Protein AF-A0A8I1SV31-F1 (afdb_monomer)

Solvent-accessible surface area (backbone atoms only — not comparable to full-atom values): 28172 Å² total; per-residue (Å²): 141,85,86,84,82,85,82,83,80,81,81,79,76,80,75,73,79,77,64,47,81,42,50,53,30,33,64,85,38,59,51,45,54,46,55,49,59,44,26,58,30,34,77,63,58,58,69,30,76,50,15,28,36,33,41,64,60,27,85,60,56,69,24,46,41,28,40,37,83,78,38,80,41,36,30,17,32,56,47,54,41,19,63,30,72,82,11,29,34,34,42,37,35,51,41,49,36,36,28,57,41,42,37,59,31,29,20,88,24,33,29,17,33,43,36,41,44,53,22,84,55,80,37,39,45,32,25,19,93,50,92,84,37,53,27,42,36,23,30,35,36,7,34,41,34,47,26,41,17,39,74,28,63,50,32,26,41,36,43,28,36,38,38,24,28,49,63,5,34,42,29,35,39,53,77,85,59,62,62,57,38,74,68,21,42,32,34,32,60,26,33,42,37,30,56,33,11,36,40,38,27,42,18,78,78,34,71,33,33,36,42,35,29,44,22,44,38,39,28,68,21,29,37,39,33,26,71,61,61,40,38,24,36,42,34,37,52,23,56,38,38,40,36,32,70,40,48,67,46,43,38,32,40,30,47,37,38,52,50,75,34,40,40,40,31,75,41,65,43,42,41,45,34,40,34,14,27,90,80,37,43,20,39,34,41,36,30,30,58,27,23,38,22,41,36,43,21,34,48,31,52,77,30,36,25,30,48,28,36,77,39,52,33,31,37,32,82,66,5,48,54,68,36,39,63,34,54,14,74,45,53,44,33,36,44,31,41,32,20,62,41,21,42,41,34,39,46,40,10,35,76,67,3,33,47,52,65,51,52,38,57,32,61,27,21,35,39,42,36,35,31,40,82,60,67,4,24,41,32,19,11,11,41,36,43,54,41,83,57,25,32,42,32,39,30,53,17,23,31,42,35,26,28,34,52,96,48,72,74,8,19,45,27,30,65,21,68,44,72,49,49,28,46,62,11,32,44,33,38,44,34,84,48,58,86,46,66,32,37,41,30,50,84,49,60,36,11,23,39,34,32,58,32,17,36,41,32,47,52,83,95,65,66,43,37,26,64,47,15,40,36,24,25,42,66,6,34,41,33,39,66,53,40,55,60,49,45,53,35,40,36,28,21,30,43,58,91,31,42,10,25,41,28,26,62,91,39,58,32,58,38,54,60,14,30,41,31,44,30,25,83,44,72,88,50,68,47,79,39,64,41,38,75,45,60,64,34,52,39,66,60,66,60,44,47,34,38,31,70,84,47,79,46,73,40,47,78,66,86,55,36,30,38,46,72,58,97,61,31,38,41,39,36,31,65,64,43,50,40,37,36,33,41,70,55,75,72,81,52,69,62,63,58,48,52,54,50,49,50,53,52,52,54,60,59,55,70,74,69,72,136

Sequence (611 aa):
MKTSRITLFILALATGAASAQITWTGNGNPNNSGNWSDSANWGGSVPGIGDTAGLDNVTSGTRTVTYDAAASGKLGGLDITQSTAGAVNVFSIKRNLTLTDGFAIGATAGTSEVRFGGAAEKITLQVGADASSPGITVEAGGRLVFDFIQGSSSGNDLASNVIVNTGGVFQVGSSATGTSSSTAQNTLTRGLSLAGGSVLLDTTSYSAVRLAIQGAFSSTGGSISTTSGSGGSIYFDGPSVSLANTTIGSVNFSVRGSGTKTFQSDTALNRLYLIGRNNADLEVSVTAPTATGLYLTQESAGRTVALKLTGDLALASNGVQLSATGGATSGVTTYQVNTNGHVLDLSLGQNYGKWTPNKGAETTALWDLRGSNGTGGIKARAFDLSAANVQTVLGAGVVLEAISGSNVNSRASNLSGVGVIDATSVFRFNPADTSYVGTLRSNRNIGILEVKAGTLTIDGDTDFNAVGGIVVAAGAELNLGARAVGTSKYTFGVNGANIGKLNGGTTPVSLAGSTLIFNFESSAQAGTYEAFATPEGITGGLGGVQIAGLYSLNLANSGNEWNGSTGGYNFSFSSETGYFTVSAVPEPSTTALGVSGAALVATLLGRRRQP

Structure (mmCIF, N/CA/C/O backbone):
data_AF-A0A8I1SV31-F1
#
_entry.id   AF-A0A8I1SV31-F1
#
loop_
_atom_site.group_PDB
_atom_site.id
_atom_site.type_symbol
_atom_site.label_atom_id
_atom_site.label_alt_id
_atom_site.label_comp_id
_atom_site.label_asym_id
_atom_site.label_entity_id
_atom_site.label_seq_id
_atom_site.pdbx_PDB_ins_code
_atom_site.Cartn_x
_atom_site.Cartn_y
_atom_site.Cartn_z
_atom_site.occupancy
_atom_site.B_iso_or_equiv
_atom_site.auth_seq_id
_atom_site.auth_comp_id
_atom_site.auth_asym_id
_atom_site.auth_atom_id
_atom_site.pdbx_PDB_model_num
ATOM 1 N N . MET A 1 1 ? -25.170 18.459 -83.398 1.00 36.50 1 MET A N 1
ATOM 2 C CA . MET A 1 1 ? -23.872 17.815 -83.100 1.00 36.50 1 MET A CA 1
ATOM 3 C C . MET A 1 1 ? -23.493 18.136 -81.660 1.00 36.50 1 MET A C 1
ATOM 5 O O . MET A 1 1 ? -23.226 19.291 -81.368 1.00 36.50 1 MET A O 1
ATOM 9 N N . LYS A 1 2 ? -23.568 17.155 -80.752 1.00 34.00 2 LYS A N 1
ATOM 10 C CA . LYS A 1 2 ? -23.101 17.267 -79.359 1.00 34.00 2 LYS A CA 1
ATOM 11 C C . LYS A 1 2 ? -21.850 16.400 -79.223 1.00 34.00 2 LYS A C 1
ATOM 13 O O . LYS A 1 2 ? -21.911 15.204 -79.481 1.00 34.00 2 LYS A O 1
ATOM 18 N N . THR A 1 3 ? -20.728 17.018 -78.881 1.00 37.84 3 THR A N 1
ATOM 19 C CA . THR A 1 3 ? -19.419 16.386 -78.693 1.00 37.84 3 THR A CA 1
ATOM 20 C C . THR A 1 3 ? -19.306 15.857 -77.262 1.00 37.84 3 THR A C 1
ATOM 22 O O . THR A 1 3 ? -19.234 16.641 -76.318 1.00 37.84 3 THR A O 1
ATOM 25 N N . SER A 1 4 ? -19.286 14.533 -77.094 1.00 34.53 4 SER A N 1
ATOM 26 C CA . SER A 1 4 ? -18.942 13.882 -75.822 1.00 34.53 4 SER A CA 1
ATOM 27 C C . SER A 1 4 ? -17.425 13.856 -75.647 1.00 34.53 4 SER A C 1
ATOM 29 O O . SER A 1 4 ? -16.712 13.306 -76.484 1.00 34.53 4 SER A O 1
ATOM 31 N N . ARG A 1 5 ? -16.928 14.438 -74.550 1.00 40.78 5 ARG A N 1
ATOM 32 C CA . ARG A 1 5 ? -15.549 14.261 -74.078 1.00 40.78 5 ARG A CA 1
ATOM 33 C C . ARG A 1 5 ? -15.526 13.103 -73.082 1.00 40.78 5 ARG A C 1
ATOM 35 O O . ARG A 1 5 ? -16.169 13.179 -72.041 1.00 40.78 5 ARG A O 1
ATOM 42 N N . ILE A 1 6 ? -14.802 12.041 -73.422 1.00 39.09 6 ILE A N 1
ATOM 43 C CA . ILE A 1 6 ? -14.467 10.939 -72.515 1.00 39.09 6 ILE A CA 1
ATOM 44 C C . ILE A 1 6 ? -13.211 11.364 -71.750 1.00 39.09 6 ILE A C 1
ATOM 46 O O . ILE A 1 6 ? -12.144 11.516 -72.342 1.00 39.09 6 ILE A O 1
ATOM 50 N N . THR A 1 7 ? -13.348 11.597 -70.447 1.00 39.44 7 THR A N 1
ATOM 51 C CA . THR A 1 7 ? -12.222 11.850 -69.540 1.00 39.44 7 THR A CA 1
ATOM 52 C C . THR A 1 7 ? -11.672 10.504 -69.074 1.00 39.44 7 THR A C 1
ATOM 54 O O . THR A 1 7 ? -12.332 9.786 -68.327 1.00 39.44 7 THR A O 1
ATOM 57 N N . LEU A 1 8 ? -10.474 10.150 -69.540 1.00 38.03 8 LEU A N 1
ATOM 58 C CA . LEU A 1 8 ? -9.734 8.957 -69.131 1.00 38.03 8 LEU A CA 1
ATOM 59 C C . LEU A 1 8 ? -9.093 9.206 -67.754 1.00 38.03 8 LEU A 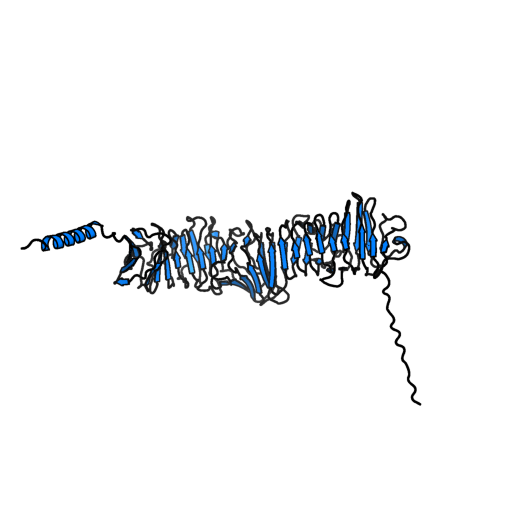C 1
ATOM 61 O O . LEU A 1 8 ? -8.145 9.979 -67.639 1.00 38.03 8 LEU A O 1
ATOM 65 N N . PHE A 1 9 ? -9.626 8.571 -66.710 1.00 39.56 9 PHE A N 1
ATOM 66 C CA . PHE A 1 9 ? -9.046 8.568 -65.364 1.00 39.56 9 PHE A CA 1
ATOM 67 C C . PHE A 1 9 ? -7.971 7.471 -65.298 1.00 39.56 9 PHE A C 1
ATOM 69 O O . PHE A 1 9 ? -8.291 6.284 -65.252 1.00 39.56 9 PHE A O 1
ATOM 76 N N . ILE A 1 10 ? -6.693 7.854 -65.338 1.00 41.31 10 ILE A N 1
ATOM 77 C CA . ILE A 1 10 ? -5.571 6.931 -65.119 1.00 41.31 10 ILE A CA 1
ATOM 78 C C . ILE A 1 10 ? -5.426 6.740 -63.607 1.00 41.31 10 ILE A C 1
ATOM 80 O O . ILE A 1 10 ? -4.964 7.632 -62.897 1.00 41.31 10 ILE A O 1
ATOM 84 N N . LEU A 1 11 ? -5.856 5.580 -63.112 1.00 39.53 11 LEU A N 1
ATOM 85 C CA . LEU A 1 11 ? -5.654 5.150 -61.733 1.00 39.53 11 LEU A CA 1
ATOM 86 C C . LEU A 1 11 ? -4.189 4.706 -61.582 1.00 39.53 11 LEU A C 1
ATOM 88 O O . LEU A 1 11 ? -3.832 3.583 -61.931 1.00 39.53 11 LEU A O 1
ATOM 92 N N . ALA A 1 12 ? -3.321 5.606 -61.120 1.00 43.00 12 ALA A N 1
ATOM 93 C CA . ALA A 1 12 ? -1.950 5.260 -60.763 1.00 43.00 12 ALA A CA 1
ATOM 94 C C . ALA A 1 12 ? -1.971 4.382 -59.500 1.00 43.00 12 ALA A C 1
ATOM 96 O O . ALA A 1 12 ? -2.116 4.877 -58.384 1.00 43.00 12 ALA A O 1
ATOM 97 N N . LEU A 1 13 ? -1.859 3.066 -59.685 1.00 42.03 13 LEU A N 1
ATOM 98 C CA . LEU A 1 13 ? -1.533 2.123 -58.618 1.00 42.03 13 LEU A CA 1
ATOM 99 C C . LEU A 1 13 ? -0.123 2.460 -58.119 1.00 42.03 13 LEU A C 1
ATOM 101 O O . LEU A 1 13 ? 0.864 2.148 -58.781 1.00 42.03 13 LEU A O 1
ATOM 105 N N . ALA A 1 14 ? -0.028 3.134 -56.973 1.00 40.97 14 ALA A N 1
ATOM 106 C CA . ALA A 1 14 ? 1.233 3.316 -56.271 1.00 40.97 14 ALA A CA 1
ATOM 107 C C . ALA A 1 14 ? 1.722 1.940 -55.796 1.00 40.97 14 ALA A C 1
ATOM 109 O O . ALA A 1 14 ? 1.282 1.428 -54.768 1.00 40.97 14 ALA A O 1
ATOM 110 N N . THR A 1 15 ? 2.606 1.313 -56.569 1.00 44.22 15 THR A N 1
ATOM 111 C CA . THR A 1 15 ? 3.388 0.164 -56.114 1.00 44.22 15 THR A CA 1
ATOM 112 C C . THR A 1 15 ? 4.304 0.663 -55.001 1.00 44.22 15 THR A C 1
ATOM 114 O O . THR A 1 15 ? 5.262 1.386 -55.278 1.00 44.22 15 THR A O 1
ATOM 117 N N . GLY A 1 16 ? 3.984 0.352 -53.742 1.00 50.72 16 GLY A N 1
ATOM 118 C CA . GLY A 1 16 ? 4.887 0.623 -52.624 1.00 50.72 16 GLY A CA 1
ATOM 119 C C . GLY A 1 16 ? 6.250 -0.001 -52.920 1.00 50.72 16 GLY A C 1
ATOM 120 O O . GLY A 1 16 ? 6.312 -1.158 -53.337 1.00 50.72 16 GLY A O 1
ATOM 121 N N . ALA A 1 17 ? 7.325 0.778 -52.780 1.00 58.00 17 ALA A N 1
ATOM 122 C CA . ALA A 1 17 ? 8.680 0.258 -52.915 1.00 58.00 17 ALA A CA 1
ATOM 123 C C . ALA A 1 17 ? 8.855 -0.927 -51.952 1.00 58.00 17 ALA A C 1
ATOM 125 O O . ALA A 1 17 ? 8.476 -0.836 -50.784 1.00 58.00 17 ALA A O 1
ATOM 126 N N . ALA A 1 18 ? 9.362 -2.049 -52.463 1.00 60.88 18 ALA A N 1
ATOM 127 C CA . ALA A 1 18 ? 9.612 -3.231 -51.651 1.00 60.88 18 ALA A CA 1
ATOM 128 C C . ALA A 1 18 ? 10.667 -2.909 -50.582 1.00 60.88 18 ALA A C 1
ATOM 130 O O . ALA A 1 18 ? 11.698 -2.318 -50.898 1.00 60.88 18 ALA A O 1
ATOM 131 N N . SER A 1 19 ? 10.398 -3.304 -49.337 1.00 78.88 19 SER A N 1
ATOM 132 C CA . SER A 1 19 ? 11.372 -3.278 -48.241 1.00 78.88 19 SER A CA 1
ATOM 133 C C . SER A 1 19 ? 12.594 -4.120 -48.618 1.00 78.88 19 SER A C 1
ATOM 135 O O . SER A 1 19 ? 12.436 -5.290 -48.979 1.00 78.88 19 SER A O 1
ATOM 137 N N . ALA A 1 20 ? 13.795 -3.538 -48.575 1.00 89.31 20 ALA A N 1
ATOM 138 C CA . ALA A 1 20 ? 15.037 -4.269 -48.807 1.00 89.31 20 ALA A CA 1
ATOM 139 C C . ALA A 1 20 ? 15.667 -4.699 -47.476 1.00 89.31 20 ALA A C 1
ATOM 141 O O . ALA A 1 20 ? 15.686 -3.931 -46.517 1.00 89.31 20 ALA A O 1
ATOM 142 N N . GLN A 1 21 ? 16.234 -5.908 -47.424 1.00 94.19 21 GLN A N 1
ATOM 143 C CA . GLN A 1 21 ? 17.112 -6.314 -46.326 1.00 94.19 21 GLN A CA 1
ATOM 144 C C . GLN A 1 21 ? 18.554 -5.918 -46.664 1.00 94.19 21 GLN A C 1
ATOM 146 O O . GLN A 1 21 ? 19.085 -6.334 -47.694 1.00 94.19 21 GLN A O 1
ATOM 151 N N . ILE A 1 22 ? 19.185 -5.110 -45.812 1.00 96.50 22 ILE A N 1
ATOM 152 C CA . ILE A 1 22 ? 20.546 -4.596 -46.008 1.00 96.50 22 ILE A CA 1
ATOM 153 C C . ILE A 1 22 ? 21.406 -5.016 -44.811 1.00 96.50 22 ILE A C 1
ATOM 155 O O . ILE A 1 22 ? 21.109 -4.672 -43.667 1.00 96.50 22 ILE A O 1
ATOM 159 N N . THR A 1 23 ? 22.477 -5.764 -45.072 1.00 96.75 23 THR A N 1
ATOM 160 C CA . THR A 1 23 ? 23.306 -6.406 -44.039 1.00 96.75 23 THR A CA 1
ATOM 161 C C . THR A 1 23 ? 24.578 -5.617 -43.741 1.00 96.75 23 THR A C 1
ATOM 163 O O . THR A 1 23 ? 25.237 -5.098 -44.643 1.00 96.75 23 THR A O 1
ATOM 166 N N . TRP A 1 24 ? 24.961 -5.570 -42.466 1.00 97.69 24 TRP A N 1
ATOM 167 C CA . TRP A 1 24 ? 26.220 -4.987 -42.016 1.00 97.69 24 TRP A CA 1
ATOM 168 C C . TRP A 1 24 ? 27.423 -5.777 -42.537 1.00 97.69 24 TRP A C 1
ATOM 170 O O . TRP A 1 24 ? 27.629 -6.938 -42.181 1.00 97.69 24 TRP A O 1
ATOM 180 N N . THR A 1 25 ? 28.269 -5.124 -43.329 1.00 96.88 25 THR A N 1
ATOM 181 C CA . THR A 1 25 ? 29.509 -5.708 -43.858 1.00 96.88 25 THR A CA 1
ATOM 182 C C . THR A 1 25 ? 30.744 -5.274 -43.072 1.00 96.88 25 THR A C 1
ATOM 184 O O . THR A 1 25 ? 31.798 -5.894 -43.215 1.00 96.88 25 THR A O 1
ATOM 187 N N . GLY A 1 26 ? 30.643 -4.205 -42.270 1.00 95.50 26 GLY A N 1
ATOM 188 C CA . GLY A 1 26 ? 31.753 -3.652 -41.485 1.00 95.50 26 GLY A CA 1
ATOM 189 C C . GLY A 1 26 ? 32.971 -3.280 -42.338 1.00 95.50 26 GLY A C 1
ATOM 190 O O . GLY A 1 26 ? 34.113 -3.513 -41.932 1.00 95.50 26 GLY A O 1
ATOM 191 N N . ASN A 1 27 ? 32.720 -2.764 -43.549 1.00 95.31 27 ASN A N 1
ATOM 192 C CA . ASN A 1 27 ? 33.733 -2.426 -44.550 1.00 95.31 27 ASN A CA 1
ATOM 193 C C . ASN A 1 27 ? 34.616 -3.638 -44.918 1.00 95.31 27 ASN A C 1
ATOM 195 O O . ASN A 1 27 ? 35.845 -3.571 -44.934 1.00 95.31 27 ASN A O 1
ATOM 199 N N . GLY A 1 28 ? 33.969 -4.783 -45.153 1.00 93.94 28 GLY A N 1
ATOM 200 C CA . GLY A 1 28 ? 34.610 -6.040 -45.551 1.00 93.94 28 GLY A CA 1
ATOM 201 C C . GLY A 1 28 ? 34.954 -6.992 -44.401 1.00 93.94 28 GLY A C 1
ATOM 202 O O . GLY A 1 28 ? 35.312 -8.138 -44.664 1.00 93.94 28 GLY A O 1
ATOM 203 N N . ASN A 1 29 ? 34.812 -6.570 -43.140 1.00 95.56 29 ASN A N 1
ATOM 204 C CA . ASN A 1 29 ? 34.885 -7.460 -41.982 1.00 95.56 29 ASN A CA 1
ATOM 205 C C . ASN A 1 29 ? 33.643 -7.276 -41.094 1.00 95.56 29 ASN A C 1
ATOM 207 O O . ASN A 1 29 ? 33.542 -6.262 -40.399 1.00 95.56 29 ASN A O 1
ATOM 211 N N . PRO A 1 30 ? 32.736 -8.268 -41.025 1.00 93.62 30 PRO A N 1
ATOM 212 C CA . PRO A 1 30 ? 31.481 -8.133 -40.296 1.00 93.62 30 PRO A CA 1
ATOM 213 C C . PRO A 1 30 ? 31.669 -7.952 -38.786 1.00 93.62 30 PRO A C 1
ATOM 215 O O . PRO A 1 30 ? 30.744 -7.483 -38.137 1.00 93.62 30 PRO A O 1
ATOM 218 N N . ASN A 1 31 ? 32.836 -8.261 -38.208 1.00 96.12 31 ASN A N 1
ATOM 219 C CA . ASN A 1 31 ? 33.112 -8.031 -36.784 1.00 96.12 31 ASN A CA 1
ATOM 220 C C . ASN A 1 31 ? 33.475 -6.572 -36.460 1.00 96.12 31 ASN A C 1
ATOM 222 O O . ASN A 1 31 ? 33.517 -6.197 -35.287 1.00 96.12 31 ASN A O 1
ATOM 226 N N . ASN A 1 32 ? 33.755 -5.744 -37.471 1.00 97.25 32 ASN A N 1
ATOM 227 C CA . ASN A 1 32 ? 34.142 -4.358 -37.252 1.00 97.25 32 ASN A CA 1
ATOM 228 C C . ASN A 1 32 ? 32.977 -3.543 -36.681 1.00 97.25 32 ASN A C 1
ATOM 230 O O . ASN A 1 32 ? 31.836 -3.629 -37.140 1.00 97.25 32 ASN A O 1
ATOM 234 N N . SER A 1 33 ? 33.307 -2.718 -35.690 1.00 97.88 33 SER A N 1
ATOM 235 C CA . SER A 1 33 ? 32.429 -1.663 -35.183 1.00 97.88 33 SER A CA 1
ATOM 236 C C . SER A 1 33 ? 32.428 -0.471 -36.140 1.00 97.88 33 SER A C 1
ATOM 238 O O . SER A 1 33 ? 33.375 -0.289 -36.903 1.00 97.88 33 SER A O 1
ATOM 240 N N . GLY A 1 34 ? 31.399 0.370 -36.080 1.00 97.50 34 GLY A N 1
ATOM 241 C CA . GLY A 1 34 ? 31.326 1.544 -36.945 1.00 97.50 34 GLY A CA 1
ATOM 242 C C . GLY A 1 34 ? 30.055 2.361 -36.769 1.00 97.50 34 GLY A C 1
ATOM 243 O O . GLY A 1 34 ? 29.150 1.995 -36.014 1.00 97.50 34 GLY A O 1
ATOM 244 N N . ASN A 1 35 ? 30.001 3.480 -37.487 1.00 97.56 35 ASN A N 1
ATOM 245 C CA . ASN A 1 35 ? 28.819 4.332 -37.561 1.00 97.56 35 ASN A CA 1
ATOM 246 C C . ASN A 1 35 ? 27.865 3.822 -38.641 1.00 97.56 35 ASN A C 1
ATOM 248 O O . ASN A 1 35 ? 28.295 3.364 -39.702 1.00 97.56 35 ASN A O 1
ATOM 252 N N . TRP A 1 36 ? 26.569 3.946 -38.372 1.00 97.62 36 TRP A N 1
ATOM 253 C CA . TRP A 1 36 ? 25.500 3.570 -39.286 1.00 97.62 36 TRP A CA 1
ATOM 254 C C . TRP A 1 36 ? 25.530 4.394 -40.570 1.00 97.62 36 TRP A C 1
ATOM 256 O O . TRP A 1 36 ? 25.311 3.851 -41.646 1.00 97.62 36 TRP A O 1
ATOM 266 N N . SER A 1 37 ? 25.805 5.694 -40.461 1.00 96.88 37 SER A N 1
ATOM 267 C CA . SER A 1 37 ? 25.800 6.635 -41.585 1.00 96.88 37 SER A CA 1
ATOM 268 C C . SER A 1 37 ? 26.894 6.403 -42.635 1.00 96.88 37 SER A C 1
ATOM 270 O O . SER A 1 37 ? 26.806 6.953 -43.733 1.00 96.88 37 SER A O 1
ATOM 272 N N . ASP A 1 38 ? 27.907 5.583 -42.343 1.00 97.44 38 ASP A N 1
ATOM 273 C CA . ASP A 1 38 ? 28.972 5.271 -43.292 1.00 97.44 38 ASP A CA 1
ATOM 274 C C . ASP A 1 38 ? 28.548 4.148 -44.250 1.00 97.44 38 ASP A C 1
ATOM 276 O O . ASP A 1 38 ? 28.499 2.968 -43.896 1.00 97.44 38 ASP A O 1
ATOM 280 N N . SER A 1 39 ? 28.275 4.530 -45.498 1.00 96.94 39 SER A N 1
ATOM 281 C CA . SER A 1 39 ? 27.873 3.623 -46.580 1.00 96.94 39 SER A CA 1
ATOM 282 C C . SER A 1 39 ? 28.834 2.453 -46.831 1.00 96.94 39 SER A C 1
ATOM 284 O O . SER A 1 39 ? 28.383 1.389 -47.265 1.00 96.94 39 SER A O 1
ATOM 286 N N . ALA A 1 40 ? 30.132 2.601 -46.527 1.00 96.62 40 ALA A N 1
ATOM 287 C CA . ALA A 1 40 ? 31.109 1.526 -46.699 1.00 96.62 40 ALA A CA 1
ATOM 288 C C . ALA A 1 40 ? 30.823 0.341 -45.763 1.00 96.62 40 ALA A C 1
ATOM 290 O O . ALA A 1 40 ? 31.059 -0.812 -46.128 1.00 96.62 40 ALA A O 1
ATOM 291 N N . ASN A 1 41 ? 30.219 0.599 -44.598 1.00 97.50 41 ASN A N 1
ATOM 292 C CA . ASN A 1 41 ? 29.827 -0.445 -43.651 1.00 97.50 41 ASN A CA 1
ATOM 293 C C . ASN A 1 41 ? 28.625 -1.287 -44.111 1.00 97.50 41 ASN A C 1
ATOM 295 O O . ASN A 1 41 ? 28.344 -2.314 -43.495 1.00 97.50 41 ASN A O 1
ATOM 299 N N . TRP A 1 42 ? 27.952 -0.887 -45.194 1.00 97.00 42 TRP A N 1
ATOM 300 C CA . TRP A 1 42 ? 26.769 -1.552 -45.757 1.00 97.00 42 TRP A CA 1
ATOM 301 C C . TRP A 1 42 ? 26.972 -2.039 -47.196 1.00 97.00 42 TRP A C 1
ATOM 303 O O . TRP A 1 42 ? 26.027 -2.460 -47.855 1.00 97.00 42 TRP A O 1
ATOM 313 N N . GLY A 1 43 ? 28.195 -1.941 -47.727 1.00 93.25 43 GLY A N 1
ATOM 314 C CA . GLY A 1 43 ? 28.465 -2.292 -49.125 1.00 93.25 43 GLY A CA 1
ATOM 315 C C . GLY A 1 43 ? 27.880 -1.306 -50.147 1.00 93.25 43 GLY A C 1
ATOM 316 O O . GLY A 1 43 ? 27.773 -1.651 -51.321 1.00 93.25 43 GLY A O 1
ATOM 317 N N . GLY A 1 44 ? 27.525 -0.085 -49.725 1.00 92.69 44 GLY A N 1
ATOM 318 C CA . GLY A 1 44 ? 27.194 1.030 -50.617 1.00 92.69 44 GLY A CA 1
ATOM 319 C C . GLY A 1 44 ? 25.926 1.805 -50.257 1.00 92.69 44 GLY A C 1
ATOM 320 O O . GLY A 1 44 ? 25.906 3.025 -50.404 1.00 92.69 44 GLY A O 1
ATOM 321 N N . SER A 1 45 ? 24.872 1.152 -49.763 1.00 93.38 45 SER A N 1
ATOM 322 C CA . SER A 1 45 ? 23.613 1.823 -49.399 1.00 93.38 45 SER A CA 1
ATOM 323 C C . SER A 1 45 ? 23.287 1.606 -47.930 1.00 93.38 45 SER A C 1
ATOM 325 O O . SER A 1 45 ? 23.191 0.475 -47.474 1.00 93.38 45 SER A O 1
ATOM 327 N N . VAL A 1 46 ? 23.125 2.703 -47.192 1.00 95.81 46 VAL A N 1
ATOM 328 C CA . VAL A 1 46 ? 22.744 2.681 -45.776 1.00 95.81 46 VAL A CA 1
ATOM 329 C C . VAL A 1 46 ? 21.246 2.360 -45.663 1.00 95.81 46 VAL A C 1
ATOM 331 O O . VAL A 1 46 ? 20.467 3.000 -46.374 1.00 95.81 46 VAL A O 1
ATOM 334 N N . PRO A 1 47 ? 20.814 1.450 -44.767 1.00 95.69 47 PRO A N 1
ATOM 335 C CA . PRO A 1 47 ? 19.399 1.165 -44.577 1.00 95.69 47 PRO A CA 1
ATOM 336 C C . PRO A 1 47 ? 18.623 2.402 -44.117 1.00 95.69 47 PRO A C 1
ATOM 338 O O . PRO A 1 47 ? 19.045 3.127 -43.202 1.00 95.69 47 PRO A O 1
ATOM 341 N N . GLY A 1 48 ? 17.487 2.636 -44.773 1.00 91.56 48 GLY A N 1
ATOM 342 C CA . GLY A 1 48 ? 16.633 3.798 -44.586 1.00 91.56 48 GLY A CA 1
ATOM 343 C C . GLY A 1 48 ? 15.186 3.439 -44.260 1.00 91.56 48 GLY A C 1
ATOM 344 O O . GLY A 1 48 ? 14.877 2.432 -43.627 1.00 91.56 48 GLY A O 1
ATOM 345 N N . ILE A 1 49 ? 14.270 4.325 -44.653 1.00 91.00 49 ILE A N 1
ATOM 346 C CA . ILE A 1 49 ? 12.841 4.150 -44.386 1.00 91.00 49 ILE A CA 1
ATOM 347 C C . ILE A 1 49 ? 12.298 2.923 -45.129 1.00 91.00 49 ILE A C 1
ATOM 349 O O . ILE A 1 49 ? 12.433 2.820 -46.342 1.00 91.00 49 ILE A O 1
ATOM 353 N N . GLY A 1 50 ? 11.645 2.021 -44.397 1.00 89.31 50 GLY A N 1
ATOM 354 C CA . GLY A 1 50 ? 11.057 0.803 -44.955 1.00 89.31 50 GLY A CA 1
ATOM 355 C C . GLY A 1 50 ? 12.033 -0.365 -45.106 1.00 89.31 50 GLY A C 1
ATOM 356 O O . GLY A 1 50 ? 11.560 -1.488 -45.205 1.00 89.31 50 GLY A O 1
ATOM 357 N N . ASP A 1 51 ? 13.348 -0.147 -45.056 1.00 95.50 51 ASP A N 1
ATOM 358 C CA . ASP A 1 51 ? 14.345 -1.225 -45.132 1.00 95.50 51 ASP A CA 1
ATOM 359 C C . ASP A 1 51 ? 14.460 -1.999 -43.811 1.00 95.50 51 ASP A C 1
ATOM 361 O O . ASP A 1 51 ? 14.214 -1.453 -42.732 1.00 95.50 51 ASP A O 1
ATOM 365 N N . THR A 1 52 ? 14.905 -3.251 -43.884 1.00 96.00 52 THR A N 1
ATOM 366 C CA . THR A 1 52 ? 15.308 -4.049 -42.720 1.00 96.00 52 THR A CA 1
ATOM 367 C C . THR A 1 52 ? 16.826 -4.096 -42.631 1.00 96.00 52 THR A C 1
ATOM 369 O O . THR A 1 52 ? 17.498 -4.511 -43.574 1.00 96.00 52 THR A O 1
ATOM 372 N N . ALA A 1 53 ? 17.391 -3.693 -41.496 1.00 97.62 53 ALA A N 1
ATOM 373 C CA . ALA A 1 53 ? 18.830 -3.791 -41.278 1.00 97.62 53 ALA A CA 1
ATOM 374 C C . ALA A 1 53 ? 19.208 -5.126 -40.629 1.00 97.62 53 ALA A C 1
ATOM 376 O O . ALA A 1 53 ? 18.683 -5.463 -39.569 1.00 97.62 53 ALA A O 1
ATOM 377 N N . GLY A 1 54 ? 20.150 -5.848 -41.235 1.00 97.25 54 GLY A N 1
ATOM 378 C CA . GLY A 1 54 ? 20.686 -7.108 -40.721 1.00 97.25 54 GLY A CA 1
ATOM 379 C C . GLY A 1 54 ? 22.031 -6.928 -40.020 1.00 97.25 54 GLY A C 1
ATOM 380 O O . GLY A 1 54 ? 23.018 -6.530 -40.639 1.00 97.25 54 GLY A O 1
ATOM 381 N N . LEU A 1 55 ? 22.090 -7.245 -38.729 1.00 97.69 55 LEU A N 1
ATOM 382 C CA . LEU A 1 55 ? 23.301 -7.279 -37.914 1.00 97.69 55 LEU A CA 1
ATOM 383 C C . LEU A 1 55 ? 23.681 -8.735 -37.615 1.00 97.69 55 LEU A C 1
ATOM 385 O O . LEU A 1 55 ? 23.375 -9.266 -36.544 1.00 97.69 55 LEU A O 1
ATOM 389 N N . ASP A 1 56 ? 24.393 -9.358 -38.552 1.00 95.69 56 ASP A N 1
ATOM 390 C CA . ASP A 1 56 ? 24.780 -10.775 -38.500 1.00 95.69 56 ASP A CA 1
ATOM 391 C C . ASP A 1 56 ? 25.722 -11.121 -37.339 1.00 95.69 56 ASP A C 1
ATOM 393 O O . ASP A 1 56 ? 26.315 -10.243 -36.710 1.00 95.69 56 ASP A O 1
ATOM 397 N N . ASN A 1 57 ? 25.881 -12.420 -37.087 1.00 95.75 57 ASN A N 1
ATOM 398 C CA . ASN A 1 57 ? 26.656 -12.979 -35.982 1.00 95.75 57 ASN A CA 1
ATOM 399 C C . ASN A 1 57 ? 28.088 -12.418 -35.874 1.00 95.75 57 ASN A C 1
ATOM 401 O O . ASN A 1 57 ? 28.830 -12.367 -36.855 1.00 95.75 57 ASN A O 1
ATOM 405 N N . VAL A 1 58 ? 28.503 -12.089 -34.647 1.00 96.75 58 VAL A N 1
ATOM 406 C CA . VAL A 1 58 ? 29.887 -11.724 -34.320 1.00 96.75 58 VAL A CA 1
ATOM 407 C C . VAL A 1 58 ? 30.656 -12.989 -33.949 1.00 96.75 58 VAL A C 1
ATOM 409 O O . VAL A 1 58 ? 30.211 -13.781 -33.111 1.00 96.75 58 VAL A O 1
ATOM 412 N N . THR A 1 59 ? 31.819 -13.202 -34.565 1.00 96.31 59 THR A N 1
ATOM 413 C CA . THR A 1 59 ? 32.613 -14.429 -34.373 1.00 96.31 59 THR A CA 1
ATOM 414 C C . THR A 1 59 ? 33.588 -14.348 -33.199 1.00 96.31 59 THR A C 1
ATOM 416 O O . THR A 1 59 ? 34.041 -15.379 -32.714 1.00 96.31 59 THR A O 1
ATOM 419 N N . SER A 1 60 ? 33.951 -13.148 -32.743 1.00 94.38 60 SER A N 1
ATOM 420 C CA . SER A 1 60 ? 34.797 -12.945 -31.562 1.00 94.38 60 SER A CA 1
ATOM 421 C C . SER A 1 60 ? 34.713 -11.508 -31.043 1.00 94.38 60 SER A C 1
ATOM 423 O O . SER A 1 60 ? 34.467 -10.572 -31.801 1.00 94.38 60 SER A O 1
ATOM 425 N N . GLY A 1 61 ? 34.950 -11.330 -29.741 1.00 95.94 61 GLY A N 1
ATOM 426 C CA . GLY A 1 61 ? 34.971 -10.011 -29.108 1.00 95.94 61 GLY A CA 1
ATOM 427 C C . GLY A 1 61 ? 33.612 -9.307 -29.128 1.00 95.94 61 GLY A C 1
ATOM 428 O O . GLY A 1 61 ? 32.565 -9.949 -29.056 1.00 95.94 61 GLY A O 1
ATOM 429 N N . THR A 1 62 ? 33.645 -7.979 -29.210 1.00 96.88 62 THR A N 1
ATOM 430 C CA . THR A 1 62 ? 32.451 -7.127 -29.195 1.00 96.88 62 THR A CA 1
ATOM 431 C C . THR A 1 62 ? 32.396 -6.281 -30.458 1.00 96.88 62 THR A C 1
ATOM 433 O O . THR A 1 62 ? 33.331 -5.527 -30.730 1.00 96.88 62 THR A O 1
ATOM 436 N N . ARG A 1 63 ? 31.274 -6.335 -31.181 1.00 97.88 63 ARG A N 1
ATOM 437 C CA . ARG A 1 63 ? 30.946 -5.379 -32.247 1.00 97.88 63 ARG A CA 1
ATOM 438 C C . ARG A 1 63 ? 29.954 -4.352 -31.734 1.00 97.88 63 ARG A C 1
ATOM 440 O O . ARG A 1 63 ? 28.942 -4.729 -31.158 1.00 97.88 63 ARG A O 1
ATOM 447 N N . THR A 1 64 ? 30.204 -3.074 -32.000 1.00 97.62 64 THR A N 1
ATOM 448 C CA . THR A 1 64 ? 29.242 -1.990 -31.769 1.00 97.62 64 THR A CA 1
ATOM 449 C C . THR A 1 64 ? 28.921 -1.270 -33.072 1.00 97.62 64 THR A C 1
ATOM 451 O O . THR A 1 64 ? 29.773 -0.592 -33.645 1.00 97.62 64 THR A O 1
ATOM 454 N N . VAL A 1 65 ? 27.673 -1.387 -33.517 1.00 98.19 65 VAL A N 1
ATOM 455 C CA . VAL A 1 65 ? 27.112 -0.595 -34.616 1.00 98.19 65 VAL A CA 1
ATOM 456 C C . VAL A 1 65 ? 26.371 0.591 -34.014 1.00 98.19 65 VAL A C 1
ATOM 458 O O . VAL A 1 65 ? 25.416 0.412 -33.259 1.00 98.19 65 VAL A O 1
ATOM 461 N N . THR A 1 66 ? 26.823 1.807 -34.314 1.00 97.19 66 THR A N 1
ATOM 462 C CA . THR A 1 66 ? 26.272 3.034 -33.722 1.00 97.19 66 THR A CA 1
ATOM 463 C C . THR A 1 66 ? 25.297 3.704 -34.681 1.00 97.19 66 THR A C 1
ATOM 465 O O . THR A 1 66 ? 25.714 4.221 -35.712 1.00 97.19 66 THR A O 1
ATOM 468 N N . TYR A 1 67 ? 24.011 3.742 -34.324 1.00 97.44 67 TYR A N 1
ATOM 469 C CA . TYR A 1 67 ? 23.000 4.569 -34.986 1.00 97.44 67 TYR A CA 1
ATOM 470 C C . TYR A 1 67 ? 23.216 6.033 -34.588 1.00 97.44 67 TYR A C 1
ATOM 472 O O . TYR A 1 67 ? 22.706 6.519 -33.572 1.00 97.44 67 TYR A O 1
ATOM 480 N N . ASP A 1 68 ? 24.076 6.690 -35.355 1.00 95.31 68 ASP A N 1
ATOM 481 C CA . ASP A 1 68 ? 24.662 7.993 -35.078 1.00 95.31 68 ASP A CA 1
ATOM 482 C C . ASP A 1 68 ? 23.797 9.156 -35.586 1.00 95.31 68 ASP A C 1
ATOM 484 O O . ASP A 1 68 ? 22.769 8.967 -36.237 1.00 95.31 68 ASP A O 1
ATOM 488 N N . ALA A 1 69 ? 24.217 10.389 -35.290 1.00 93.19 69 ALA A N 1
ATOM 489 C CA . ALA A 1 69 ? 23.461 11.599 -35.606 1.00 93.19 69 ALA A CA 1
ATOM 490 C C . ALA A 1 69 ? 23.138 11.754 -37.105 1.00 93.19 69 ALA A C 1
ATOM 492 O O . ALA A 1 69 ? 22.097 12.322 -37.428 1.00 93.19 69 ALA A O 1
ATOM 493 N N . ALA A 1 70 ? 23.965 11.221 -38.012 1.00 94.94 70 ALA A N 1
ATOM 494 C CA . ALA A 1 70 ? 23.752 11.330 -39.456 1.00 94.94 70 ALA A CA 1
ATOM 495 C C . ALA A 1 70 ? 22.830 10.244 -40.053 1.00 94.94 70 ALA A C 1
ATOM 497 O O . ALA A 1 70 ? 22.482 10.333 -41.230 1.00 94.94 70 ALA A O 1
ATOM 498 N N . ALA A 1 71 ? 22.393 9.244 -39.278 1.00 95.31 71 ALA A N 1
ATOM 499 C CA . ALA A 1 71 ? 21.449 8.232 -39.759 1.00 95.31 71 ALA A CA 1
ATOM 500 C C . ALA A 1 71 ? 20.047 8.821 -40.053 1.00 95.31 71 ALA A C 1
ATOM 502 O O . ALA A 1 71 ? 19.693 9.901 -39.583 1.00 95.31 71 ALA A O 1
ATOM 503 N N . SER A 1 72 ? 19.211 8.113 -40.819 1.00 94.19 72 SER A N 1
ATOM 504 C CA . SER A 1 72 ? 17.911 8.613 -41.321 1.00 94.19 72 SER A CA 1
ATOM 505 C C . SER A 1 72 ? 16.888 8.970 -40.225 1.00 94.19 72 SER A C 1
ATOM 507 O O . SER A 1 72 ? 15.977 9.769 -40.446 1.00 94.19 72 SER A O 1
ATOM 509 N N . GLY A 1 73 ? 17.006 8.358 -39.044 1.00 95.44 73 GLY A N 1
ATOM 510 C CA . GLY A 1 73 ? 16.010 8.386 -37.973 1.00 95.44 73 GLY A CA 1
ATOM 511 C C . GLY A 1 73 ? 14.823 7.440 -38.173 1.00 95.44 73 GLY A C 1
ATOM 512 O O . GLY A 1 73 ? 13.921 7.434 -37.336 1.00 95.44 73 GLY A O 1
ATOM 513 N N . LYS A 1 74 ? 14.788 6.662 -39.261 1.00 95.38 74 LYS A N 1
ATOM 514 C CA . LYS A 1 74 ? 13.684 5.752 -39.599 1.00 95.38 74 LYS A CA 1
ATOM 515 C C . LYS A 1 74 ? 14.197 4.448 -40.201 1.00 95.38 74 LYS A C 1
ATOM 517 O O . LYS A 1 74 ? 15.113 4.484 -41.020 1.00 95.38 74 LYS A O 1
ATOM 522 N N . LEU A 1 75 ? 13.554 3.345 -39.839 1.00 95.06 75 LEU A N 1
ATOM 523 C CA . LEU A 1 75 ? 13.831 2.001 -40.336 1.00 95.06 75 LEU A CA 1
ATOM 524 C C . LEU A 1 75 ? 12.516 1.216 -40.494 1.00 95.06 75 LEU A C 1
ATOM 526 O O . LEU A 1 75 ? 11.531 1.504 -39.808 1.00 95.06 75 LEU A O 1
ATOM 530 N N . GLY A 1 76 ? 12.475 0.257 -41.416 1.00 93.75 76 GLY A N 1
ATOM 531 C CA . GLY A 1 76 ? 11.409 -0.747 -41.476 1.00 93.75 76 GLY A CA 1
ATOM 532 C C . GLY A 1 76 ? 11.523 -1.699 -40.288 1.00 93.75 76 GLY A C 1
ATOM 533 O O . GLY A 1 76 ? 10.748 -1.576 -39.337 1.00 93.75 76 GLY A O 1
ATOM 534 N N . GLY A 1 77 ? 12.562 -2.539 -40.299 1.00 94.12 77 GLY A N 1
ATOM 535 C CA . GLY A 1 77 ? 12.841 -3.546 -39.270 1.00 94.12 77 GLY A CA 1
ATOM 536 C C . GLY A 1 77 ? 14.323 -3.670 -38.895 1.00 94.12 77 GLY A C 1
ATOM 537 O O . GLY A 1 77 ? 15.207 -3.116 -39.548 1.00 94.12 77 GLY A O 1
ATOM 538 N N . LEU A 1 78 ? 14.607 -4.407 -37.823 1.00 97.00 78 LEU A N 1
ATOM 539 C CA . LEU A 1 78 ? 15.961 -4.690 -37.344 1.00 97.00 78 LEU A CA 1
ATOM 540 C C . LEU A 1 78 ? 16.086 -6.177 -37.026 1.00 97.00 78 LEU A C 1
ATOM 542 O O . LEU A 1 78 ? 15.360 -6.676 -36.170 1.00 97.00 78 LEU A O 1
ATOM 546 N N . ASP A 1 79 ? 17.081 -6.826 -37.620 1.00 96.94 79 ASP A N 1
ATOM 547 C CA . ASP A 1 79 ? 17.475 -8.189 -37.289 1.00 96.94 79 ASP A CA 1
ATOM 548 C C . ASP A 1 79 ? 18.850 -8.165 -36.623 1.00 96.94 79 ASP A C 1
ATOM 550 O O . ASP A 1 79 ? 19.830 -7.706 -37.210 1.00 96.94 79 ASP A O 1
ATOM 554 N N . ILE A 1 80 ? 18.948 -8.670 -35.393 1.00 97.19 80 ILE A N 1
ATOM 555 C CA . ILE A 1 80 ? 20.221 -8.833 -34.684 1.00 97.19 80 ILE A CA 1
ATOM 556 C C . ILE A 1 80 ? 20.418 -10.299 -34.318 1.00 97.19 80 ILE A C 1
ATOM 558 O O . ILE A 1 80 ? 19.607 -10.892 -33.611 1.00 97.19 80 ILE A O 1
ATOM 562 N N . THR A 1 81 ? 21.506 -10.892 -34.809 1.00 95.31 81 THR A N 1
ATOM 563 C CA . THR A 1 81 ? 21.814 -12.308 -34.583 1.00 95.31 81 THR A CA 1
ATOM 564 C C . THR A 1 81 ? 23.093 -12.447 -33.771 1.00 95.31 81 THR A C 1
ATOM 566 O O . THR A 1 81 ? 24.102 -11.808 -34.074 1.00 95.31 81 THR A O 1
ATOM 569 N N . GLN A 1 82 ? 23.074 -13.322 -32.766 1.00 97.88 82 GLN A N 1
ATOM 570 C CA . GLN A 1 82 ? 24.276 -13.745 -32.056 1.00 97.88 82 GLN A CA 1
ATOM 571 C C . GLN A 1 82 ? 24.175 -15.222 -31.662 1.00 97.88 82 GLN A C 1
ATOM 573 O O . GLN A 1 82 ? 23.217 -15.660 -31.024 1.00 97.88 82 GLN A O 1
ATOM 578 N N . SER A 1 83 ? 25.178 -15.997 -32.062 1.00 97.25 83 SER A N 1
ATOM 579 C CA . SER A 1 83 ? 25.246 -17.443 -31.838 1.00 97.25 83 SER A CA 1
ATOM 580 C C . SER A 1 83 ? 26.643 -17.933 -31.455 1.00 97.25 83 SER A C 1
ATOM 582 O O . SER A 1 83 ? 26.843 -19.135 -31.289 1.00 97.25 83 SER A O 1
ATOM 584 N N . THR A 1 84 ? 27.625 -17.036 -31.322 1.00 97.75 84 THR A N 1
ATOM 585 C CA . THR A 1 84 ? 28.979 -17.383 -30.867 1.00 97.75 84 THR A CA 1
ATOM 586 C C . THR A 1 84 ? 29.135 -17.124 -29.373 1.00 97.75 84 THR A C 1
ATOM 588 O O . THR A 1 84 ? 28.950 -15.996 -28.912 1.00 97.75 84 THR A O 1
ATOM 591 N N . ALA A 1 85 ? 29.536 -18.149 -28.618 1.00 96.88 85 ALA A N 1
ATOM 592 C CA . ALA A 1 85 ? 29.795 -18.040 -27.185 1.00 96.88 85 ALA A CA 1
ATOM 593 C C . ALA A 1 85 ? 30.865 -16.979 -26.869 1.00 96.88 85 ALA A C 1
ATOM 595 O O . ALA A 1 85 ? 31.907 -16.915 -27.518 1.00 96.88 85 ALA A O 1
ATOM 596 N N . GLY A 1 86 ? 30.604 -16.149 -25.855 1.00 94.44 86 GLY A N 1
ATOM 597 C CA . GLY A 1 86 ? 31.525 -15.104 -25.391 1.00 94.44 86 GLY A CA 1
ATOM 598 C C . GLY A 1 86 ? 31.641 -13.869 -26.294 1.00 94.44 86 GLY A C 1
ATOM 599 O O . GLY A 1 86 ? 32.257 -12.893 -25.873 1.00 94.44 86 GLY A O 1
ATOM 600 N N . ALA A 1 87 ? 31.051 -13.877 -27.493 1.00 97.75 87 ALA A N 1
ATOM 601 C CA . ALA A 1 87 ? 30.996 -12.704 -28.360 1.00 97.75 87 ALA A CA 1
ATOM 602 C C . ALA A 1 87 ? 29.727 -11.871 -28.111 1.00 97.75 87 ALA A C 1
ATOM 604 O O . ALA A 1 87 ? 28.693 -12.393 -27.680 1.00 97.75 87 ALA A O 1
ATOM 605 N N . VAL A 1 88 ? 29.820 -10.568 -28.382 1.00 97.75 88 VAL A N 1
ATOM 606 C CA . VAL A 1 88 ? 28.756 -9.590 -28.129 1.00 97.75 88 VAL A CA 1
ATOM 607 C C . VAL A 1 88 ? 28.479 -8.768 -29.386 1.00 97.75 88 VAL A C 1
ATOM 609 O O . VAL A 1 88 ? 29.379 -8.141 -29.946 1.00 97.75 88 VAL A O 1
ATOM 612 N N . ASN A 1 89 ? 27.218 -8.730 -29.805 1.00 98.19 89 ASN A N 1
ATOM 613 C CA . ASN A 1 89 ? 26.737 -7.925 -30.921 1.00 98.19 89 ASN A CA 1
ATOM 614 C C . ASN A 1 89 ? 25.885 -6.777 -30.373 1.00 98.19 89 ASN A C 1
ATOM 616 O O . ASN A 1 89 ? 24.826 -7.021 -29.801 1.00 98.19 89 ASN A O 1
ATOM 620 N N . VAL A 1 90 ? 26.361 -5.537 -30.495 1.00 97.69 90 VAL A N 1
ATOM 621 C CA . VAL A 1 90 ? 25.726 -4.348 -29.914 1.00 97.69 90 VAL A CA 1
ATOM 622 C C . VAL A 1 90 ? 25.192 -3.439 -31.014 1.00 97.69 90 VAL A C 1
ATOM 624 O O . VAL A 1 90 ? 25.951 -2.954 -31.855 1.00 97.69 90 VAL A O 1
ATOM 627 N N . PHE A 1 91 ? 23.904 -3.117 -30.943 1.00 98.00 91 PHE A N 1
ATOM 628 C CA . PHE A 1 91 ? 23.299 -2.001 -31.662 1.00 98.00 91 PHE A CA 1
ATOM 629 C C . PHE A 1 91 ? 23.091 -0.819 -30.710 1.00 98.00 91 PHE A C 1
ATOM 631 O O . PHE A 1 91 ? 22.320 -0.904 -29.756 1.00 98.00 91 PHE A O 1
ATOM 638 N N . SER A 1 92 ? 23.804 0.282 -30.940 1.00 96.38 92 SER A N 1
ATOM 639 C CA . SER A 1 92 ? 23.865 1.445 -30.048 1.00 96.38 92 SER A CA 1
ATOM 640 C C . SER A 1 92 ? 23.156 2.646 -30.669 1.00 96.38 92 SER A C 1
ATOM 642 O O . SER A 1 92 ? 23.645 3.244 -31.624 1.00 96.38 92 SER A O 1
ATOM 644 N N . ILE A 1 93 ? 22.003 3.021 -30.125 1.00 96.06 93 ILE A N 1
ATOM 645 C CA . ILE A 1 93 ? 21.143 4.089 -30.635 1.00 96.06 93 ILE A CA 1
ATOM 646 C C . ILE A 1 93 ? 21.461 5.399 -29.913 1.00 96.06 93 ILE A C 1
ATOM 648 O O . ILE A 1 93 ? 21.224 5.533 -28.708 1.00 96.06 93 ILE A O 1
ATOM 652 N N . LYS A 1 94 ? 21.988 6.375 -30.663 1.00 93.00 94 LYS A N 1
ATOM 653 C CA . LYS A 1 94 ? 22.445 7.680 -30.153 1.00 93.00 94 LYS A CA 1
ATOM 654 C C . LYS A 1 94 ? 21.651 8.875 -30.690 1.00 93.00 94 LYS A C 1
ATOM 656 O O . LYS A 1 94 ? 21.995 10.014 -30.393 1.00 93.00 94 LYS A O 1
ATOM 661 N N . ARG A 1 95 ? 20.579 8.623 -31.444 1.00 93.81 95 ARG A N 1
ATOM 662 C CA . ARG A 1 95 ? 19.614 9.625 -31.923 1.00 93.81 95 ARG A CA 1
ATOM 663 C C . ARG A 1 95 ? 18.196 9.062 -31.916 1.00 93.81 95 ARG A C 1
ATOM 665 O O . ARG A 1 95 ? 18.004 7.868 -31.705 1.00 93.81 95 ARG A O 1
ATOM 672 N N . ASN A 1 96 ? 17.213 9.909 -32.215 1.00 96.69 96 ASN A N 1
ATOM 673 C CA . ASN A 1 96 ? 15.840 9.459 -32.441 1.00 96.69 96 ASN A CA 1
ATOM 674 C C . ASN A 1 96 ? 15.779 8.414 -33.562 1.00 96.69 96 ASN A C 1
ATOM 676 O O . ASN A 1 96 ? 16.339 8.642 -34.642 1.00 96.69 96 ASN A O 1
ATOM 680 N N . LEU A 1 97 ? 15.065 7.319 -33.300 1.00 97.25 97 LEU A N 1
ATOM 681 C CA . LEU A 1 97 ? 14.832 6.222 -34.234 1.00 97.25 97 LEU A CA 1
ATOM 682 C C . LEU A 1 97 ? 13.370 5.771 -34.158 1.00 97.25 97 LEU A C 1
ATOM 684 O O . LEU A 1 97 ? 12.834 5.540 -33.076 1.00 97.25 97 LEU A O 1
ATOM 688 N N . THR A 1 98 ? 12.735 5.629 -35.317 1.00 96.56 98 THR A N 1
ATOM 689 C CA . THR A 1 98 ? 11.432 4.978 -35.476 1.00 96.56 98 THR A CA 1
ATOM 690 C C . THR A 1 98 ? 11.588 3.700 -36.293 1.00 96.56 98 THR A C 1
ATOM 692 O O . THR A 1 98 ? 12.042 3.771 -37.434 1.00 96.56 98 THR A O 1
ATOM 695 N N . LEU A 1 99 ? 11.189 2.561 -35.728 1.00 95.88 99 LEU A N 1
ATOM 696 C CA . LEU A 1 99 ? 11.002 1.299 -36.441 1.00 95.88 99 LEU A CA 1
ATOM 697 C C . LEU A 1 99 ? 9.516 1.078 -36.717 1.00 95.88 99 LEU A C 1
ATOM 699 O O . LEU A 1 99 ? 8.674 1.347 -35.855 1.00 95.88 99 LEU A O 1
ATOM 703 N N . THR A 1 100 ? 9.205 0.596 -37.916 1.00 92.62 100 THR A N 1
ATOM 704 C CA . THR A 1 100 ? 7.828 0.255 -38.300 1.00 92.62 100 THR A CA 1
ATOM 705 C C . THR A 1 100 ? 7.422 -1.073 -37.675 1.00 92.62 100 THR A C 1
ATOM 707 O O . THR A 1 100 ? 6.347 -1.168 -37.082 1.00 92.62 100 THR A O 1
ATOM 710 N N . ASP A 1 101 ? 8.324 -2.048 -37.738 1.00 92.38 101 ASP A N 1
ATOM 711 C CA . ASP A 1 101 ? 8.098 -3.406 -37.273 1.00 92.38 101 ASP A CA 1
ATOM 712 C C . ASP A 1 101 ? 8.712 -3.640 -35.888 1.00 92.38 101 ASP A C 1
ATOM 714 O O . ASP A 1 101 ? 9.695 -3.006 -35.488 1.00 92.38 101 ASP A O 1
ATOM 718 N N . GLY A 1 102 ? 8.108 -4.566 -35.143 1.00 94.94 102 GLY A N 1
ATOM 719 C CA . GLY A 1 102 ? 8.698 -5.093 -33.916 1.00 94.94 102 GLY A CA 1
ATOM 720 C C . GLY A 1 102 ? 9.924 -5.952 -34.216 1.00 94.94 102 GLY A C 1
ATOM 721 O O . GLY A 1 102 ? 10.108 -6.423 -35.335 1.00 94.94 102 GLY A O 1
ATOM 722 N N . PHE A 1 103 ? 10.751 -6.186 -33.202 1.00 96.56 103 PHE A N 1
ATOM 723 C CA . PHE A 1 103 ? 11.936 -7.032 -33.340 1.00 96.56 103 PHE A CA 1
ATOM 724 C C . PHE A 1 103 ? 12.247 -7.785 -32.046 1.00 96.56 103 PHE A C 1
ATOM 726 O O . PHE A 1 103 ? 11.790 -7.418 -30.957 1.00 96.56 103 PHE A O 1
ATOM 733 N N . ALA A 1 104 ? 13.040 -8.847 -32.175 1.00 97.19 104 ALA A N 1
ATOM 734 C CA . ALA A 1 104 ? 13.515 -9.646 -31.056 1.00 97.19 104 ALA A CA 1
ATOM 735 C C . ALA A 1 104 ? 15.005 -9.393 -30.791 1.00 97.19 104 ALA A C 1
ATOM 737 O O . ALA A 1 104 ? 15.802 -9.222 -31.710 1.00 97.19 104 ALA A O 1
ATOM 738 N N . ILE A 1 105 ? 15.380 -9.397 -29.517 1.00 98.00 105 ILE A N 1
ATOM 739 C CA . ILE A 1 105 ? 16.760 -9.350 -29.043 1.00 98.00 105 ILE A CA 1
ATOM 740 C C . ILE A 1 105 ? 17.008 -10.680 -28.348 1.00 98.00 105 ILE A C 1
ATOM 742 O O . ILE A 1 105 ? 16.490 -10.905 -27.260 1.00 98.00 105 ILE A O 1
ATOM 746 N N . GLY A 1 106 ? 17.790 -11.559 -28.961 1.00 97.00 106 GLY A N 1
ATOM 747 C CA . GLY A 1 106 ? 18.089 -12.878 -28.411 1.00 97.00 106 GLY A CA 1
ATOM 748 C C . GLY A 1 106 ? 19.406 -13.417 -28.939 1.00 97.00 106 GLY A C 1
ATOM 749 O O . GLY A 1 106 ? 19.914 -12.951 -29.961 1.00 97.00 106 GLY A O 1
ATOM 750 N N . ALA A 1 107 ? 19.965 -14.391 -28.230 1.00 97.31 107 ALA A N 1
ATOM 751 C CA . ALA A 1 107 ? 21.170 -15.087 -28.647 1.00 97.31 107 ALA A CA 1
ATOM 752 C C . ALA A 1 107 ? 21.100 -16.566 -28.260 1.00 97.31 107 ALA A C 1
ATOM 754 O O . ALA A 1 107 ? 20.728 -16.909 -27.140 1.00 97.31 107 ALA A O 1
ATOM 755 N N . THR A 1 108 ? 21.509 -17.454 -29.166 1.00 97.00 108 THR A N 1
ATOM 756 C CA . THR A 1 108 ? 21.640 -18.886 -28.842 1.00 97.00 108 THR A CA 1
ATOM 757 C C . THR A 1 108 ? 22.931 -19.177 -28.072 1.00 97.00 108 THR A C 1
ATOM 759 O O . THR A 1 108 ? 22.998 -20.148 -27.323 1.00 97.00 108 THR A O 1
ATOM 762 N N . ALA A 1 109 ? 23.951 -18.330 -28.237 1.00 95.06 109 ALA A N 1
ATOM 763 C CA . ALA A 1 109 ? 25.152 -18.253 -27.411 1.00 95.06 109 ALA A CA 1
ATOM 764 C C . ALA A 1 109 ? 25.780 -16.857 -27.556 1.00 95.06 109 ALA A C 1
ATOM 766 O O . ALA A 1 109 ? 25.656 -16.237 -28.610 1.00 95.06 109 ALA A O 1
ATOM 767 N N . GLY A 1 110 ? 26.481 -16.377 -26.525 1.00 96.75 110 GLY A N 1
ATOM 768 C CA . GLY A 1 110 ? 26.961 -14.988 -26.480 1.00 96.75 110 GLY A CA 1
ATOM 769 C C . GLY A 1 110 ? 25.846 -14.017 -26.087 1.00 96.75 110 GLY A C 1
ATOM 770 O O . GLY A 1 110 ? 24.931 -14.412 -25.364 1.00 96.75 110 GLY A O 1
ATOM 771 N N . THR A 1 111 ? 25.929 -12.766 -26.553 1.00 97.88 111 THR A N 1
ATOM 772 C CA . THR A 1 111 ? 24.958 -11.714 -26.208 1.00 97.88 111 THR A CA 1
ATOM 773 C C . THR A 1 111 ? 24.567 -10.859 -27.412 1.00 97.88 111 THR A C 1
ATOM 775 O O . THR A 1 111 ? 25.431 -10.251 -28.047 1.00 97.88 111 THR A O 1
ATOM 778 N N . SER A 1 112 ? 23.264 -10.732 -27.663 1.00 98.44 112 SER A N 1
ATOM 779 C CA . SER A 1 112 ? 22.704 -9.669 -28.509 1.00 98.44 112 SER A CA 1
ATOM 780 C C . SER A 1 112 ? 22.283 -8.507 -27.616 1.00 98.44 112 SER A C 1
ATOM 782 O O . SER A 1 112 ? 21.489 -8.690 -26.693 1.00 98.44 112 SER A O 1
ATOM 784 N N . GLU A 1 113 ? 22.799 -7.310 -27.868 1.00 98.00 113 GLU A N 1
ATOM 785 C CA . GLU A 1 113 ? 22.482 -6.113 -27.094 1.00 98.00 113 GLU A CA 1
ATOM 786 C C . GLU A 1 113 ? 21.912 -5.018 -27.985 1.00 98.00 113 GLU A C 1
ATOM 788 O O . GLU A 1 113 ? 22.529 -4.614 -28.968 1.00 98.00 113 GLU A O 1
ATOM 793 N N . VAL A 1 114 ? 20.773 -4.464 -27.581 1.00 97.75 114 VAL A N 1
ATOM 794 C CA . VAL A 1 114 ? 20.329 -3.160 -28.070 1.00 97.75 114 VAL A CA 1
ATOM 795 C C . VAL A 1 114 ? 20.456 -2.167 -26.937 1.00 97.75 114 VAL A C 1
ATOM 797 O O . VAL A 1 114 ? 19.876 -2.335 -25.865 1.00 97.75 114 VAL A O 1
ATOM 800 N N . ARG A 1 115 ? 21.226 -1.116 -27.179 1.00 95.06 115 ARG A N 1
ATOM 801 C CA . ARG A 1 115 ? 21.452 -0.029 -26.242 1.00 95.06 115 ARG A CA 1
ATOM 802 C C . ARG A 1 115 ? 20.822 1.233 -26.786 1.00 95.06 115 ARG A C 1
ATOM 804 O O . ARG A 1 115 ? 21.120 1.657 -27.894 1.00 95.06 115 ARG A O 1
ATOM 811 N N . PHE A 1 116 ? 20.005 1.868 -25.967 1.00 90.81 116 PHE A N 1
ATOM 812 C CA . PHE A 1 116 ? 19.331 3.111 -26.282 1.00 90.81 116 PHE A CA 1
ATOM 813 C C . PHE A 1 116 ? 19.623 4.132 -25.184 1.00 90.81 116 PHE A C 1
ATOM 815 O O . PHE A 1 116 ? 19.342 3.879 -24.017 1.00 90.81 116 PHE A O 1
ATOM 822 N N . GLY A 1 117 ? 20.214 5.270 -25.550 1.00 88.12 117 GLY A N 1
ATOM 823 C CA . GLY A 1 117 ? 20.593 6.338 -24.621 1.00 88.12 117 GLY A CA 1
ATOM 824 C C . GLY A 1 117 ? 22.105 6.575 -24.553 1.00 88.12 117 GLY A C 1
ATOM 825 O O . GLY A 1 117 ? 22.870 6.148 -25.423 1.00 88.12 117 GLY A O 1
ATOM 826 N N . GLY A 1 118 ? 22.562 7.304 -23.532 1.00 82.56 118 GLY A N 1
ATOM 827 C CA . GLY A 1 118 ? 23.953 7.752 -23.402 1.00 82.56 118 GLY A CA 1
ATOM 828 C C . GLY A 1 118 ? 24.371 8.723 -24.510 1.00 82.56 118 GLY A C 1
ATOM 829 O O . GLY A 1 118 ? 25.515 8.676 -24.959 1.00 82.56 118 GLY A O 1
ATOM 830 N N . ALA A 1 119 ? 23.415 9.493 -25.031 1.00 84.94 119 ALA A N 1
ATOM 831 C CA . ALA A 1 119 ? 23.644 10.640 -25.901 1.00 84.94 119 ALA A CA 1
ATOM 832 C C . ALA A 1 119 ? 23.677 11.926 -25.053 1.00 84.94 119 ALA A C 1
ATOM 834 O O . ALA A 1 119 ? 23.247 11.919 -23.896 1.00 84.94 119 ALA A O 1
ATOM 835 N N . ALA A 1 120 ? 24.179 13.022 -25.628 1.00 84.62 120 ALA A N 1
ATOM 836 C CA . ALA A 1 120 ? 24.190 14.336 -24.975 1.00 84.62 120 ALA A CA 1
ATOM 837 C C . ALA A 1 120 ? 22.790 14.974 -24.893 1.00 84.62 120 ALA A C 1
ATOM 839 O O . ALA A 1 120 ? 22.544 15.845 -24.064 1.00 84.62 120 ALA A O 1
ATOM 840 N N . GLU A 1 121 ? 21.865 14.524 -25.741 1.00 87.94 121 GLU A N 1
ATOM 841 C CA . GLU A 1 121 ? 20.498 15.029 -25.827 1.00 87.94 121 GLU A CA 1
ATOM 842 C C . GLU A 1 121 ? 19.482 13.922 -25.549 1.00 87.94 121 GLU A C 1
ATOM 844 O O . GLU A 1 121 ? 19.788 12.728 -25.626 1.00 87.94 121 GLU A O 1
ATOM 849 N N . LYS A 1 122 ? 18.249 14.334 -25.238 1.00 91.12 122 LYS A N 1
ATOM 850 C CA . LYS A 1 122 ? 17.122 13.415 -25.098 1.00 91.12 122 LYS A CA 1
ATOM 851 C C . LYS A 1 122 ? 16.827 12.760 -26.437 1.00 91.12 122 LYS A C 1
ATOM 853 O O . LYS A 1 122 ? 16.598 13.451 -27.427 1.00 91.12 122 LYS A O 1
ATOM 858 N N . ILE A 1 123 ? 16.742 11.436 -26.432 1.00 92.94 123 ILE A N 1
ATOM 859 C CA . ILE A 1 123 ? 16.344 10.663 -27.601 1.00 92.94 123 ILE A CA 1
ATOM 860 C C . ILE A 1 123 ? 15.083 9.844 -27.330 1.00 92.94 123 ILE A C 1
ATOM 862 O O . ILE A 1 123 ? 14.733 9.549 -26.185 1.00 92.94 123 ILE A O 1
ATOM 866 N N . THR A 1 124 ? 14.386 9.504 -28.412 1.00 96.38 124 THR A N 1
ATOM 867 C CA . THR A 1 124 ? 13.199 8.645 -28.438 1.00 96.38 124 THR A CA 1
ATOM 868 C C . THR A 1 124 ? 13.434 7.458 -29.365 1.00 96.38 124 THR A C 1
ATOM 870 O O . THR A 1 124 ? 13.783 7.643 -30.533 1.00 96.38 124 THR A O 1
ATOM 873 N N . LEU A 1 125 ? 13.208 6.249 -28.854 1.00 97.31 125 LEU A N 1
ATOM 874 C CA . LEU A 1 125 ? 13.085 5.039 -29.661 1.00 97.31 125 LEU A CA 1
ATOM 875 C C . LEU A 1 125 ? 11.605 4.700 -29.758 1.00 97.31 125 LEU A C 1
ATOM 877 O O . LEU A 1 125 ? 10.973 4.393 -28.751 1.00 97.31 125 LEU A O 1
ATOM 881 N N . GLN A 1 126 ? 11.056 4.753 -30.963 1.00 97.06 126 GLN A N 1
ATOM 882 C CA . GLN A 1 126 ? 9.697 4.320 -31.247 1.00 97.06 126 GLN A CA 1
ATOM 883 C C . GLN A 1 126 ? 9.733 3.018 -32.042 1.00 97.06 126 GLN A C 1
ATOM 885 O O . GLN A 1 126 ? 10.441 2.931 -33.041 1.00 97.06 126 GLN A O 1
ATOM 890 N N . VAL A 1 127 ? 8.952 2.029 -31.616 1.00 96.81 127 VAL A N 1
ATOM 891 C CA . VAL A 1 127 ? 8.785 0.755 -32.326 1.00 96.81 127 VAL A CA 1
ATOM 892 C C . VAL A 1 127 ? 7.296 0.530 -32.519 1.00 96.81 127 VAL A C 1
ATOM 894 O O . VAL A 1 127 ? 6.534 0.494 -31.550 1.00 96.81 127 VAL A O 1
ATOM 897 N N . GLY A 1 128 ? 6.867 0.462 -33.773 1.00 93.19 128 GLY A N 1
ATOM 898 C CA . GLY A 1 128 ? 5.458 0.400 -34.128 1.00 93.19 128 GLY A CA 1
ATOM 899 C C . GLY A 1 128 ? 4.727 1.745 -34.021 1.00 93.19 128 GLY A C 1
ATOM 900 O O . GLY A 1 128 ? 5.127 2.685 -33.316 1.00 93.19 128 GLY A O 1
ATOM 901 N N . ALA A 1 129 ? 3.606 1.840 -34.730 1.00 87.50 129 ALA A N 1
ATOM 902 C CA . ALA A 1 129 ? 2.831 3.070 -34.858 1.00 87.50 129 ALA A CA 1
ATOM 903 C C . ALA A 1 129 ? 2.057 3.428 -33.577 1.00 87.50 129 ALA A C 1
ATOM 905 O O . ALA A 1 129 ? 1.942 4.605 -33.238 1.00 87.50 129 ALA A O 1
ATOM 906 N N . ASP A 1 130 ? 1.572 2.431 -32.835 1.00 86.19 130 ASP A N 1
ATOM 907 C CA . ASP A 1 130 ? 0.653 2.626 -31.710 1.00 86.19 130 ASP A CA 1
ATOM 908 C C . ASP A 1 130 ? 0.774 1.546 -30.617 1.00 86.19 130 ASP A C 1
ATOM 910 O O . ASP A 1 130 ? 1.587 0.625 -30.691 1.00 86.19 130 ASP A O 1
ATOM 914 N N . ALA A 1 131 ? -0.044 1.660 -29.568 1.00 81.00 131 ALA A N 1
ATOM 915 C CA . ALA A 1 131 ? -0.047 0.731 -28.439 1.00 81.00 131 ALA A CA 1
ATOM 916 C C . ALA A 1 131 ? -0.445 -0.715 -28.798 1.00 81.00 131 ALA A C 1
ATOM 918 O O . ALA A 1 131 ? -0.172 -1.614 -28.006 1.00 81.00 131 ALA A O 1
ATOM 919 N N . SER A 1 132 ? -1.056 -0.949 -29.964 1.00 84.88 132 SER A N 1
ATOM 920 C CA . SER A 1 132 ? -1.416 -2.282 -30.464 1.00 84.88 132 SER A CA 1
ATOM 921 C C . SER A 1 132 ? -0.350 -2.899 -31.374 1.00 84.88 132 SER A C 1
ATOM 923 O O . SER A 1 132 ? -0.408 -4.089 -31.676 1.00 84.88 132 SER A O 1
ATOM 925 N N . SER A 1 133 ? 0.636 -2.103 -31.791 1.00 85.75 133 SER A N 1
ATOM 926 C CA . SER A 1 133 ? 1.706 -2.545 -32.678 1.00 85.75 133 SER A CA 1
ATOM 927 C C . SER A 1 133 ? 2.653 -3.541 -31.984 1.00 85.75 133 SER A C 1
ATOM 929 O O . SER A 1 133 ? 2.854 -3.453 -30.761 1.00 85.75 133 SER A O 1
ATOM 931 N N . PRO A 1 134 ? 3.285 -4.453 -32.753 1.00 79.00 134 PRO A N 1
ATOM 932 C CA . PRO A 1 134 ? 4.385 -5.281 -32.268 1.00 79.00 134 PRO A CA 1
ATOM 933 C C . PRO A 1 134 ? 5.477 -4.422 -31.616 1.00 79.00 134 PRO A C 1
ATOM 935 O O . PRO A 1 134 ? 5.741 -3.300 -32.047 1.00 79.00 134 PRO A O 1
ATOM 938 N N . GLY A 1 135 ? 6.078 -4.939 -30.548 1.00 95.31 135 GLY A N 1
ATOM 939 C CA . GLY A 1 135 ? 7.068 -4.222 -29.748 1.00 95.31 135 GLY A CA 1
ATOM 940 C C . GLY A 1 135 ? 8.462 -4.834 -29.823 1.00 95.31 135 GLY A C 1
ATOM 941 O O . GLY A 1 135 ? 8.823 -5.504 -30.789 1.00 95.31 135 GLY A O 1
ATOM 942 N N . ILE A 1 136 ? 9.232 -4.622 -28.762 1.00 98.19 136 ILE A N 1
ATOM 943 C CA . ILE A 1 136 ? 10.535 -5.248 -28.560 1.00 98.19 136 ILE A CA 1
ATOM 944 C C . ILE A 1 136 ? 10.330 -6.490 -27.702 1.00 98.19 136 ILE A C 1
ATOM 946 O O . ILE A 1 136 ? 9.766 -6.397 -26.609 1.00 98.19 136 ILE A O 1
ATOM 950 N N . THR A 1 137 ? 10.828 -7.631 -28.166 1.00 98.12 137 THR A N 1
ATOM 951 C CA . THR A 1 137 ? 10.879 -8.858 -27.363 1.00 98.12 137 THR A CA 1
ATOM 952 C C . THR A 1 137 ? 12.321 -9.143 -26.969 1.00 98.12 137 THR A C 1
ATOM 954 O O . THR A 1 137 ? 13.202 -9.174 -27.820 1.00 98.12 137 THR A O 1
ATOM 957 N N . VAL A 1 138 ? 12.584 -9.323 -25.680 1.00 98.56 138 VAL A N 1
ATOM 958 C CA . VAL A 1 138 ? 13.906 -9.657 -25.146 1.00 98.56 138 VAL A CA 1
ATOM 959 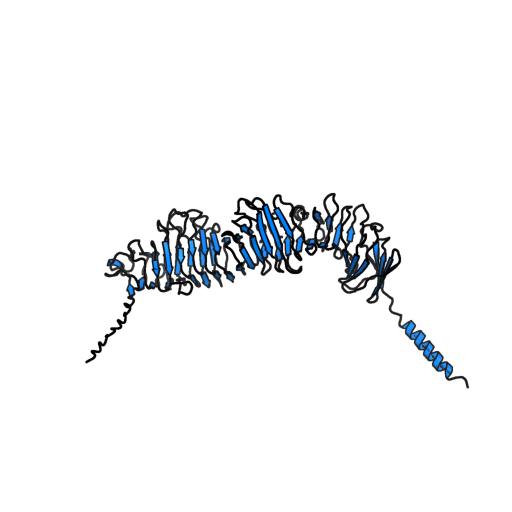C C . VAL A 1 138 ? 13.891 -11.122 -24.737 1.00 98.56 138 VAL A C 1
ATOM 961 O O . VAL A 1 138 ? 13.251 -11.496 -23.757 1.00 98.56 138 VAL A O 1
ATOM 964 N N . GLU A 1 139 ? 14.584 -11.939 -25.513 1.00 98.25 139 GLU A N 1
ATOM 965 C CA . GLU A 1 139 ? 14.698 -13.385 -25.355 1.00 98.25 139 GLU A CA 1
ATOM 966 C C . GLU A 1 139 ? 15.964 -13.763 -24.576 1.00 98.25 139 GLU A C 1
ATOM 968 O O . GLU A 1 139 ? 16.792 -12.914 -24.233 1.00 98.25 139 GLU A O 1
ATOM 973 N N . ALA A 1 140 ? 16.145 -15.060 -24.320 1.00 97.81 140 ALA A N 1
ATOM 974 C CA . ALA A 1 140 ? 17.370 -15.594 -23.734 1.00 97.81 140 ALA A CA 1
ATOM 975 C C . ALA A 1 140 ? 18.630 -15.107 -24.477 1.00 97.81 140 ALA A C 1
ATOM 977 O O . ALA A 1 140 ? 18.670 -15.058 -25.708 1.00 97.81 140 ALA A O 1
ATOM 978 N N . GLY A 1 141 ? 19.654 -14.706 -23.715 1.00 96.81 141 GLY A N 1
ATOM 979 C CA . GLY A 1 141 ? 20.894 -14.136 -24.262 1.00 96.81 141 GLY A CA 1
ATOM 980 C C . GLY A 1 141 ? 20.740 -12.722 -24.847 1.00 96.81 141 GLY A C 1
ATOM 981 O O . GLY A 1 141 ? 21.717 -12.133 -25.311 1.00 96.81 141 GLY A O 1
ATOM 982 N N . GLY A 1 142 ? 19.530 -12.159 -24.819 1.00 98.25 142 GLY A N 1
ATOM 983 C CA . GLY A 1 142 ? 19.232 -10.796 -25.225 1.00 98.25 142 GLY A CA 1
ATOM 984 C C . GLY A 1 142 ? 19.324 -9.796 -24.076 1.00 98.25 142 GLY A C 1
ATOM 985 O O . GLY A 1 142 ? 18.906 -10.067 -22.946 1.00 98.25 142 GLY A O 1
ATOM 986 N N . ARG A 1 143 ? 19.829 -8.597 -24.378 1.00 98.06 143 ARG A N 1
ATOM 987 C CA . ARG A 1 143 ? 19.875 -7.467 -23.446 1.00 98.06 143 ARG A CA 1
ATOM 988 C C . ARG A 1 143 ? 19.362 -6.183 -24.097 1.00 98.06 143 ARG A C 1
ATOM 990 O O . ARG A 1 143 ? 19.938 -5.702 -25.067 1.00 98.06 143 ARG A O 1
ATOM 997 N N . LEU A 1 144 ? 18.321 -5.589 -23.521 1.00 98.06 144 LEU A N 1
ATOM 998 C CA . LEU A 1 144 ? 17.876 -4.233 -23.845 1.00 98.06 144 LEU A CA 1
ATOM 999 C C . LEU A 1 144 ? 18.377 -3.277 -22.759 1.00 98.06 144 LEU A C 1
ATOM 1001 O O . LEU A 1 144 ? 17.954 -3.383 -21.612 1.00 98.06 144 LEU A O 1
ATOM 1005 N N . VAL A 1 145 ? 19.258 -2.341 -23.107 1.00 95.75 145 VAL A N 1
ATOM 1006 C CA . VAL A 1 145 ? 19.779 -1.322 -22.184 1.00 95.75 145 VAL A CA 1
ATOM 1007 C C . VAL A 1 145 ? 19.113 0.018 -22.472 1.00 95.75 145 VAL A C 1
ATOM 1009 O O . VAL A 1 145 ? 19.316 0.603 -23.534 1.00 95.75 145 VAL A O 1
ATOM 1012 N N . PHE A 1 146 ? 18.354 0.523 -21.504 1.00 93.94 146 PHE A N 1
ATOM 1013 C CA . PHE A 1 146 ? 17.718 1.833 -21.518 1.00 93.94 146 PHE A CA 1
ATOM 1014 C C . PHE A 1 146 ? 18.515 2.801 -20.649 1.00 93.94 146 PHE A C 1
ATOM 1016 O O . PHE A 1 146 ? 18.309 2.908 -19.439 1.00 93.94 146 PHE A O 1
ATOM 1023 N N . ASP A 1 147 ? 19.465 3.480 -21.274 1.00 90.38 147 ASP A N 1
ATOM 1024 C CA . ASP A 1 147 ? 20.444 4.329 -20.612 1.00 90.38 147 ASP A CA 1
ATOM 1025 C C . ASP A 1 147 ? 19.969 5.782 -20.471 1.00 90.38 147 ASP A C 1
ATOM 1027 O O . ASP A 1 147 ? 19.030 6.223 -21.141 1.00 90.38 147 ASP A O 1
ATOM 1031 N N . PHE A 1 148 ? 20.601 6.536 -19.577 1.00 87.44 148 PHE A N 1
ATOM 1032 C CA . PHE A 1 148 ? 20.263 7.937 -19.316 1.00 87.44 148 PHE A CA 1
ATOM 1033 C C . PHE A 1 148 ? 20.920 8.890 -20.317 1.00 87.44 148 PHE A C 1
ATOM 1035 O O . PHE A 1 148 ? 21.766 8.506 -21.126 1.00 87.44 148 PHE A O 1
ATOM 1042 N N . ILE A 1 149 ? 20.500 10.153 -20.288 1.00 85.25 149 ILE A N 1
ATOM 1043 C CA . ILE A 1 149 ? 21.168 11.235 -21.014 1.00 85.25 149 ILE A CA 1
ATOM 1044 C C . ILE A 1 149 ? 22.403 11.641 -20.205 1.00 85.25 149 ILE A C 1
ATOM 1046 O O . ILE A 1 149 ? 22.314 11.865 -18.995 1.00 85.25 149 ILE A O 1
ATOM 1050 N N . GLN A 1 150 ? 23.550 11.754 -20.866 1.00 76.81 150 GLN A N 1
ATOM 1051 C CA . GLN A 1 150 ? 24.808 12.058 -20.193 1.00 76.81 150 GLN A CA 1
ATOM 1052 C C . GLN A 1 150 ? 24.756 13.450 -19.540 1.00 76.81 150 GLN A C 1
ATOM 1054 O O . GLN A 1 150 ? 24.471 14.443 -20.206 1.00 76.81 150 GLN A O 1
ATOM 1059 N N . GLY A 1 151 ? 25.014 13.532 -18.231 1.00 72.31 151 GLY A N 1
ATOM 1060 C CA . GLY A 1 151 ? 25.058 14.793 -17.480 1.00 72.31 151 GLY A CA 1
ATOM 1061 C C . GLY A 1 151 ? 23.715 15.518 -17.308 1.00 72.31 151 GLY A C 1
ATOM 1062 O O . GLY A 1 151 ? 23.704 16.660 -16.853 1.00 72.31 151 GLY A O 1
ATOM 1063 N N . SER A 1 152 ? 22.587 14.889 -17.654 1.00 80.38 152 SER A N 1
ATOM 1064 C CA . SER A 1 152 ? 21.263 15.525 -17.625 1.00 80.38 152 SER A CA 1
ATOM 1065 C C . SER A 1 152 ? 20.441 15.152 -16.391 1.00 80.38 152 SER A C 1
ATOM 1067 O O . SER A 1 152 ? 20.658 14.122 -15.751 1.00 80.38 152 SER A O 1
ATOM 1069 N N . SER A 1 153 ? 19.446 15.991 -16.090 1.00 80.19 153 SER A N 1
ATOM 1070 C CA . SER A 1 153 ? 18.378 15.721 -15.121 1.00 80.19 153 SER A CA 1
ATOM 1071 C C . SER A 1 153 ? 17.131 15.071 -15.720 1.00 80.19 153 SER A C 1
ATOM 1073 O O . SER A 1 153 ? 16.184 14.774 -14.995 1.00 80.19 153 SER A O 1
ATOM 1075 N N . SER A 1 154 ? 17.126 14.846 -17.034 1.00 84.25 154 SER A N 1
ATOM 1076 C CA . SER A 1 154 ? 16.054 14.170 -17.767 1.00 84.25 154 SER A CA 1
ATOM 1077 C C . SER A 1 154 ? 16.512 12.795 -18.253 1.00 84.25 154 SER A C 1
ATOM 1079 O O . SER A 1 154 ? 17.707 12.553 -18.411 1.00 84.25 154 SER A O 1
ATOM 1081 N N . GLY A 1 155 ? 15.563 11.892 -18.503 1.00 88.94 155 GLY A N 1
ATOM 1082 C CA . GLY A 1 155 ? 15.832 10.628 -19.187 1.00 88.94 155 GLY A CA 1
ATOM 1083 C C . GLY A 1 155 ? 15.293 10.593 -20.616 1.00 88.94 155 GLY A C 1
ATOM 1084 O O . GLY A 1 155 ? 14.716 11.560 -21.122 1.00 88.94 155 GLY A O 1
ATOM 1085 N N . ASN A 1 156 ? 15.513 9.451 -21.253 1.00 93.50 156 ASN A N 1
ATOM 1086 C CA . ASN A 1 156 ? 15.093 9.130 -22.610 1.00 93.50 156 ASN A CA 1
ATOM 1087 C C . ASN A 1 156 ? 13.679 8.524 -22.626 1.00 93.50 156 ASN A C 1
ATOM 1089 O O . ASN A 1 156 ? 13.178 8.079 -21.588 1.00 93.50 156 ASN A O 1
ATOM 1093 N N . ASP A 1 157 ? 13.060 8.476 -23.810 1.00 96.31 157 ASP A N 1
ATOM 1094 C CA . ASP A 1 157 ? 11.725 7.895 -23.998 1.00 96.31 157 ASP A CA 1
ATOM 1095 C C . ASP A 1 157 ? 11.778 6.639 -24.883 1.00 96.31 157 ASP A C 1
ATOM 1097 O O . ASP A 1 157 ? 12.320 6.654 -25.987 1.00 96.31 157 ASP A O 1
ATOM 1101 N N . LEU A 1 158 ? 11.171 5.550 -24.418 1.00 97.56 158 LEU A N 1
ATOM 1102 C CA . LEU A 1 158 ? 10.948 4.330 -25.184 1.00 97.56 158 LEU A CA 1
ATOM 1103 C C . LEU A 1 158 ? 9.452 4.204 -25.482 1.00 97.56 158 LEU A C 1
ATOM 1105 O O . LEU A 1 158 ? 8.644 3.921 -24.600 1.00 97.56 158 LEU A O 1
ATOM 1109 N N . ALA A 1 159 ? 9.079 4.419 -26.738 1.00 96.88 159 ALA A N 1
ATOM 1110 C CA . ALA A 1 159 ? 7.720 4.293 -27.245 1.00 96.88 159 ALA A CA 1
ATOM 1111 C C . ALA A 1 159 ? 7.506 2.934 -27.918 1.00 96.88 159 ALA A C 1
ATOM 1113 O O . ALA A 1 159 ? 7.340 2.836 -29.132 1.00 96.88 159 ALA A O 1
ATOM 1114 N N . SER A 1 160 ? 7.525 1.880 -27.103 1.00 97.25 160 SER A N 1
ATOM 1115 C CA . SER A 1 160 ? 7.343 0.493 -27.533 1.00 97.25 160 SER A CA 1
ATOM 1116 C C . SER A 1 160 ? 6.647 -0.318 -26.450 1.00 97.25 160 SER A C 1
ATOM 1118 O O . SER A 1 160 ? 6.851 -0.057 -25.268 1.00 97.25 160 SER A O 1
ATOM 1120 N N . ASN A 1 161 ? 5.876 -1.334 -26.841 1.00 96.56 161 ASN A N 1
ATOM 1121 C CA . ASN A 1 161 ? 5.603 -2.441 -25.926 1.00 96.56 161 ASN A CA 1
ATOM 1122 C C . ASN A 1 161 ? 6.910 -3.216 -25.711 1.00 96.56 161 ASN A C 1
ATOM 1124 O O . ASN A 1 161 ? 7.681 -3.380 -26.659 1.00 96.56 161 ASN A O 1
ATOM 1128 N N . VAL A 1 162 ? 7.188 -3.663 -24.491 1.00 98.06 162 VAL A N 1
ATOM 1129 C CA . VAL A 1 162 ? 8.381 -4.466 -24.191 1.00 98.06 162 VAL A CA 1
ATOM 1130 C C . VAL A 1 162 ? 7.947 -5.766 -23.535 1.00 98.06 162 VAL A C 1
ATOM 1132 O O . VAL A 1 162 ? 7.209 -5.749 -22.552 1.00 98.06 162 VAL A O 1
ATOM 1135 N N . ILE A 1 163 ? 8.410 -6.887 -24.076 1.00 97.75 163 ILE A N 1
ATOM 1136 C CA . ILE A 1 163 ? 8.228 -8.219 -23.500 1.00 97.75 163 ILE A CA 1
ATOM 1137 C C . ILE A 1 163 ? 9.610 -8.745 -23.135 1.00 97.75 163 ILE A C 1
ATOM 1139 O O . ILE A 1 163 ? 10.518 -8.708 -23.958 1.00 97.75 163 ILE A O 1
ATOM 1143 N N . VAL A 1 164 ? 9.786 -9.218 -21.906 1.00 98.50 164 VAL A N 1
ATOM 1144 C CA . VAL A 1 164 ? 11.048 -9.788 -21.429 1.00 98.50 164 VAL A CA 1
ATOM 1145 C C . VAL A 1 164 ? 10.798 -11.238 -21.043 1.00 98.50 164 VAL A C 1
ATOM 1147 O O . VAL A 1 164 ? 10.266 -11.531 -19.969 1.00 98.50 164 VAL A O 1
ATOM 1150 N N . ASN A 1 165 ? 11.165 -12.142 -21.942 1.00 98.00 165 ASN A N 1
ATOM 1151 C CA . ASN A 1 165 ? 11.016 -13.578 -21.770 1.00 98.00 165 ASN A CA 1
ATOM 1152 C C . ASN A 1 165 ? 12.137 -14.151 -20.899 1.00 98.00 165 ASN A C 1
ATOM 1154 O O . ASN A 1 165 ? 13.087 -13.467 -20.508 1.00 98.00 165 ASN A O 1
ATOM 1158 N N . THR A 1 166 ? 12.009 -15.434 -20.569 1.00 97.38 166 THR A N 1
ATOM 1159 C CA . THR A 1 166 ? 12.959 -16.148 -19.712 1.00 97.38 166 THR A CA 1
ATOM 1160 C C . THR A 1 166 ? 14.389 -16.038 -20.247 1.00 97.38 166 THR A C 1
ATOM 1162 O O . THR A 1 166 ? 14.662 -16.325 -21.409 1.00 97.38 166 THR A O 1
ATOM 1165 N N . GLY A 1 167 ? 15.312 -15.616 -19.379 1.00 95.75 167 GLY A N 1
ATOM 1166 C CA . GLY A 1 167 ? 16.723 -15.397 -19.719 1.00 95.75 167 GLY A CA 1
ATOM 1167 C C . GLY A 1 167 ? 17.033 -14.062 -20.410 1.00 95.75 167 GLY A C 1
ATOM 1168 O O . GLY A 1 167 ? 18.212 -13.752 -20.580 1.00 95.75 167 GLY A O 1
ATOM 1169 N N . GLY A 1 168 ? 16.021 -13.274 -20.784 1.00 98.44 168 GLY A N 1
ATOM 1170 C CA . GLY A 1 168 ? 16.193 -11.915 -21.293 1.00 98.44 168 GLY A CA 1
ATOM 1171 C C . GLY A 1 168 ? 16.415 -10.890 -20.180 1.00 98.44 168 GLY A C 1
ATOM 1172 O O . GLY A 1 168 ? 15.967 -11.067 -19.040 1.00 98.44 168 GLY A O 1
ATOM 1173 N N . VAL A 1 169 ? 17.108 -9.796 -20.506 1.00 98.31 169 VAL A N 1
ATOM 1174 C CA . VAL A 1 169 ? 17.427 -8.720 -19.553 1.00 98.31 169 VAL A CA 1
ATOM 1175 C C . VAL A 1 169 ? 16.986 -7.363 -20.090 1.00 98.31 169 VAL A C 1
ATOM 1177 O O . VAL A 1 169 ? 17.506 -6.887 -21.100 1.00 98.31 169 VAL A O 1
ATOM 1180 N N . PHE A 1 170 ? 16.082 -6.697 -19.373 1.00 98.31 170 PHE A N 1
ATOM 1181 C CA . PHE A 1 170 ? 15.795 -5.277 -19.552 1.00 98.31 170 PHE A CA 1
ATOM 1182 C C . PHE A 1 170 ? 16.505 -4.464 -18.471 1.00 98.31 170 PHE A C 1
ATOM 1184 O O . PHE A 1 170 ? 16.136 -4.491 -17.299 1.00 98.31 170 PHE A O 1
ATOM 1191 N N . GLN A 1 171 ? 17.549 -3.747 -18.863 1.00 96.00 171 GLN A N 1
ATOM 1192 C CA . GLN A 1 171 ? 18.388 -2.972 -17.964 1.00 96.00 171 GLN A CA 1
ATOM 1193 C C . GLN A 1 171 ? 18.073 -1.478 -18.088 1.00 96.00 171 GLN A C 1
ATOM 1195 O O . GLN A 1 171 ? 18.001 -0.952 -19.194 1.00 96.00 171 GLN A O 1
ATOM 1200 N N . VAL A 1 172 ? 17.942 -0.777 -16.962 1.00 93.69 172 VAL A N 1
ATOM 1201 C CA . VAL A 1 172 ? 17.798 0.684 -16.910 1.00 93.69 172 VAL A CA 1
ATOM 1202 C C . VAL A 1 172 ? 19.048 1.294 -16.292 1.00 93.69 172 VAL A C 1
ATOM 1204 O O . VAL A 1 172 ? 19.428 0.939 -15.176 1.00 93.69 172 VAL A O 1
ATOM 1207 N N . GLY A 1 173 ? 19.657 2.230 -17.017 1.00 87.88 173 GLY A N 1
ATOM 1208 C CA . GLY A 1 173 ? 20.975 2.786 -16.718 1.00 87.88 173 GLY A CA 1
ATOM 1209 C C . GLY A 1 173 ? 22.118 1.837 -17.083 1.00 87.88 173 GLY A C 1
ATOM 1210 O O . GLY A 1 173 ? 21.933 0.626 -17.223 1.00 87.88 173 GLY A O 1
ATOM 1211 N N . SER A 1 174 ? 23.322 2.381 -17.250 1.00 77.44 174 SER A N 1
ATOM 1212 C CA . SER A 1 174 ? 24.540 1.575 -17.332 1.00 77.44 174 SER A CA 1
ATOM 1213 C C . SER A 1 174 ? 25.744 2.310 -16.757 1.00 77.44 174 SER A C 1
ATOM 1215 O O . SER A 1 174 ? 25.909 3.501 -16.988 1.00 77.44 174 SER A O 1
ATOM 1217 N N . SER A 1 175 ? 26.645 1.600 -16.082 1.00 63.34 175 SER A N 1
ATOM 1218 C CA . SER A 1 175 ? 27.925 2.170 -15.618 1.00 63.34 175 SER A CA 1
ATOM 1219 C C . SER A 1 175 ? 28.876 2.627 -16.744 1.00 63.34 175 SER A C 1
ATOM 1221 O O . SER A 1 175 ? 29.891 3.269 -16.478 1.00 63.34 175 SER A O 1
ATOM 1223 N N . ALA A 1 176 ? 28.567 2.318 -18.009 1.00 62.47 176 ALA A N 1
ATOM 1224 C CA . ALA A 1 176 ? 29.473 2.501 -19.142 1.00 62.47 176 ALA A CA 1
ATOM 1225 C C . ALA A 1 176 ? 29.445 3.903 -19.786 1.00 62.47 176 ALA A C 1
ATOM 1227 O O . ALA A 1 176 ? 30.366 4.231 -20.529 1.00 62.47 176 ALA A O 1
ATOM 1228 N N . THR A 1 177 ? 28.414 4.726 -19.556 1.00 57.97 177 THR A N 1
ATOM 1229 C CA . THR A 1 177 ? 28.215 6.003 -20.283 1.00 57.97 177 THR A CA 1
ATOM 1230 C C . THR A 1 177 ? 28.457 7.268 -19.447 1.00 57.97 177 THR A C 1
ATOM 1232 O O . THR A 1 177 ? 28.320 8.380 -19.960 1.00 57.97 177 THR A O 1
ATOM 1235 N N . GLY A 1 178 ? 28.916 7.138 -18.197 1.00 54.25 178 GLY A N 1
ATOM 1236 C CA . GLY A 1 178 ? 29.203 8.282 -17.319 1.00 54.25 178 GLY A CA 1
ATOM 1237 C C . GLY A 1 178 ? 27.960 8.852 -16.618 1.00 54.25 178 GLY A C 1
ATOM 1238 O O . GLY A 1 178 ? 26.877 8.282 -16.672 1.00 54.25 178 GLY A O 1
ATOM 1239 N N . THR A 1 179 ? 28.122 9.935 -15.855 1.00 55.19 179 THR A N 1
ATOM 1240 C CA . THR A 1 179 ? 27.166 10.379 -14.820 1.00 55.19 179 THR A CA 1
ATOM 1241 C C . THR A 1 179 ? 25.766 10.752 -15.350 1.00 55.19 179 THR A C 1
ATOM 1243 O O . THR A 1 179 ? 25.624 11.485 -16.324 1.00 55.19 179 THR A O 1
ATOM 1246 N N . SER A 1 180 ? 24.721 10.297 -14.651 1.00 59.53 180 SER A N 1
ATOM 1247 C CA . SER A 1 180 ? 23.334 10.778 -14.729 1.00 59.53 180 SER A CA 1
ATOM 1248 C C . SER A 1 180 ? 23.042 11.543 -13.440 1.00 59.53 180 SER A C 1
ATOM 1250 O O . SER A 1 180 ? 23.593 11.191 -12.390 1.00 59.53 180 SER A O 1
ATOM 1252 N N . SER A 1 181 ? 22.186 12.569 -13.470 1.00 64.38 181 SER A N 1
ATOM 1253 C CA . SER A 1 181 ? 21.751 13.183 -12.212 1.00 64.38 181 SER A CA 1
ATOM 1254 C C . SER A 1 181 ? 20.980 12.161 -11.360 1.00 64.38 181 SER A C 1
ATOM 1256 O O . SER A 1 181 ? 20.357 11.233 -11.882 1.00 64.38 181 SER A O 1
ATOM 1258 N N . SER A 1 182 ? 20.939 12.379 -10.043 1.00 63.50 182 SER A N 1
ATOM 1259 C CA . SER A 1 182 ? 20.104 11.601 -9.113 1.00 63.50 182 SER A CA 1
ATOM 1260 C C . SER A 1 182 ? 18.594 11.787 -9.328 1.00 63.50 182 SER A C 1
ATOM 1262 O O . SER A 1 182 ? 17.785 11.174 -8.629 1.00 63.50 182 SER A O 1
ATOM 1264 N N . THR A 1 183 ? 18.197 12.662 -10.257 1.00 73.56 183 THR A N 1
ATOM 1265 C CA . THR A 1 183 ? 16.801 12.986 -10.548 1.00 73.56 183 THR A CA 1
ATOM 1266 C C . THR A 1 183 ? 16.299 12.456 -11.885 1.00 73.56 183 THR A C 1
ATOM 1268 O O . THR A 1 183 ? 15.081 12.435 -12.073 1.00 73.56 183 THR A O 1
ATOM 1271 N N . ALA A 1 184 ? 17.189 12.001 -12.771 1.00 82.88 184 ALA A N 1
ATOM 1272 C CA . ALA A 1 184 ? 16.820 11.541 -14.102 1.00 82.88 184 ALA A CA 1
ATOM 1273 C C . ALA A 1 184 ? 15.866 10.337 -14.060 1.00 82.88 184 ALA A C 1
ATOM 1275 O O . ALA A 1 184 ? 15.940 9.474 -13.184 1.00 82.88 184 ALA A O 1
ATOM 1276 N N . GLN A 1 185 ? 14.949 10.292 -15.025 1.00 91.06 185 GLN A N 1
ATOM 1277 C CA . GLN A 1 185 ? 13.918 9.265 -15.142 1.00 91.06 185 GLN A CA 1
ATOM 1278 C C . GLN A 1 185 ? 13.756 8.882 -16.609 1.00 91.06 185 GLN A C 1
ATOM 1280 O O . GLN A 1 185 ? 13.361 9.716 -17.423 1.00 91.06 185 GLN A O 1
ATOM 1285 N N . ASN A 1 186 ? 14.009 7.616 -16.920 1.00 94.06 186 ASN A N 1
ATOM 1286 C CA . ASN A 1 186 ? 13.719 7.040 -18.227 1.00 94.06 186 ASN A CA 1
ATOM 1287 C C . ASN A 1 186 ? 12.241 6.644 -18.303 1.00 94.06 186 ASN A C 1
ATOM 1289 O O . ASN A 1 186 ? 11.687 6.150 -17.320 1.00 94.06 186 ASN A O 1
ATOM 1293 N N . THR A 1 187 ? 11.594 6.872 -19.446 1.00 96.94 187 THR A N 1
ATOM 1294 C CA . THR A 1 187 ? 10.144 6.681 -19.596 1.00 96.94 187 THR A CA 1
ATOM 1295 C C . THR A 1 187 ? 9.830 5.658 -20.678 1.00 96.94 187 THR A C 1
ATOM 1297 O O . THR A 1 187 ? 10.113 5.873 -21.849 1.00 96.94 187 THR A O 1
ATOM 1300 N N . LEU A 1 188 ? 9.191 4.558 -20.295 1.00 97.62 188 LEU A N 1
ATOM 1301 C CA . LEU A 1 188 ? 8.525 3.626 -21.193 1.00 97.62 188 LEU A CA 1
ATOM 1302 C C . LEU A 1 188 ? 7.067 4.071 -21.356 1.00 97.62 188 LEU A C 1
ATOM 1304 O O . LEU A 1 188 ? 6.289 4.034 -20.401 1.00 97.62 188 LEU A O 1
ATOM 1308 N N . THR A 1 189 ? 6.684 4.526 -22.545 1.00 96.19 189 THR A N 1
ATOM 1309 C CA . THR A 1 189 ? 5.358 5.138 -22.746 1.00 96.19 189 THR A CA 1
ATOM 1310 C C . THR A 1 189 ? 4.243 4.113 -22.967 1.00 96.19 189 THR A C 1
ATOM 1312 O O . THR A 1 189 ? 3.068 4.447 -22.832 1.00 96.19 189 THR A O 1
ATOM 1315 N N . ARG A 1 190 ? 4.586 2.856 -23.275 1.00 95.75 190 ARG A N 1
ATOM 1316 C CA . ARG A 1 190 ? 3.627 1.752 -23.455 1.00 95.75 190 ARG A CA 1
ATOM 1317 C C . ARG A 1 190 ? 3.851 0.653 -22.408 1.00 95.75 190 ARG A C 1
ATOM 1319 O O . ARG A 1 190 ? 4.383 0.929 -21.333 1.00 95.75 190 ARG A O 1
ATOM 1326 N N . GLY A 1 191 ? 3.333 -0.551 -22.654 1.00 95.38 191 GLY A N 1
ATOM 1327 C CA . GLY A 1 191 ? 3.318 -1.628 -21.665 1.00 95.38 191 GLY A CA 1
ATOM 1328 C C . GLY A 1 191 ? 4.655 -2.356 -21.513 1.00 95.38 191 GLY A C 1
ATOM 1329 O O . GLY A 1 191 ? 5.449 -2.424 -22.453 1.00 95.38 191 GLY A O 1
ATOM 1330 N N . LEU A 1 192 ? 4.863 -2.943 -20.333 1.00 97.88 192 LEU A N 1
ATOM 1331 C CA . LEU A 1 192 ? 5.956 -3.874 -20.041 1.00 97.88 192 LEU A CA 1
ATOM 1332 C C . LEU A 1 192 ? 5.378 -5.197 -19.532 1.00 97.88 192 LEU A C 1
ATOM 1334 O O . LEU A 1 192 ? 4.596 -5.211 -18.578 1.00 97.88 192 LEU A O 1
ATOM 1338 N N . SER A 1 193 ? 5.783 -6.299 -20.157 1.00 97.44 193 SER A N 1
ATOM 1339 C CA . SER A 1 193 ? 5.467 -7.656 -19.722 1.00 97.44 193 SER A CA 1
ATOM 1340 C C . SER A 1 193 ? 6.743 -8.417 -19.372 1.00 97.44 193 SER A C 1
ATOM 1342 O O . SER A 1 193 ? 7.671 -8.481 -20.176 1.00 97.44 193 SER A O 1
ATOM 1344 N N . LEU A 1 194 ? 6.794 -8.987 -18.170 1.00 97.81 194 LEU A N 1
ATOM 1345 C CA . LEU A 1 194 ? 7.885 -9.830 -17.690 1.00 97.81 194 LEU A CA 1
ATOM 1346 C C . LEU A 1 194 ? 7.410 -11.293 -17.639 1.00 97.81 194 LEU A C 1
ATOM 1348 O O . LEU A 1 194 ? 6.630 -11.691 -16.773 1.00 97.81 194 LEU A O 1
ATOM 1352 N N . ALA A 1 195 ? 7.877 -12.097 -18.590 1.00 94.88 195 ALA A N 1
ATOM 1353 C CA . ALA A 1 195 ? 7.547 -13.513 -18.760 1.00 94.88 195 ALA A CA 1
ATOM 1354 C C . ALA A 1 195 ? 8.745 -14.407 -18.377 1.00 94.88 195 ALA A C 1
ATOM 1356 O O . ALA A 1 195 ? 9.181 -15.281 -19.130 1.00 94.88 195 ALA A O 1
ATOM 1357 N N . GLY A 1 196 ? 9.326 -14.143 -17.201 1.00 93.00 196 GLY A N 1
ATOM 1358 C CA . GLY A 1 196 ? 10.418 -14.939 -16.627 1.00 93.00 196 GLY A CA 1
ATOM 1359 C C . GLY A 1 196 ? 11.831 -14.364 -16.776 1.00 93.00 196 GLY A C 1
ATOM 1360 O O . GLY A 1 196 ? 12.770 -14.947 -16.238 1.00 93.00 196 GLY A O 1
ATOM 1361 N N . GLY A 1 197 ? 12.011 -13.248 -17.488 1.00 97.50 197 GLY A N 1
ATOM 1362 C CA . GLY A 1 197 ? 13.305 -12.561 -17.591 1.00 97.50 197 GLY A CA 1
ATOM 1363 C C . GLY A 1 197 ? 13.640 -11.697 -16.374 1.00 97.50 197 GLY A C 1
ATOM 1364 O O . GLY A 1 197 ? 13.107 -11.899 -15.283 1.00 97.50 197 GLY A O 1
ATOM 1365 N N . SER A 1 198 ? 14.506 -10.697 -16.553 1.00 98.06 198 SER A N 1
ATOM 1366 C CA . SER A 1 198 ? 14.825 -9.738 -15.487 1.00 98.06 198 SER A CA 1
ATOM 1367 C C . SER A 1 198 ? 14.686 -8.277 -15.903 1.00 98.06 198 SER A C 1
ATOM 1369 O O . SER A 1 198 ? 15.036 -7.891 -17.019 1.00 98.06 198 SER A O 1
ATOM 1371 N N . VAL A 1 199 ? 14.208 -7.458 -14.966 1.00 98.12 199 VAL A N 1
ATOM 1372 C CA . VAL A 1 199 ? 14.338 -6.000 -14.991 1.00 98.12 199 VAL A CA 1
ATOM 1373 C C . VAL A 1 199 ? 15.432 -5.608 -14.005 1.00 98.12 199 VAL A C 1
ATOM 1375 O O . VAL A 1 199 ? 15.290 -5.795 -12.795 1.00 98.12 199 VAL A O 1
ATOM 1378 N N . LEU A 1 200 ? 16.523 -5.047 -14.516 1.00 95.69 200 LEU A N 1
ATOM 1379 C CA . LEU A 1 200 ? 17.676 -4.643 -13.721 1.00 95.69 200 LEU A CA 1
ATOM 1380 C C . LEU A 1 200 ? 17.801 -3.121 -13.703 1.00 95.69 200 LEU A C 1
ATOM 1382 O O . LEU A 1 200 ? 18.046 -2.498 -14.732 1.00 95.69 200 LEU A O 1
ATOM 1386 N N . LEU A 1 201 ? 17.689 -2.514 -12.528 1.00 93.81 201 LEU A N 1
ATOM 1387 C CA . LEU A 1 201 ? 18.040 -1.109 -12.334 1.00 93.81 201 LEU A CA 1
ATOM 1388 C C . LEU A 1 201 ? 19.528 -1.038 -11.958 1.00 93.81 201 LEU A C 1
ATOM 1390 O O . LEU A 1 201 ? 19.909 -1.439 -10.857 1.00 93.81 201 LEU A O 1
ATOM 1394 N N . ASP A 1 202 ? 20.380 -0.573 -12.872 1.00 90.56 202 ASP A N 1
ATOM 1395 C CA . ASP A 1 202 ? 21.831 -0.542 -12.654 1.00 90.56 202 ASP A CA 1
ATOM 1396 C C . ASP A 1 202 ? 22.233 0.630 -11.752 1.00 90.56 202 ASP A C 1
ATOM 1398 O O . ASP A 1 202 ? 22.506 1.739 -12.204 1.00 90.56 202 ASP A O 1
ATOM 1402 N N . THR A 1 203 ? 22.274 0.371 -10.451 1.00 86.62 203 THR A N 1
ATOM 1403 C CA . THR A 1 203 ? 22.602 1.330 -9.395 1.00 86.62 203 THR A CA 1
ATOM 1404 C C . THR A 1 203 ? 24.078 1.289 -8.981 1.00 86.62 203 THR A C 1
ATOM 1406 O O . THR A 1 203 ? 24.440 1.832 -7.936 1.00 86.62 203 THR A O 1
ATOM 1409 N N . THR A 1 204 ? 24.962 0.658 -9.767 1.00 82.25 204 THR A N 1
ATOM 1410 C CA . THR A 1 204 ? 26.394 0.532 -9.430 1.00 82.25 204 THR A CA 1
ATOM 1411 C C . THR A 1 204 ? 27.091 1.889 -9.439 1.00 82.25 204 THR A C 1
ATOM 1413 O O . THR A 1 204 ? 27.908 2.177 -8.568 1.00 82.25 204 THR A O 1
ATOM 1416 N N . SER A 1 205 ? 26.738 2.742 -10.400 1.00 72.38 205 SER A N 1
ATOM 1417 C CA . SER A 1 205 ? 27.290 4.095 -10.535 1.00 72.38 205 SER A CA 1
ATOM 1418 C C . SER A 1 205 ? 26.301 5.190 -10.122 1.00 72.38 205 SER A C 1
ATOM 1420 O O . SER A 1 205 ? 26.658 6.367 -10.126 1.00 72.38 205 SER A O 1
ATOM 1422 N N . TYR A 1 206 ? 25.068 4.818 -9.750 1.00 73.25 206 TYR A N 1
ATOM 1423 C CA . TYR A 1 206 ? 23.970 5.752 -9.497 1.00 73.25 206 TYR A CA 1
ATOM 1424 C C . TYR A 1 206 ? 23.149 5.319 -8.284 1.00 73.25 206 TYR A C 1
ATOM 1426 O O . TYR A 1 206 ? 22.600 4.223 -8.243 1.00 73.25 206 TYR A O 1
ATOM 1434 N N . SER A 1 207 ? 22.983 6.211 -7.310 1.00 67.00 207 SER A N 1
ATOM 1435 C CA . SER A 1 207 ? 22.159 5.938 -6.126 1.00 67.00 207 SER A CA 1
ATOM 1436 C C . SER A 1 207 ? 20.651 6.098 -6.363 1.00 67.00 207 SER A C 1
ATOM 1438 O O . SER A 1 207 ? 19.868 5.799 -5.466 1.00 67.00 207 SER A O 1
ATOM 1440 N N . ALA A 1 208 ? 20.234 6.589 -7.535 1.00 77.94 208 ALA A N 1
ATOM 1441 C CA . ALA A 1 208 ? 18.838 6.883 -7.853 1.00 77.94 208 ALA A CA 1
ATOM 1442 C C . ALA A 1 208 ? 18.515 6.566 -9.324 1.00 77.94 208 ALA A C 1
ATOM 1444 O O . ALA A 1 208 ? 18.432 7.466 -10.156 1.00 77.94 208 ALA A O 1
ATOM 1445 N N . VAL A 1 209 ? 18.320 5.284 -9.646 1.00 89.00 209 VAL A N 1
ATOM 1446 C CA . VAL A 1 209 ? 17.861 4.846 -10.977 1.00 89.00 209 VAL A CA 1
ATOM 1447 C C . VAL A 1 209 ? 16.343 4.778 -10.995 1.00 89.00 209 VAL A C 1
ATOM 1449 O O . VAL A 1 209 ? 15.737 4.124 -10.142 1.00 89.00 209 VAL A O 1
ATOM 1452 N N . ARG A 1 210 ? 15.723 5.451 -11.970 1.00 92.44 210 ARG A N 1
ATOM 1453 C CA . ARG A 1 210 ? 14.266 5.575 -12.070 1.00 92.44 210 ARG A CA 1
ATOM 1454 C C . ARG A 1 210 ? 13.763 5.183 -13.452 1.00 92.44 210 ARG A C 1
ATOM 1456 O O . ARG A 1 210 ? 14.200 5.745 -14.458 1.00 92.44 210 ARG A O 1
ATOM 1463 N N . LEU A 1 211 ? 12.790 4.280 -13.470 1.00 95.56 211 LEU A N 1
ATOM 1464 C CA . LEU A 1 211 ? 12.012 3.914 -14.650 1.00 95.56 211 LEU A CA 1
ATOM 1465 C C . LEU A 1 211 ? 10.562 4.344 -14.440 1.00 95.56 211 LEU A C 1
ATOM 1467 O O . LEU A 1 211 ? 9.966 3.966 -13.441 1.00 95.56 211 LEU A O 1
ATOM 1471 N N . ALA A 1 212 ? 9.978 5.086 -15.375 1.00 97.62 212 ALA A N 1
ATOM 1472 C CA . ALA A 1 212 ? 8.538 5.301 -15.434 1.00 97.62 212 ALA A CA 1
ATOM 1473 C C . ALA A 1 212 ? 7.905 4.455 -16.534 1.00 97.62 212 ALA A C 1
ATOM 1475 O O . ALA A 1 212 ? 8.447 4.365 -17.630 1.00 97.62 212 ALA A O 1
ATOM 1476 N N . ILE A 1 213 ? 6.747 3.870 -16.246 1.00 98.12 213 ILE A N 1
ATOM 1477 C CA . ILE A 1 213 ? 5.963 3.047 -17.164 1.00 98.12 213 ILE A CA 1
ATOM 1478 C C . IL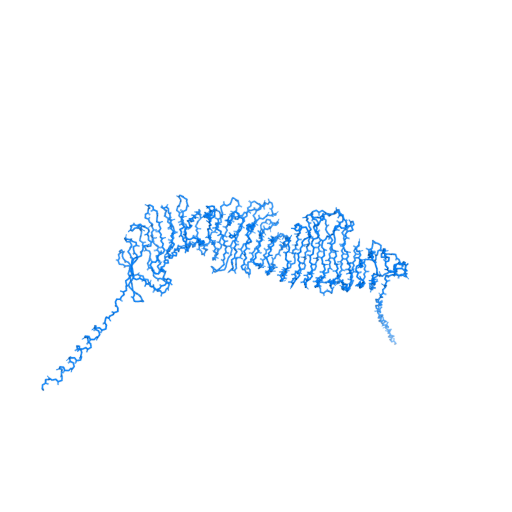E A 1 213 ? 4.566 3.652 -17.248 1.00 98.12 213 ILE A C 1
ATOM 1480 O O . ILE A 1 213 ? 3.842 3.700 -16.252 1.00 98.12 213 ILE A O 1
ATOM 1484 N N . GLN A 1 214 ? 4.197 4.148 -18.425 1.00 96.88 214 GLN A N 1
ATOM 1485 C CA . GLN A 1 214 ? 2.902 4.797 -18.658 1.00 96.88 214 GLN A CA 1
ATOM 1486 C C . GLN A 1 214 ? 1.834 3.827 -19.177 1.00 96.88 214 GLN A C 1
ATOM 1488 O O . GLN A 1 214 ? 0.645 4.112 -19.050 1.00 96.88 214 GLN A O 1
ATOM 1493 N N . GLY A 1 215 ? 2.235 2.677 -19.726 1.00 96.06 215 GLY A N 1
ATOM 1494 C CA . GLY A 1 215 ? 1.325 1.577 -20.037 1.00 96.06 215 GLY A CA 1
ATOM 1495 C C . GLY A 1 215 ? 1.085 0.644 -18.849 1.00 96.06 215 GLY A C 1
ATOM 1496 O O . GLY A 1 215 ? 1.543 0.885 -17.732 1.00 96.06 215 GLY A O 1
ATOM 1497 N N . ALA A 1 216 ? 0.355 -0.443 -19.097 1.00 96.31 216 ALA A N 1
ATOM 1498 C CA . ALA A 1 216 ? 0.176 -1.502 -18.109 1.00 96.31 216 ALA A CA 1
ATOM 1499 C C . ALA A 1 216 ? 1.499 -2.239 -17.844 1.00 96.31 216 ALA A C 1
ATOM 1501 O O . ALA A 1 216 ? 2.290 -2.468 -18.764 1.00 96.31 216 ALA A O 1
ATOM 1502 N N . PHE A 1 217 ? 1.713 -2.642 -16.593 1.00 98.19 217 PHE A N 1
ATOM 1503 C CA . PHE A 1 217 ? 2.810 -3.523 -16.209 1.00 98.19 217 PHE A CA 1
ATOM 1504 C C . PHE A 1 217 ? 2.257 -4.882 -15.779 1.00 98.19 217 PHE A C 1
ATOM 1506 O O . PHE A 1 217 ? 1.357 -4.956 -14.942 1.00 98.19 217 PHE A O 1
ATOM 1513 N N . SER A 1 218 ? 2.817 -5.958 -16.322 1.00 97.75 218 SER A N 1
ATOM 1514 C CA . SER A 1 218 ? 2.484 -7.321 -15.912 1.00 97.75 218 SER A CA 1
ATOM 1515 C C . SER A 1 218 ? 3.743 -8.153 -15.749 1.00 97.75 218 SER A C 1
ATOM 1517 O O . SER A 1 218 ? 4.678 -8.042 -16.538 1.00 97.75 218 SER A O 1
ATOM 1519 N N . SER A 1 219 ? 3.752 -9.010 -14.742 1.00 97.88 219 SER A N 1
ATOM 1520 C CA . SER A 1 219 ? 4.782 -10.012 -14.550 1.00 97.88 219 SER A CA 1
ATOM 1521 C C . SER A 1 219 ? 4.141 -11.335 -14.169 1.00 97.88 219 SER A C 1
ATOM 1523 O O . SER A 1 219 ? 3.224 -11.359 -13.352 1.00 97.88 219 SER A O 1
ATOM 1525 N N . THR A 1 220 ? 4.615 -12.416 -14.780 1.00 96.62 220 THR A N 1
ATOM 1526 C CA . THR A 1 220 ? 4.180 -13.799 -14.508 1.00 96.62 220 THR A CA 1
ATOM 1527 C C . THR A 1 220 ? 5.326 -14.681 -14.006 1.00 96.62 220 THR A C 1
ATOM 1529 O O . THR A 1 220 ? 5.148 -15.881 -13.801 1.00 96.62 220 THR A O 1
ATOM 1532 N N . GLY A 1 221 ? 6.505 -14.087 -13.809 1.00 94.81 221 GLY A N 1
ATOM 1533 C CA . GLY A 1 221 ? 7.728 -14.745 -13.374 1.00 94.81 221 GLY A CA 1
ATOM 1534 C C . GLY A 1 221 ? 8.920 -13.790 -13.429 1.00 94.81 221 GLY A C 1
ATOM 1535 O O . GLY A 1 221 ? 8.785 -12.630 -13.807 1.00 94.81 221 GLY A O 1
ATOM 1536 N N . GLY A 1 222 ? 10.117 -14.291 -13.126 1.00 96.81 222 GLY A N 1
ATOM 1537 C CA . GLY A 1 222 ? 11.358 -13.537 -13.318 1.00 96.81 222 GLY A CA 1
ATOM 1538 C C . GLY A 1 222 ? 11.755 -12.687 -12.113 1.00 96.81 222 GLY A C 1
ATOM 1539 O O . GLY A 1 222 ? 11.351 -12.967 -10.979 1.00 96.81 222 GLY A O 1
ATOM 1540 N N . SER A 1 223 ? 12.588 -11.671 -12.342 1.00 97.56 223 SER A N 1
ATOM 1541 C CA . SER A 1 223 ? 13.130 -10.831 -11.270 1.00 97.56 223 SER A CA 1
ATOM 1542 C C . SER A 1 223 ? 13.132 -9.336 -11.578 1.00 97.56 223 SER A C 1
ATOM 1544 O O . SER A 1 223 ? 13.286 -8.904 -12.718 1.00 97.56 223 SER A O 1
ATOM 1546 N N . ILE A 1 224 ? 12.981 -8.530 -10.529 1.00 97.75 224 ILE A N 1
ATOM 1547 C CA . ILE A 1 224 ? 13.147 -7.077 -10.561 1.00 97.75 224 ILE A CA 1
ATOM 1548 C C . ILE A 1 224 ? 14.132 -6.713 -9.457 1.00 97.75 224 ILE A C 1
ATOM 1550 O O . ILE A 1 224 ? 13.847 -6.921 -8.276 1.00 97.75 224 ILE A O 1
ATOM 1554 N N . SER A 1 225 ? 15.299 -6.181 -9.806 1.00 95.56 225 SER A N 1
ATOM 1555 C CA . SER A 1 225 ? 16.360 -5.939 -8.827 1.00 95.56 225 SER A CA 1
ATOM 1556 C C . SER A 1 225 ? 17.181 -4.693 -9.127 1.00 95.56 225 SER A C 1
ATOM 1558 O O . SER A 1 225 ? 17.079 -4.078 -10.188 1.00 95.56 225 SER A O 1
ATOM 1560 N N . THR A 1 226 ? 18.018 -4.328 -8.159 1.00 92.81 226 THR A N 1
ATOM 1561 C CA . THR A 1 226 ? 19.088 -3.348 -8.334 1.00 92.81 226 THR A CA 1
ATOM 1562 C C . THR A 1 226 ? 20.442 -4.047 -8.272 1.00 92.81 226 THR A C 1
ATOM 1564 O O . THR A 1 226 ? 20.558 -5.099 -7.640 1.00 92.81 226 THR A O 1
ATOM 1567 N N . THR A 1 227 ? 21.475 -3.487 -8.904 1.00 89.62 227 THR A N 1
ATOM 1568 C CA . THR A 1 227 ? 22.833 -4.063 -8.849 1.00 89.62 227 THR A CA 1
ATOM 1569 C C . THR A 1 227 ? 23.511 -3.853 -7.494 1.00 89.62 227 THR A C 1
ATOM 1571 O O . THR A 1 227 ? 24.235 -4.731 -7.034 1.00 89.62 227 THR A O 1
ATOM 1574 N N . SER A 1 228 ? 23.268 -2.721 -6.824 1.00 84.31 228 SER A N 1
ATOM 1575 C CA . SER A 1 228 ? 23.898 -2.387 -5.533 1.00 84.31 228 SER A CA 1
ATOM 1576 C C . SER A 1 228 ? 23.078 -2.777 -4.297 1.00 84.31 228 SER A C 1
ATOM 1578 O O . SER A 1 228 ? 23.517 -2.552 -3.170 1.00 84.31 228 SER A O 1
ATOM 1580 N N . GLY A 1 229 ? 21.865 -3.308 -4.474 1.00 83.12 229 GLY A N 1
ATOM 1581 C CA . GLY A 1 229 ? 20.957 -3.610 -3.364 1.00 83.12 229 GLY A CA 1
ATOM 1582 C C . GLY A 1 229 ? 20.279 -2.380 -2.741 1.00 83.12 229 GLY A C 1
ATOM 1583 O O . GLY A 1 229 ? 19.650 -2.504 -1.692 1.00 83.12 229 GLY A O 1
ATOM 1584 N N . SER A 1 230 ? 20.360 -1.197 -3.361 1.00 83.19 230 SER A N 1
ATOM 1585 C CA . SER A 1 230 ? 19.589 -0.003 -2.968 1.00 83.19 230 SER A CA 1
ATOM 1586 C C . SER A 1 230 ? 19.425 0.982 -4.137 1.00 83.19 230 SER A C 1
ATOM 1588 O O . SER A 1 230 ? 20.058 0.813 -5.174 1.00 83.19 230 SER A O 1
ATOM 1590 N N . GLY A 1 231 ? 18.565 2.001 -3.990 1.00 80.06 231 GLY A N 1
ATOM 1591 C CA . GLY A 1 231 ? 18.544 3.166 -4.892 1.00 80.06 231 GLY A CA 1
ATOM 1592 C C . GLY A 1 231 ? 17.727 3.052 -6.188 1.00 80.06 231 GLY A C 1
ATOM 1593 O O . GLY A 1 231 ? 17.718 3.981 -6.990 1.00 80.06 231 GLY A O 1
ATOM 1594 N N . GLY A 1 232 ? 17.018 1.944 -6.412 1.00 89.19 232 GLY A N 1
ATOM 1595 C CA . GLY A 1 232 ? 16.164 1.756 -7.589 1.00 89.19 232 GLY A CA 1
ATOM 1596 C C . GLY A 1 232 ? 14.700 2.107 -7.322 1.00 89.19 232 GLY A C 1
ATOM 1597 O O . GLY A 1 232 ? 14.165 1.803 -6.253 1.00 89.19 232 GLY A O 1
ATOM 1598 N N . SER A 1 233 ? 14.029 2.746 -8.279 1.00 94.19 233 SER A N 1
ATOM 1599 C CA . SER A 1 233 ? 12.583 2.996 -8.226 1.00 94.19 233 SER A CA 1
ATOM 1600 C C . SER A 1 233 ? 11.910 2.760 -9.574 1.00 94.19 233 SER A C 1
ATOM 1602 O O . SER A 1 233 ? 12.416 3.185 -10.612 1.00 94.19 233 SER A O 1
ATOM 1604 N N . ILE A 1 234 ? 10.738 2.127 -9.544 1.00 97.38 234 ILE A N 1
ATOM 1605 C CA . ILE A 1 234 ? 9.847 2.020 -10.700 1.00 97.38 234 ILE A CA 1
ATOM 1606 C C . ILE A 1 234 ? 8.571 2.799 -10.406 1.00 97.38 234 ILE A C 1
ATOM 1608 O O . ILE A 1 234 ? 7.929 2.620 -9.369 1.00 97.38 234 ILE A O 1
ATOM 1612 N N . TYR A 1 235 ? 8.213 3.671 -11.336 1.00 97.81 235 TYR A N 1
ATOM 1613 C CA . TYR A 1 235 ? 7.016 4.481 -11.299 1.00 97.81 235 TYR A CA 1
ATOM 1614 C C . TYR A 1 235 ? 5.992 3.952 -12.295 1.00 97.81 235 TYR A C 1
ATOM 1616 O O . TYR A 1 235 ? 6.247 3.887 -13.495 1.00 97.81 235 TYR A O 1
ATOM 1624 N N . PHE A 1 236 ? 4.816 3.614 -11.799 1.00 98.25 236 PHE A N 1
ATOM 1625 C CA . PHE A 1 236 ? 3.690 3.157 -12.587 1.00 98.25 236 PHE A CA 1
ATOM 1626 C C . PHE A 1 236 ? 2.707 4.305 -12.763 1.00 98.25 236 PHE A C 1
ATOM 1628 O O . PHE A 1 236 ? 1.964 4.670 -11.851 1.00 98.25 236 PHE A O 1
ATOM 1635 N N . ASP A 1 237 ? 2.729 4.874 -13.959 1.00 96.88 237 ASP A N 1
ATOM 1636 C CA . ASP A 1 237 ? 1.845 5.953 -14.380 1.00 96.88 237 ASP A CA 1
ATOM 1637 C C . ASP A 1 237 ? 0.634 5.411 -15.158 1.00 96.88 237 ASP A C 1
ATOM 1639 O O . ASP A 1 237 ? -0.377 6.107 -15.298 1.00 96.88 237 ASP A O 1
ATOM 1643 N N . GLY A 1 238 ? 0.714 4.157 -15.617 1.00 95.25 238 GLY A N 1
ATOM 1644 C CA . GLY A 1 238 ? -0.356 3.431 -16.296 1.00 95.25 238 GLY A CA 1
ATOM 1645 C C . GLY A 1 238 ? -1.492 2.950 -15.386 1.00 95.25 238 GLY A C 1
ATOM 1646 O O . GLY A 1 238 ? -1.475 3.189 -14.174 1.00 95.25 238 GLY A O 1
ATOM 1647 N N . PRO A 1 239 ? -2.540 2.340 -15.965 1.00 96.06 239 PRO A N 1
ATOM 1648 C CA . PRO A 1 239 ? -3.776 2.020 -15.247 1.00 96.06 239 PRO A CA 1
ATOM 1649 C C . PRO A 1 239 ? -3.657 0.811 -14.307 1.00 96.06 239 PRO A C 1
ATOM 1651 O O . PRO A 1 239 ? -4.366 0.761 -13.302 1.00 96.06 239 PRO A O 1
ATOM 1654 N N . SER A 1 240 ? -2.780 -0.148 -14.616 1.00 97.44 240 SER A N 1
ATOM 1655 C CA . SER A 1 240 ? -2.685 -1.416 -13.891 1.00 97.44 240 SER A CA 1
ATOM 1656 C C . SER A 1 240 ? -1.252 -1.926 -13.747 1.00 97.44 240 SER A C 1
ATOM 1658 O O . SER A 1 240 ? -0.416 -1.775 -14.644 1.00 97.44 240 SER A O 1
ATOM 1660 N N . VAL A 1 241 ? -1.003 -2.564 -12.604 1.00 98.44 241 VAL A N 1
ATOM 1661 C CA . VAL A 1 241 ? 0.235 -3.271 -12.264 1.00 98.44 241 VAL A CA 1
ATOM 1662 C C . VAL A 1 241 ? -0.129 -4.638 -11.694 1.00 98.44 241 VAL A C 1
ATOM 1664 O O . VAL A 1 241 ? -0.919 -4.719 -10.753 1.00 98.44 241 VAL A O 1
ATOM 1667 N N . SER A 1 242 ? 0.457 -5.699 -12.243 1.00 98.00 242 SER A N 1
ATOM 1668 C CA . SER A 1 242 ? 0.344 -7.062 -11.719 1.00 98.00 242 SER A CA 1
ATOM 1669 C C . SER A 1 242 ? 1.731 -7.691 -11.593 1.00 98.00 242 SER A C 1
ATOM 1671 O O . SER A 1 242 ? 2.472 -7.769 -12.572 1.00 98.00 242 SER A O 1
ATOM 1673 N N . LEU A 1 243 ? 2.088 -8.105 -10.381 1.00 97.56 243 LEU A N 1
ATOM 1674 C CA . LEU A 1 243 ? 3.322 -8.797 -10.025 1.00 97.56 243 LEU A CA 1
ATOM 1675 C C . LEU A 1 243 ? 2.949 -10.205 -9.554 1.00 97.56 243 LEU A C 1
ATOM 1677 O O . LEU A 1 243 ? 2.616 -10.389 -8.386 1.00 97.56 243 LEU A O 1
ATOM 1681 N N . ALA A 1 244 ? 2.965 -11.177 -10.466 1.00 96.94 244 ALA A N 1
ATOM 1682 C CA . ALA A 1 244 ? 2.739 -12.581 -10.142 1.00 96.94 244 ALA A CA 1
ATOM 1683 C C . ALA A 1 244 ? 4.049 -13.371 -10.243 1.00 96.94 244 ALA A C 1
ATOM 1685 O O . ALA A 1 244 ? 4.821 -13.184 -11.189 1.00 96.94 244 ALA A O 1
ATOM 1686 N N . ASN A 1 245 ? 4.322 -14.237 -9.266 1.00 95.00 245 ASN A N 1
ATOM 1687 C CA . ASN A 1 245 ? 5.507 -15.102 -9.189 1.00 95.00 245 ASN A CA 1
ATOM 1688 C C . ASN A 1 245 ? 6.845 -14.369 -9.429 1.00 95.00 245 ASN A C 1
ATOM 1690 O O . ASN A 1 245 ? 7.783 -14.920 -10.007 1.00 95.00 245 ASN A O 1
ATOM 1694 N N . THR A 1 246 ? 6.938 -13.099 -9.028 1.00 96.62 246 THR A N 1
ATOM 1695 C CA . THR A 1 246 ? 8.078 -12.231 -9.361 1.00 96.62 246 THR A CA 1
ATOM 1696 C C . THR A 1 246 ? 9.013 -12.065 -8.175 1.00 96.62 246 THR A C 1
ATOM 1698 O O . THR A 1 246 ? 8.596 -11.616 -7.108 1.00 96.62 246 THR A O 1
ATOM 1701 N N . THR A 1 247 ? 10.302 -12.350 -8.365 1.00 96.38 247 THR A N 1
ATOM 1702 C CA . THR A 1 247 ? 11.317 -12.103 -7.334 1.00 96.38 247 THR A CA 1
ATOM 1703 C C . THR A 1 247 ? 11.658 -10.617 -7.277 1.00 96.38 247 THR A C 1
ATOM 1705 O O . THR A 1 247 ? 12.129 -10.044 -8.259 1.00 96.38 247 THR A O 1
ATOM 1708 N N . ILE A 1 248 ? 11.452 -9.990 -6.121 1.00 95.31 248 ILE A N 1
ATOM 1709 C CA . ILE A 1 248 ? 11.678 -8.556 -5.923 1.00 95.31 248 ILE A CA 1
ATOM 1710 C C . ILE A 1 248 ? 12.904 -8.354 -5.028 1.00 95.31 248 ILE A C 1
ATOM 1712 O O . ILE A 1 248 ? 12.935 -8.799 -3.883 1.00 95.31 248 ILE A O 1
ATOM 1716 N N . GLY A 1 249 ? 13.923 -7.682 -5.564 1.00 92.94 249 GLY A N 1
ATOM 1717 C CA . GLY A 1 249 ? 15.074 -7.189 -4.809 1.00 92.94 249 GLY A CA 1
ATOM 1718 C C . GLY A 1 249 ? 14.799 -5.829 -4.156 1.00 92.94 249 GLY A C 1
ATOM 1719 O O . GLY A 1 249 ? 13.664 -5.447 -3.889 1.00 92.94 249 GLY A O 1
ATOM 1720 N N . SER A 1 250 ? 15.845 -5.038 -3.926 1.00 90.19 250 SER A N 1
ATOM 1721 C CA . SER A 1 250 ? 15.743 -3.733 -3.253 1.00 90.19 250 SER A CA 1
ATOM 1722 C C . SER A 1 250 ? 15.221 -2.599 -4.150 1.00 90.19 250 SER A C 1
ATOM 1724 O O . SER A 1 250 ? 15.892 -1.580 -4.337 1.00 90.19 250 SER A O 1
ATOM 1726 N N . VAL A 1 251 ? 14.020 -2.761 -4.704 1.00 94.62 251 VAL A N 1
ATOM 1727 C CA . VAL A 1 251 ? 13.365 -1.786 -5.591 1.00 94.62 251 VAL A CA 1
ATOM 1728 C C . VAL A 1 251 ? 12.146 -1.184 -4.903 1.00 94.62 251 VAL A C 1
ATOM 1730 O O . VAL A 1 251 ? 11.353 -1.896 -4.292 1.00 94.62 251 VAL A O 1
ATOM 1733 N N . ASN A 1 252 ? 11.996 0.137 -4.993 1.00 95.12 252 ASN A N 1
ATOM 1734 C CA . ASN A 1 252 ? 10.789 0.826 -4.544 1.00 95.12 252 ASN A CA 1
ATOM 1735 C C . ASN A 1 252 ? 9.781 0.936 -5.689 1.00 95.12 252 ASN A C 1
ATOM 1737 O O . ASN A 1 252 ? 10.160 1.182 -6.836 1.00 95.12 252 ASN A O 1
ATOM 1741 N N . PHE A 1 253 ? 8.498 0.846 -5.362 1.00 97.44 253 PHE A N 1
ATOM 1742 C CA . PHE A 1 253 ? 7.416 1.008 -6.324 1.00 97.44 253 PHE A CA 1
ATOM 1743 C C . PHE A 1 253 ? 6.608 2.258 -6.009 1.00 97.44 253 PHE A C 1
ATOM 1745 O O . PHE A 1 253 ? 6.279 2.520 -4.851 1.00 97.44 253 PHE A O 1
ATOM 1752 N N . SER A 1 254 ? 6.261 3.036 -7.031 1.00 98.00 254 SER A N 1
ATOM 1753 C CA . SER A 1 254 ? 5.312 4.140 -6.876 1.00 98.00 254 SER A CA 1
ATOM 1754 C C . SER A 1 254 ? 4.215 4.061 -7.917 1.00 98.00 254 SER A C 1
ATOM 1756 O O . SER A 1 254 ? 4.504 4.071 -9.106 1.00 98.00 254 SER A O 1
ATOM 1758 N N . VAL A 1 255 ? 2.959 4.047 -7.489 1.00 98.56 255 VAL A N 1
ATOM 1759 C CA . VAL A 1 255 ? 1.806 4.223 -8.377 1.00 98.56 255 VAL A CA 1
ATOM 1760 C C . VAL A 1 255 ? 1.466 5.706 -8.389 1.00 98.56 255 VAL A C 1
ATOM 1762 O O . VAL A 1 255 ? 1.175 6.274 -7.336 1.00 98.56 255 VAL A O 1
ATOM 1765 N N . ARG A 1 256 ? 1.538 6.357 -9.553 1.00 97.62 256 ARG A N 1
ATOM 1766 C CA . ARG A 1 256 ? 1.373 7.814 -9.660 1.00 97.62 256 ARG A CA 1
ATOM 1767 C C . ARG A 1 256 ? 0.301 8.199 -10.660 1.00 97.62 256 ARG A C 1
ATOM 1769 O O . ARG A 1 256 ? 0.099 7.523 -11.664 1.00 97.62 256 ARG A O 1
ATOM 1776 N N . GLY A 1 257 ? -0.318 9.355 -10.458 1.00 96.69 257 GLY A N 1
ATOM 1777 C CA . GLY A 1 257 ? -1.266 9.931 -11.412 1.00 96.69 257 GLY A CA 1
ATOM 1778 C C . GLY A 1 257 ? -2.557 10.365 -10.747 1.00 96.69 257 GLY A C 1
ATOM 1779 O O . GLY A 1 257 ? -2.541 10.918 -9.653 1.00 96.69 257 GLY A O 1
ATOM 1780 N N . SER A 1 258 ? -3.658 10.121 -11.443 1.00 96.94 258 SER A N 1
ATOM 1781 C CA . SER A 1 258 ? -5.016 10.451 -11.027 1.00 96.94 258 SER A CA 1
ATOM 1782 C C . SER A 1 258 ? -5.995 9.369 -11.492 1.00 96.94 258 SER A C 1
ATOM 1784 O O . SER A 1 258 ? -5.618 8.463 -12.244 1.00 96.94 258 SER A O 1
ATOM 1786 N N . GLY A 1 259 ? -7.246 9.471 -11.043 1.00 97.69 259 GLY A N 1
ATOM 1787 C CA . GLY A 1 259 ? -8.301 8.502 -11.313 1.00 97.69 259 GLY A CA 1
ATOM 1788 C C . GLY A 1 259 ? -8.124 7.215 -10.511 1.00 97.69 259 GLY A C 1
ATOM 1789 O O . GLY A 1 259 ? -7.453 7.195 -9.480 1.00 97.69 259 GLY A O 1
ATOM 1790 N N . THR A 1 260 ? -8.735 6.135 -10.990 1.00 97.81 260 THR A N 1
ATOM 1791 C CA . THR A 1 260 ? -8.641 4.812 -10.363 1.00 97.81 260 THR A CA 1
ATOM 1792 C C . THR A 1 260 ? -7.551 3.977 -11.028 1.00 97.81 260 THR A C 1
ATOM 1794 O O . THR A 1 260 ? -7.465 3.922 -12.255 1.00 97.81 260 THR A O 1
ATOM 1797 N N . LYS A 1 261 ? -6.729 3.304 -10.219 1.00 98.56 261 LYS A N 1
ATOM 1798 C CA . LYS A 1 261 ? -5.664 2.392 -10.661 1.00 98.56 261 LYS A CA 1
ATOM 1799 C C . LYS A 1 261 ? -5.684 1.090 -9.871 1.00 98.56 261 LYS A C 1
ATOM 1801 O O . LYS A 1 261 ? -6.268 1.022 -8.788 1.00 98.56 261 LYS A O 1
ATOM 1806 N N . THR A 1 262 ? -5.010 0.068 -10.388 1.00 98.44 262 THR A N 1
ATOM 1807 C CA . THR A 1 262 ? -4.835 -1.215 -9.695 1.00 98.44 262 THR A CA 1
ATOM 1808 C C . THR A 1 262 ? -3.361 -1.561 -9.510 1.00 98.44 262 THR A C 1
ATOM 1810 O O . THR A 1 262 ? -2.535 -1.334 -10.396 1.00 98.44 262 THR A O 1
ATOM 1813 N N . PHE A 1 263 ? -3.034 -2.122 -8.349 1.00 98.62 263 PHE A N 1
ATOM 1814 C CA . PHE A 1 263 ? -1.725 -2.674 -8.029 1.00 98.62 263 PHE A CA 1
ATOM 1815 C C . PHE A 1 263 ? -1.906 -4.011 -7.315 1.00 98.62 263 PHE A C 1
ATOM 1817 O O . PHE A 1 263 ? -2.439 -4.072 -6.208 1.00 98.62 263 PHE A O 1
ATOM 1824 N N . GLN A 1 264 ? -1.463 -5.088 -7.947 1.00 98.19 264 GLN A N 1
ATOM 1825 C CA . GLN A 1 264 ? -1.563 -6.439 -7.410 1.00 98.19 264 GLN A CA 1
ATOM 1826 C C . GLN A 1 264 ? -0.177 -7.062 -7.337 1.00 98.19 264 GLN A C 1
ATOM 1828 O O . GLN A 1 264 ? 0.581 -6.997 -8.303 1.00 98.19 264 GLN A O 1
ATOM 1833 N N . SER A 1 265 ? 0.134 -7.674 -6.202 1.00 97.69 265 SER A N 1
ATOM 1834 C CA . SER A 1 265 ? 1.357 -8.431 -5.974 1.00 97.69 265 SER A CA 1
ATOM 1835 C C . SER A 1 265 ? 1.041 -9.679 -5.164 1.00 97.69 265 SER A C 1
ATOM 1837 O O . SER A 1 265 ? 0.378 -9.587 -4.133 1.00 97.69 265 SER A O 1
ATOM 1839 N N . ASP A 1 266 ? 1.524 -10.839 -5.598 1.00 96.56 266 ASP A N 1
ATOM 1840 C CA . ASP A 1 266 ? 1.539 -12.053 -4.770 1.00 96.56 266 ASP A CA 1
ATOM 1841 C C . ASP A 1 266 ? 2.830 -12.182 -3.944 1.00 96.56 266 ASP A C 1
ATOM 1843 O O . ASP A 1 266 ? 2.925 -13.035 -3.061 1.00 96.56 266 ASP A O 1
ATOM 1847 N N . THR A 1 267 ? 3.804 -11.295 -4.171 1.00 94.12 267 THR A N 1
ATOM 1848 C CA . THR A 1 267 ? 5.070 -11.250 -3.438 1.00 94.12 267 THR A CA 1
ATOM 1849 C C . THR A 1 267 ? 5.181 -10.032 -2.527 1.00 94.12 267 THR A C 1
ATOM 1851 O O . THR A 1 267 ? 4.519 -9.004 -2.715 1.00 94.12 267 THR A O 1
ATOM 1854 N N . ALA A 1 268 ? 6.019 -10.169 -1.496 1.00 94.81 268 ALA A N 1
ATOM 1855 C CA . ALA A 1 268 ? 6.327 -9.105 -0.552 1.00 94.81 268 ALA A CA 1
ATOM 1856 C C . ALA A 1 268 ? 6.982 -7.913 -1.258 1.00 94.81 268 ALA A C 1
ATOM 1858 O O . ALA A 1 268 ? 7.908 -8.065 -2.055 1.00 94.81 268 ALA A O 1
ATOM 1859 N N . LEU A 1 269 ? 6.522 -6.714 -0.919 1.00 95.06 269 LEU A N 1
ATOM 1860 C CA . LEU A 1 269 ? 7.058 -5.471 -1.445 1.00 95.06 269 LEU A CA 1
ATOM 1861 C C . LEU A 1 269 ? 8.123 -4.914 -0.505 1.00 95.06 269 LEU A C 1
ATOM 1863 O O . LEU A 1 269 ? 8.072 -5.090 0.714 1.00 95.06 269 LEU A O 1
ATOM 1867 N N . ASN A 1 270 ? 9.046 -4.143 -1.074 1.00 92.94 270 ASN A N 1
ATOM 1868 C CA . ASN A 1 270 ? 9.824 -3.201 -0.287 1.00 92.94 270 ASN A CA 1
ATOM 1869 C C . ASN A 1 270 ? 8.914 -2.009 0.076 1.00 92.94 270 ASN A C 1
ATOM 1871 O O . ASN A 1 270 ? 7.962 -2.157 0.842 1.00 92.94 270 ASN A O 1
ATOM 1875 N N . ARG A 1 271 ? 9.133 -0.832 -0.512 1.00 95.31 271 ARG A N 1
ATOM 1876 C CA . ARG A 1 271 ? 8.279 0.336 -0.273 1.00 95.31 271 ARG A CA 1
ATOM 1877 C C . ARG A 1 271 ? 7.278 0.528 -1.399 1.00 95.31 271 ARG A C 1
ATOM 1879 O O . ARG A 1 271 ? 7.658 0.477 -2.571 1.00 95.31 271 ARG A O 1
ATOM 1886 N N . LEU A 1 272 ? 6.038 0.825 -1.022 1.00 97.62 272 LEU A N 1
ATOM 1887 C CA . LEU A 1 272 ? 4.975 1.229 -1.933 1.00 97.62 272 LEU A CA 1
ATOM 1888 C C . LEU A 1 272 ? 4.578 2.681 -1.656 1.00 97.62 272 LEU A C 1
ATOM 1890 O O . LEU A 1 272 ? 4.204 3.038 -0.539 1.00 97.62 272 LEU A O 1
ATOM 1894 N N . TYR A 1 273 ? 4.643 3.506 -2.696 1.00 98.06 273 TYR A N 1
ATOM 1895 C CA . TYR A 1 273 ? 4.205 4.898 -2.679 1.00 98.06 273 TYR A CA 1
ATOM 1896 C C . TYR A 1 273 ? 2.969 5.053 -3.563 1.00 98.06 273 TYR A C 1
ATOM 1898 O O . TYR A 1 273 ? 2.983 4.629 -4.718 1.00 98.06 273 TYR A O 1
ATOM 1906 N N . LEU A 1 274 ? 1.925 5.707 -3.065 1.00 98.56 274 LEU A N 1
ATOM 1907 C CA . LEU A 1 274 ? 0.818 6.185 -3.890 1.00 98.56 274 LEU A CA 1
ATOM 1908 C C . LEU A 1 274 ? 0.958 7.701 -4.015 1.00 98.56 274 LEU A C 1
ATOM 1910 O O . LEU A 1 274 ? 1.001 8.398 -3.004 1.00 98.56 274 LEU A O 1
ATOM 1914 N N . ILE A 1 275 ? 1.081 8.205 -5.241 1.00 98.06 275 ILE A N 1
ATOM 1915 C CA . ILE A 1 275 ? 1.410 9.609 -5.511 1.00 98.06 275 ILE A CA 1
ATOM 1916 C C . ILE A 1 275 ? 0.326 10.223 -6.395 1.00 98.06 275 ILE A C 1
ATOM 1918 O O . ILE A 1 275 ? 0.354 10.112 -7.625 1.00 98.06 275 ILE A O 1
ATOM 1922 N N . GLY A 1 276 ? -0.638 10.875 -5.753 1.00 97.69 276 GLY A N 1
ATOM 1923 C CA . GLY A 1 276 ? -1.624 11.706 -6.429 1.00 97.69 276 GLY A CA 1
ATOM 1924 C C . GLY A 1 276 ? -0.962 12.941 -7.040 1.00 97.69 276 GLY A C 1
ATOM 1925 O O . GLY A 1 276 ? -0.135 13.590 -6.397 1.00 97.69 276 GLY A O 1
ATOM 1926 N N . ARG A 1 277 ? -1.301 13.245 -8.294 1.00 95.31 277 ARG A N 1
ATOM 1927 C CA . ARG A 1 277 ? -0.780 14.399 -9.044 1.00 95.31 277 ARG A CA 1
ATOM 1928 C C . ARG A 1 277 ? -1.785 14.883 -10.088 1.00 95.31 277 ARG A C 1
ATOM 1930 O O . ARG A 1 277 ? -2.902 14.381 -10.172 1.00 95.31 277 ARG A O 1
ATOM 1937 N N . ASN A 1 278 ? -1.375 15.849 -10.911 1.00 93.94 278 ASN A N 1
ATOM 1938 C CA . ASN A 1 278 ? -2.190 16.447 -11.979 1.00 93.94 278 ASN A CA 1
ATOM 1939 C C . ASN A 1 278 ? -3.441 17.182 -11.467 1.00 93.94 278 ASN A C 1
ATOM 1941 O O . ASN A 1 278 ? -4.438 17.265 -12.180 1.00 93.94 278 ASN A O 1
ATOM 1945 N N . ASN A 1 279 ? -3.394 17.709 -10.236 1.00 94.44 279 ASN A N 1
ATOM 1946 C CA . ASN A 1 279 ? -4.515 18.402 -9.601 1.00 94.44 279 ASN A CA 1
ATOM 1947 C C . ASN A 1 279 ? -5.827 17.595 -9.653 1.00 94.44 279 ASN A C 1
ATOM 1949 O O . ASN A 1 279 ? -6.892 18.130 -9.965 1.00 94.44 279 ASN A O 1
ATOM 1953 N N . ALA A 1 280 ? -5.742 16.297 -9.371 1.00 96.75 280 ALA A N 1
ATOM 1954 C CA . ALA A 1 280 ? -6.874 15.386 -9.360 1.00 96.75 280 ALA A CA 1
ATOM 1955 C C . ALA A 1 280 ? -6.692 14.308 -8.286 1.00 96.75 280 ALA A C 1
ATOM 1957 O O . ALA A 1 280 ? -5.585 14.073 -7.791 1.00 96.75 280 ALA A O 1
ATOM 1958 N N . ASP A 1 281 ? -7.802 13.672 -7.925 1.00 98.00 281 ASP A N 1
ATOM 1959 C CA . ASP A 1 281 ? -7.804 12.593 -6.945 1.00 98.00 281 ASP A CA 1
ATOM 1960 C C . ASP A 1 281 ? -7.198 11.319 -7.540 1.00 98.00 281 ASP A C 1
ATOM 1962 O O . ASP A 1 281 ? -7.309 11.066 -8.744 1.00 98.00 281 ASP A O 1
ATOM 1966 N N . LEU A 1 282 ? -6.566 10.516 -6.686 1.00 98.56 282 LEU A N 1
ATOM 1967 C CA . LEU A 1 282 ? -6.035 9.197 -7.016 1.00 98.56 282 LEU A CA 1
ATOM 1968 C C . LEU A 1 282 ? -6.630 8.158 -6.063 1.00 98.56 282 LEU A C 1
ATOM 1970 O O . LEU A 1 282 ? -6.494 8.300 -4.854 1.00 98.56 282 LEU A O 1
ATOM 1974 N N . GLU A 1 283 ? -7.209 7.085 -6.596 1.00 98.44 283 GLU A N 1
ATOM 1975 C CA . GLU A 1 283 ? -7.552 5.877 -5.839 1.00 98.44 283 GLU A CA 1
ATOM 1976 C C . GLU A 1 283 ? -6.787 4.686 -6.414 1.00 98.44 283 GLU A C 1
ATOM 1978 O O . GLU A 1 283 ? -6.844 4.424 -7.615 1.00 98.44 283 GLU A O 1
ATOM 1983 N N . VAL A 1 284 ? -6.078 3.945 -5.564 1.00 98.75 284 VAL A N 1
ATOM 1984 C CA . VAL A 1 284 ? -5.371 2.727 -5.968 1.00 98.75 284 VAL A CA 1
ATOM 1985 C C . VAL A 1 284 ? -5.951 1.537 -5.220 1.00 98.75 284 VAL A C 1
ATOM 1987 O O . VAL A 1 284 ? -5.888 1.479 -3.994 1.0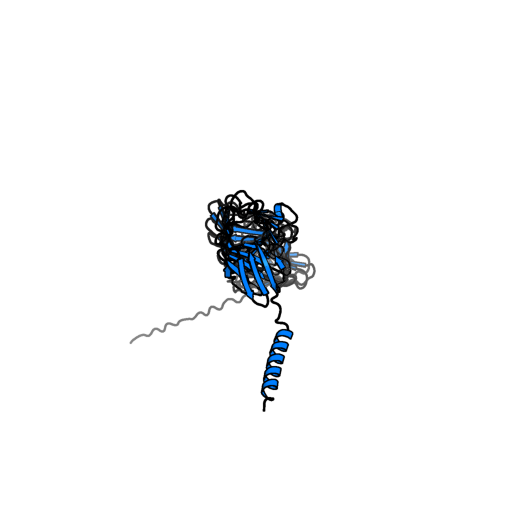0 98.75 284 VAL A O 1
ATOM 1990 N N . SER A 1 285 ? -6.498 0.581 -5.971 1.00 98.44 285 SER A N 1
ATOM 1991 C CA . SER A 1 285 ? -6.878 -0.732 -5.448 1.00 98.44 285 SER A CA 1
ATOM 1992 C C . SER A 1 285 ? -5.625 -1.592 -5.299 1.00 98.44 285 SER A C 1
ATOM 1994 O O . SER A 1 285 ? -4.962 -1.874 -6.298 1.00 98.44 285 SER A O 1
ATOM 1996 N N . VAL A 1 286 ? -5.283 -1.960 -4.067 1.00 98.38 286 VAL A N 1
ATOM 1997 C CA . VAL A 1 286 ? -4.032 -2.626 -3.702 1.00 98.38 286 VAL A CA 1
ATOM 1998 C C . VAL A 1 286 ? -4.303 -4.007 -3.111 1.00 98.38 286 VAL A C 1
ATOM 2000 O O . VAL A 1 286 ? -5.091 -4.156 -2.175 1.00 98.38 286 VAL A O 1
ATOM 2003 N N . THR A 1 287 ? -3.562 -4.998 -3.604 1.00 96.94 287 THR A N 1
ATOM 2004 C CA . THR A 1 287 ? -3.376 -6.301 -2.954 1.00 96.94 287 THR A CA 1
ATOM 2005 C C . THR A 1 287 ? -1.890 -6.632 -2.938 1.00 96.94 287 THR A C 1
ATOM 2007 O O . THR A 1 287 ? -1.251 -6.626 -3.988 1.00 96.94 287 THR A O 1
ATOM 2010 N N . ALA A 1 288 ? -1.348 -6.912 -1.756 1.00 95.75 288 ALA A N 1
ATOM 2011 C CA . ALA A 1 288 ? -0.006 -7.447 -1.554 1.00 95.75 288 ALA A CA 1
ATOM 2012 C C . ALA A 1 288 ? 0.053 -8.140 -0.185 1.00 95.75 288 ALA A C 1
ATOM 2014 O O . ALA A 1 288 ? -0.600 -7.656 0.738 1.00 95.75 288 ALA A O 1
ATOM 2015 N N . PRO A 1 289 ? 0.834 -9.221 -0.011 1.00 94.31 289 PRO A N 1
ATOM 2016 C CA . PRO A 1 289 ? 0.921 -9.901 1.279 1.00 94.31 289 PRO A CA 1
ATOM 2017 C C . PRO A 1 289 ? 1.568 -9.009 2.345 1.00 94.31 289 PRO A C 1
ATOM 2019 O O . PRO A 1 289 ? 1.042 -8.866 3.449 1.00 94.31 289 PRO A O 1
ATOM 2022 N N . THR A 1 290 ? 2.711 -8.392 2.020 1.00 96.69 290 THR A N 1
ATOM 2023 C CA . THR A 1 290 ? 3.441 -7.513 2.939 1.00 96.69 290 THR A CA 1
ATOM 2024 C C . THR A 1 290 ? 4.150 -6.355 2.231 1.00 96.69 290 THR A C 1
ATOM 2026 O O . THR A 1 290 ? 4.449 -6.438 1.038 1.00 96.69 290 THR A O 1
ATOM 2029 N N . ALA A 1 291 ? 4.452 -5.283 2.972 1.00 96.38 291 ALA A N 1
ATOM 2030 C CA . ALA A 1 291 ? 5.323 -4.185 2.539 1.00 96.38 291 ALA A CA 1
ATOM 2031 C C . ALA A 1 291 ? 6.262 -3.719 3.668 1.00 96.38 291 ALA A C 1
ATOM 2033 O O . ALA A 1 291 ? 5.876 -3.687 4.835 1.00 96.38 291 ALA A O 1
ATOM 2034 N N . THR A 1 292 ? 7.486 -3.294 3.351 1.00 96.50 292 THR A N 1
ATOM 2035 C CA . THR A 1 292 ? 8.405 -2.670 4.329 1.00 96.50 292 THR A CA 1
ATOM 2036 C C . THR A 1 292 ? 8.092 -1.194 4.589 1.00 96.50 292 THR A C 1
ATOM 2038 O O . THR A 1 292 ? 8.664 -0.596 5.501 1.00 96.50 292 THR A O 1
ATOM 2041 N N . GLY A 1 293 ? 7.194 -0.585 3.814 1.00 96.31 293 GLY A N 1
ATOM 2042 C CA . GLY A 1 293 ? 6.692 0.763 4.061 1.00 96.31 293 GLY A CA 1
ATOM 2043 C C . GLY A 1 293 ? 5.576 1.156 3.101 1.00 96.31 293 GLY A C 1
ATOM 2044 O O . GLY A 1 293 ? 5.599 0.780 1.926 1.00 96.31 293 GLY A O 1
ATOM 2045 N N . LEU A 1 294 ? 4.619 1.931 3.611 1.00 96.94 294 LEU A N 1
ATOM 2046 C CA . LEU A 1 294 ? 3.471 2.437 2.863 1.00 96.94 294 LEU A CA 1
ATOM 2047 C C . LEU A 1 294 ? 3.428 3.960 2.956 1.00 96.94 294 LEU A C 1
ATOM 2049 O O . LEU A 1 294 ? 3.408 4.521 4.053 1.00 96.94 294 LEU A O 1
ATOM 2053 N N . TYR A 1 295 ? 3.387 4.619 1.803 1.00 98.00 295 TYR A N 1
ATOM 2054 C CA . TYR A 1 295 ? 3.435 6.073 1.725 1.00 98.00 295 TYR A CA 1
ATOM 2055 C C . TYR A 1 295 ? 2.325 6.621 0.846 1.00 98.00 295 TYR A C 1
ATOM 2057 O O . TYR A 1 295 ? 2.084 6.128 -0.257 1.00 98.00 295 TYR A O 1
ATOM 2065 N N . LEU A 1 296 ? 1.694 7.683 1.326 1.00 98.31 296 LEU A N 1
ATOM 2066 C CA . LEU A 1 296 ? 0.704 8.444 0.587 1.00 98.31 296 LEU A CA 1
ATOM 2067 C C . LEU A 1 296 ? 1.243 9.858 0.352 1.00 98.31 296 LEU A C 1
ATOM 2069 O O . LEU A 1 296 ? 1.571 10.587 1.288 1.00 98.31 296 LEU A O 1
ATOM 2073 N N . THR A 1 297 ? 1.314 10.258 -0.911 1.00 97.62 297 THR A N 1
ATOM 2074 C CA . THR A 1 297 ? 1.650 11.616 -1.337 1.00 97.62 297 THR A CA 1
ATOM 2075 C C . THR A 1 297 ? 0.527 12.150 -2.199 1.00 97.62 297 THR A C 1
ATOM 2077 O O . THR A 1 297 ? 0.012 11.455 -3.072 1.00 97.62 297 THR A O 1
ATOM 2080 N N . GLN A 1 298 ? 0.202 13.420 -2.012 1.00 96.44 298 GLN A N 1
ATOM 2081 C CA . GLN A 1 298 ? -0.574 14.170 -2.980 1.00 96.44 298 GLN A CA 1
ATOM 2082 C C . GLN A 1 298 ? 0.105 15.527 -3.198 1.00 96.44 298 GLN A C 1
ATOM 2084 O O . GLN A 1 298 ? 0.410 16.258 -2.253 1.00 96.44 298 GLN A O 1
ATOM 2089 N N . GLU A 1 299 ? 0.399 15.820 -4.463 1.00 95.38 299 GLU A N 1
ATOM 2090 C CA . GLU A 1 299 ? 1.142 17.008 -4.897 1.00 95.38 299 GLU A CA 1
ATOM 2091 C C . GLU A 1 299 ? 0.268 18.270 -4.935 1.00 95.38 299 GLU A C 1
ATOM 2093 O O . GLU A 1 299 ? 0.782 19.382 -5.023 1.00 95.38 299 GLU A O 1
ATOM 2098 N N . SER A 1 300 ? -1.057 18.121 -4.878 1.00 94.31 300 SER A N 1
ATOM 2099 C CA . SER A 1 300 ? -2.017 19.225 -4.974 1.00 94.31 300 SER A CA 1
ATOM 2100 C C . SER A 1 300 ? -2.894 19.345 -3.729 1.00 94.31 300 SER A C 1
ATOM 2102 O O . SER A 1 300 ? -3.505 18.374 -3.290 1.00 94.31 300 SER A O 1
ATOM 2104 N N . ALA A 1 301 ? -3.005 20.558 -3.188 1.00 93.19 301 ALA A N 1
ATOM 2105 C CA . ALA A 1 301 ? -3.926 20.852 -2.094 1.00 93.19 301 ALA A CA 1
ATOM 2106 C C . ALA A 1 301 ? -5.388 20.640 -2.526 1.00 93.19 301 ALA A C 1
ATOM 2108 O O . ALA A 1 301 ? -5.740 20.828 -3.690 1.00 93.19 301 ALA A O 1
ATOM 2109 N N . GLY A 1 302 ? -6.252 20.273 -1.581 1.00 94.75 302 GLY A N 1
ATOM 2110 C CA . GLY A 1 302 ? -7.679 20.035 -1.811 1.00 94.75 302 GLY A CA 1
ATOM 2111 C C . GLY A 1 302 ? -7.988 18.740 -2.564 1.00 94.75 302 GLY A C 1
ATOM 2112 O O . GLY A 1 302 ? -9.109 18.571 -3.036 1.00 94.75 302 GLY A O 1
ATOM 2113 N N . ARG A 1 303 ? -7.005 17.842 -2.703 1.00 97.12 303 ARG A N 1
ATOM 2114 C CA . ARG A 1 303 ? -7.136 16.560 -3.403 1.00 97.12 303 ARG A CA 1
ATOM 2115 C C . ARG A 1 303 ? -6.952 15.376 -2.470 1.00 97.12 303 ARG A C 1
ATOM 2117 O O . ARG A 1 303 ? -6.424 15.504 -1.362 1.00 97.12 303 ARG A O 1
ATOM 2124 N N . THR A 1 304 ? -7.375 14.221 -2.964 1.00 97.69 304 THR A N 1
ATOM 2125 C CA . THR A 1 304 ? -7.327 12.941 -2.265 1.00 97.69 304 THR A CA 1
ATOM 2126 C C . THR A 1 304 ? -6.297 12.012 -2.892 1.00 97.69 304 THR A C 1
ATOM 2128 O O . THR A 1 304 ? -6.159 11.943 -4.115 1.00 97.69 304 THR A O 1
ATOM 2131 N N . VAL A 1 305 ? -5.583 11.269 -2.055 1.00 98.38 305 VAL A N 1
ATOM 2132 C CA . VAL A 1 305 ? -4.910 10.028 -2.442 1.00 98.38 305 VAL A CA 1
ATOM 2133 C C . VAL A 1 305 ? -5.445 8.901 -1.561 1.00 98.38 305 VAL A C 1
ATOM 2135 O O . VAL A 1 305 ? -5.454 9.016 -0.335 1.00 98.38 305 VAL A O 1
ATOM 2138 N N . ALA A 1 306 ? -5.941 7.835 -2.182 1.00 98.12 306 ALA A N 1
ATOM 2139 C CA . ALA A 1 306 ? -6.652 6.756 -1.515 1.00 98.12 306 ALA A CA 1
ATOM 2140 C C . ALA A 1 306 ? -5.970 5.403 -1.743 1.00 98.12 306 ALA A C 1
ATOM 2142 O O . ALA A 1 306 ? -5.752 4.980 -2.881 1.00 98.12 306 ALA A O 1
ATOM 2143 N N . LEU A 1 307 ? -5.680 4.715 -0.640 1.00 98.56 307 LEU A N 1
ATOM 2144 C CA . LEU A 1 307 ? -5.380 3.288 -0.600 1.00 98.56 307 LEU A CA 1
ATOM 2145 C C . LEU A 1 307 ? -6.699 2.534 -0.420 1.00 98.56 307 LEU A C 1
ATOM 2147 O O . LEU A 1 307 ? -7.341 2.677 0.619 1.00 98.56 307 LEU A O 1
ATOM 2151 N N . LYS A 1 308 ? -7.090 1.714 -1.394 1.00 97.94 308 LYS A N 1
ATOM 2152 C CA . LYS A 1 308 ? -8.250 0.825 -1.292 1.00 97.94 308 LYS A CA 1
ATOM 2153 C C . LYS A 1 308 ? -7.785 -0.621 -1.271 1.00 97.94 308 LYS A C 1
ATOM 2155 O O . LYS A 1 308 ? -7.157 -1.070 -2.221 1.00 97.94 308 LYS A O 1
ATOM 2160 N N . LEU A 1 309 ? -8.086 -1.360 -0.213 1.00 97.69 309 LEU A N 1
ATOM 2161 C CA . LEU A 1 309 ? -7.681 -2.760 -0.128 1.00 97.69 309 LEU A CA 1
ATOM 2162 C C . LEU A 1 309 ? -8.580 -3.649 -0.996 1.00 97.69 309 LEU A C 1
ATOM 2164 O O . LEU A 1 309 ? -9.802 -3.500 -1.022 1.00 97.69 309 LEU A O 1
ATOM 2168 N N . THR A 1 310 ? -7.972 -4.602 -1.692 1.00 96.44 310 THR A N 1
ATOM 2169 C CA . THR A 1 310 ? -8.673 -5.719 -2.357 1.00 96.44 310 THR A CA 1
ATOM 2170 C C . THR A 1 310 ? -8.243 -7.085 -1.813 1.00 96.44 310 THR A C 1
ATOM 2172 O O . THR A 1 310 ? -8.635 -8.125 -2.331 1.00 96.44 310 THR A O 1
ATOM 2175 N N . GLY A 1 311 ? -7.413 -7.072 -0.771 1.00 96.00 311 GLY A N 1
ATOM 2176 C CA . GLY A 1 311 ? -6.975 -8.199 0.044 1.00 96.00 311 GLY A CA 1
ATOM 2177 C C . GLY A 1 311 ? -6.311 -7.663 1.314 1.00 96.00 311 GLY A C 1
ATOM 2178 O O . GLY A 1 311 ? -6.039 -6.462 1.400 1.00 96.00 311 GLY A O 1
ATOM 2179 N N . ASP A 1 312 ? -6.050 -8.534 2.285 1.00 96.25 312 ASP A N 1
ATOM 2180 C CA . ASP A 1 312 ? -5.322 -8.143 3.496 1.00 96.25 312 ASP A CA 1
ATOM 2181 C C . ASP A 1 312 ? -3.885 -7.727 3.150 1.00 96.25 312 ASP A C 1
ATOM 2183 O O . ASP A 1 312 ? -3.256 -8.307 2.263 1.00 96.25 312 ASP A O 1
ATOM 2187 N N . LEU A 1 313 ? -3.375 -6.718 3.856 1.00 97.69 313 LEU A N 1
ATOM 2188 C CA . LEU A 1 313 ? -2.035 -6.167 3.667 1.00 97.69 313 LEU A CA 1
ATOM 2189 C C . LEU A 1 313 ? -1.380 -5.946 5.027 1.00 97.69 313 LEU A C 1
ATOM 2191 O O . LEU A 1 313 ? -1.906 -5.200 5.852 1.00 97.69 313 LEU A O 1
ATOM 2195 N N . ALA A 1 314 ? -0.207 -6.537 5.245 1.00 97.81 314 ALA A N 1
ATOM 2196 C CA . ALA A 1 314 ? 0.564 -6.339 6.469 1.00 97.81 314 ALA A CA 1
ATOM 2197 C C . ALA A 1 314 ? 1.857 -5.541 6.238 1.00 97.81 314 ALA A C 1
ATOM 2199 O O . ALA A 1 314 ? 2.451 -5.550 5.160 1.00 97.81 314 ALA A O 1
ATOM 2200 N N . LEU A 1 315 ? 2.353 -4.872 7.275 1.00 97.69 315 LEU A N 1
ATOM 2201 C CA . LEU A 1 315 ? 3.730 -4.390 7.287 1.00 97.69 315 LEU A CA 1
ATOM 2202 C C . LEU A 1 315 ? 4.695 -5.527 7.632 1.00 97.69 315 LEU A C 1
ATOM 2204 O O . LEU A 1 315 ? 4.435 -6.354 8.506 1.00 97.69 315 LEU A O 1
ATOM 2208 N N . ALA A 1 316 ? 5.852 -5.532 6.976 1.00 96.25 316 ALA A N 1
ATOM 2209 C CA . ALA A 1 316 ? 6.982 -6.346 7.396 1.00 96.25 316 ALA A CA 1
ATOM 2210 C C . ALA A 1 316 ? 7.477 -5.911 8.789 1.00 96.25 316 ALA A C 1
ATOM 2212 O O . ALA A 1 316 ? 7.225 -4.790 9.241 1.00 96.25 316 ALA A O 1
ATOM 2213 N N . SER A 1 317 ? 8.235 -6.784 9.459 1.00 95.62 317 SER A N 1
ATOM 2214 C CA . SER A 1 317 ? 8.848 -6.468 10.755 1.00 95.62 317 SER A CA 1
ATOM 2215 C C . SER A 1 317 ? 9.708 -5.207 10.676 1.00 95.62 317 SER A C 1
ATOM 2217 O O . SER A 1 317 ? 10.592 -5.107 9.828 1.00 95.62 317 SER A O 1
ATOM 2219 N N . ASN A 1 318 ? 9.475 -4.261 11.589 1.00 94.25 318 ASN A N 1
ATOM 2220 C CA . ASN A 1 318 ? 10.099 -2.933 11.606 1.00 94.25 318 ASN A CA 1
ATOM 2221 C C . ASN A 1 318 ? 9.874 -2.122 10.316 1.00 94.25 318 ASN A C 1
ATOM 2223 O O . ASN A 1 318 ? 10.649 -1.208 10.010 1.00 94.25 318 ASN A O 1
ATOM 2227 N N . GLY A 1 319 ? 8.814 -2.438 9.567 1.00 95.19 319 GLY A N 1
ATOM 2228 C CA . GLY A 1 319 ? 8.384 -1.670 8.409 1.00 95.19 319 GLY A CA 1
ATOM 2229 C C . GLY A 1 319 ? 7.947 -0.261 8.804 1.00 95.19 319 GLY A C 1
ATOM 2230 O O . GLY A 1 319 ? 7.442 -0.031 9.903 1.00 95.19 319 GLY A O 1
ATOM 2231 N N . VAL A 1 320 ? 8.155 0.710 7.923 1.00 96.50 320 VAL A N 1
ATOM 2232 C CA . VAL A 1 320 ? 7.725 2.090 8.160 1.00 96.50 320 VAL A CA 1
ATOM 2233 C C . VAL A 1 320 ? 6.199 2.129 8.220 1.00 96.50 320 VAL A C 1
ATOM 2235 O O . VAL A 1 320 ? 5.527 1.608 7.330 1.00 96.50 320 VAL A O 1
ATOM 2238 N N . GLN A 1 321 ? 5.669 2.740 9.283 1.00 96.44 321 GLN A N 1
ATOM 2239 C CA . GLN A 1 321 ? 4.232 2.933 9.475 1.00 96.44 321 GLN A CA 1
ATOM 2240 C C . GLN A 1 321 ? 3.601 3.642 8.271 1.00 96.44 321 GLN A C 1
ATOM 2242 O O . GLN A 1 321 ? 4.265 4.445 7.611 1.00 96.44 321 GLN A O 1
ATOM 2247 N N . LEU A 1 322 ? 2.315 3.380 8.012 1.00 97.62 322 LEU A N 1
ATOM 2248 C CA . LEU A 1 322 ? 1.573 4.103 6.980 1.00 97.62 322 LEU A CA 1
ATOM 2249 C C . LEU A 1 322 ? 1.673 5.610 7.237 1.00 97.62 322 LEU A C 1
ATOM 2251 O O . LEU A 1 322 ? 1.267 6.087 8.300 1.00 97.62 322 LEU A O 1
ATOM 2255 N N . SER A 1 323 ? 2.220 6.338 6.264 1.00 97.31 323 SER A N 1
ATOM 2256 C CA . SER A 1 323 ? 2.626 7.726 6.453 1.00 97.31 323 SER A CA 1
ATOM 2257 C C . SER A 1 323 ? 2.274 8.609 5.261 1.00 97.31 323 SER A C 1
ATOM 2259 O O . SER A 1 323 ? 2.427 8.224 4.101 1.00 97.31 323 SER A O 1
ATOM 2261 N N . ALA A 1 324 ? 1.838 9.827 5.562 1.00 97.06 324 ALA A N 1
ATOM 2262 C CA . ALA A 1 324 ? 1.762 10.923 4.616 1.00 97.06 324 ALA A CA 1
ATOM 2263 C C . ALA A 1 324 ? 3.161 11.509 4.398 1.00 97.06 324 ALA A C 1
ATOM 2265 O O . ALA A 1 324 ? 3.795 11.986 5.340 1.00 97.06 324 ALA A O 1
ATOM 2266 N N . THR A 1 325 ? 3.641 11.506 3.158 1.00 94.19 325 THR A N 1
ATOM 2267 C CA . THR A 1 325 ? 4.928 12.122 2.790 1.00 94.19 325 THR A CA 1
ATOM 2268 C C . THR A 1 325 ? 4.777 13.548 2.268 1.00 94.19 325 THR A C 1
ATOM 2270 O O . THR A 1 325 ? 5.744 14.307 2.281 1.00 94.19 325 THR A O 1
ATOM 2273 N N . GLY A 1 326 ? 3.558 13.944 1.892 1.00 79.50 326 GLY A N 1
ATOM 2274 C CA . GLY A 1 326 ? 3.244 15.284 1.397 1.00 79.50 326 GLY A CA 1
ATOM 2275 C C . GLY A 1 326 ? 3.792 15.582 0.006 1.00 79.50 326 GLY A C 1
ATOM 2276 O O . GLY A 1 326 ? 4.535 14.803 -0.587 1.00 79.50 326 GLY A O 1
ATOM 2277 N N . GLY A 1 327 ? 3.390 16.735 -0.515 1.00 84.50 327 GLY A N 1
ATOM 2278 C CA . GLY A 1 327 ? 3.787 17.253 -1.826 1.00 84.50 327 GLY A CA 1
ATOM 2279 C C . GLY A 1 327 ? 3.180 18.634 -2.065 1.00 84.50 327 GLY A C 1
ATOM 2280 O O . GLY A 1 327 ? 3.871 19.554 -2.492 1.00 84.50 327 GLY A O 1
ATOM 2281 N N . ALA A 1 328 ? 1.918 18.810 -1.669 1.00 86.81 328 ALA A N 1
ATOM 2282 C CA . ALA A 1 328 ? 1.327 20.128 -1.478 1.00 86.81 328 ALA A CA 1
ATOM 2283 C C . ALA A 1 328 ? 2.013 20.872 -0.315 1.00 86.81 328 ALA A C 1
ATOM 2285 O O . ALA A 1 328 ? 2.252 20.294 0.743 1.00 86.81 328 ALA A O 1
ATOM 2286 N N . THR A 1 329 ? 2.310 22.160 -0.494 1.00 89.31 329 THR A N 1
ATOM 2287 C CA . THR A 1 329 ? 2.981 23.008 0.516 1.00 89.31 329 THR A CA 1
ATOM 2288 C C . THR A 1 329 ? 2.019 23.911 1.292 1.00 89.31 329 THR A C 1
ATOM 2290 O O . THR A 1 329 ? 2.434 24.650 2.184 1.00 89.31 329 THR A O 1
ATOM 2293 N N . SER A 1 330 ? 0.726 23.875 0.965 1.00 91.25 330 SER A N 1
ATOM 2294 C CA . SER A 1 330 ? -0.320 24.666 1.614 1.00 91.25 330 SER A CA 1
ATOM 2295 C C . SER A 1 330 ? -1.667 23.942 1.572 1.00 91.25 330 SER A C 1
ATOM 2297 O O . SER A 1 330 ? -1.841 22.972 0.836 1.00 91.25 330 SER A O 1
ATOM 2299 N N . GLY A 1 331 ? -2.626 24.408 2.374 1.00 92.81 331 GLY A N 1
ATOM 2300 C CA . GLY A 1 331 ? -4.001 23.907 2.363 1.00 92.81 331 GLY A CA 1
ATOM 2301 C C . GLY A 1 331 ? -4.179 22.545 3.039 1.00 92.81 331 GLY A C 1
ATOM 2302 O O . GLY A 1 331 ? -3.362 22.127 3.864 1.00 92.81 331 GLY A O 1
ATOM 2303 N N . VAL A 1 332 ? -5.297 21.890 2.712 1.00 95.06 332 VAL A N 1
ATOM 2304 C CA . VAL A 1 332 ? -5.688 20.581 3.254 1.00 95.06 332 VAL A CA 1
ATOM 2305 C C . VAL A 1 332 ? -5.466 19.504 2.201 1.00 95.06 332 VAL A C 1
ATOM 2307 O O . VAL A 1 332 ? -5.932 19.659 1.075 1.00 95.06 332 VAL A O 1
ATOM 2310 N N . THR A 1 333 ? -4.826 18.400 2.570 1.00 96.88 333 THR A N 1
ATOM 2311 C CA . THR A 1 333 ? -4.687 17.210 1.717 1.00 96.88 333 THR A CA 1
ATOM 2312 C C . THR A 1 333 ? -5.390 16.025 2.365 1.00 96.88 333 THR A C 1
ATOM 2314 O O . THR A 1 333 ? -5.243 15.818 3.569 1.00 96.88 333 THR A O 1
ATOM 2317 N N . THR A 1 334 ? -6.136 15.243 1.580 1.00 97.75 334 THR A N 1
ATOM 2318 C CA . THR A 1 334 ? -6.845 14.061 2.088 1.00 97.75 334 THR A CA 1
ATOM 2319 C C . THR A 1 334 ? -6.065 12.784 1.786 1.00 97.75 334 THR A C 1
ATOM 2321 O O . THR A 1 334 ? -5.773 12.473 0.631 1.00 97.75 334 THR A O 1
ATOM 2324 N N . TYR A 1 335 ? -5.767 12.022 2.832 1.00 98.44 335 TYR A N 1
ATOM 2325 C CA . TYR A 1 335 ? -5.187 10.688 2.778 1.00 98.44 335 TYR A CA 1
ATOM 2326 C C . TYR A 1 335 ? -6.257 9.691 3.190 1.00 98.44 335 TYR A C 1
ATOM 2328 O O . TYR A 1 335 ? -6.703 9.680 4.336 1.00 98.44 335 TYR A O 1
ATOM 2336 N N . GLN A 1 336 ? -6.704 8.871 2.250 1.00 98.38 336 GLN A N 1
ATOM 2337 C CA . GLN A 1 336 ? -7.794 7.943 2.499 1.00 98.38 336 GLN A CA 1
ATOM 2338 C C . GLN A 1 336 ? -7.284 6.508 2.604 1.00 98.38 336 GLN A C 1
ATOM 2340 O O . GLN A 1 336 ? -6.470 6.059 1.794 1.00 98.38 336 GLN A O 1
ATOM 2345 N N . VAL A 1 337 ? -7.811 5.777 3.584 1.00 98.31 337 VAL A N 1
ATOM 2346 C CA . VAL A 1 337 ? -7.660 4.325 3.700 1.00 98.31 337 VAL A CA 1
ATOM 2347 C C . VAL A 1 337 ? -9.048 3.716 3.629 1.00 98.31 337 VAL A C 1
ATOM 2349 O O . VAL A 1 337 ? -9.835 3.848 4.560 1.00 98.31 337 VAL A O 1
ATOM 2352 N N . ASN A 1 338 ? -9.355 3.054 2.522 1.00 96.94 338 ASN A N 1
ATOM 2353 C CA . ASN A 1 338 ? -10.569 2.275 2.356 1.00 96.94 338 ASN A CA 1
ATOM 2354 C C . ASN A 1 338 ? -10.240 0.796 2.579 1.00 96.94 338 ASN A C 1
ATOM 2356 O O . ASN A 1 338 ? -9.651 0.141 1.719 1.00 96.94 338 ASN A O 1
ATOM 2360 N N . THR A 1 339 ? -10.618 0.275 3.745 1.00 96.31 339 THR A N 1
ATOM 2361 C CA . THR A 1 339 ? -10.361 -1.118 4.118 1.00 96.31 339 THR A CA 1
ATOM 2362 C C . THR A 1 339 ? -11.171 -2.092 3.275 1.00 96.31 339 THR A C 1
ATOM 2364 O O . THR A 1 339 ? -10.738 -3.222 3.099 1.00 96.31 339 THR A O 1
ATOM 2367 N N . ASN A 1 340 ? -12.320 -1.668 2.729 1.00 95.00 340 ASN A N 1
ATOM 2368 C CA . ASN A 1 340 ? -13.144 -2.452 1.805 1.00 95.00 340 ASN A CA 1
ATOM 2369 C C . ASN A 1 340 ? -13.393 -3.907 2.273 1.00 95.00 340 ASN A C 1
ATOM 2371 O O . ASN A 1 340 ? -13.462 -4.828 1.465 1.00 95.00 340 ASN A O 1
ATOM 2375 N N . GLY A 1 341 ? -13.508 -4.116 3.589 1.00 94.06 341 GLY A N 1
ATOM 2376 C CA . GLY A 1 341 ? -13.771 -5.426 4.191 1.00 94.06 341 GLY A CA 1
ATOM 2377 C C . GLY A 1 341 ? -12.522 -6.248 4.532 1.00 94.06 341 GLY A C 1
ATOM 2378 O O . GLY A 1 341 ? -12.675 -7.354 5.038 1.00 94.06 341 GLY A O 1
ATOM 2379 N N . HIS A 1 342 ? -11.324 -5.705 4.301 1.00 96.50 342 HIS A N 1
ATOM 2380 C CA . HIS A 1 342 ? -10.016 -6.321 4.548 1.00 96.50 342 HIS A CA 1
ATOM 2381 C C . HIS A 1 342 ? -9.260 -5.668 5.710 1.00 96.50 342 HIS A C 1
ATOM 2383 O O . HIS A 1 342 ? -9.643 -4.605 6.208 1.00 96.50 342 HIS A O 1
ATOM 2389 N N . VAL A 1 343 ? -8.161 -6.289 6.136 1.00 96.50 343 VAL A N 1
ATOM 2390 C CA . VAL A 1 343 ? -7.307 -5.801 7.224 1.00 96.50 343 VAL A CA 1
ATOM 2391 C C . VAL A 1 343 ? -6.036 -5.145 6.686 1.00 96.50 343 VAL A C 1
ATOM 2393 O O . VAL A 1 343 ? -5.272 -5.749 5.934 1.00 96.50 343 VAL A O 1
ATOM 2396 N N . LEU A 1 344 ? -5.774 -3.917 7.140 1.00 98.19 344 LEU A N 1
ATOM 2397 C CA . LEU A 1 344 ? -4.447 -3.303 7.097 1.00 98.19 344 LEU A CA 1
ATOM 2398 C C . LEU A 1 344 ? -3.731 -3.566 8.431 1.00 98.19 344 LEU A C 1
ATOM 2400 O O . LEU A 1 344 ? -4.060 -2.934 9.436 1.00 98.19 344 LEU A O 1
ATOM 2404 N N . ASP A 1 345 ? -2.762 -4.482 8.456 1.00 97.94 345 ASP A N 1
ATOM 2405 C CA . ASP A 1 345 ? -2.023 -4.847 9.672 1.00 97.94 345 ASP A CA 1
ATOM 2406 C C . ASP A 1 345 ? -0.699 -4.074 9.794 1.00 97.94 345 ASP A C 1
ATOM 2408 O O . ASP A 1 345 ? 0.302 -4.353 9.135 1.00 97.94 345 ASP A O 1
ATOM 2412 N N . LEU A 1 346 ? -0.693 -3.090 10.686 1.00 97.94 346 LEU A N 1
ATOM 2413 C CA . LEU A 1 346 ? 0.427 -2.211 11.013 1.00 97.94 346 LEU A CA 1
ATOM 2414 C C . LEU A 1 346 ? 1.175 -2.641 12.290 1.00 97.94 346 LEU A C 1
ATOM 2416 O O . LEU A 1 346 ? 2.087 -1.947 12.752 1.00 97.94 346 LEU A O 1
ATOM 2420 N N . SER A 1 347 ? 0.799 -3.772 12.895 1.00 96.25 347 SER A N 1
ATOM 2421 C CA . SER A 1 347 ? 1.242 -4.169 14.239 1.00 96.25 347 SER A CA 1
ATOM 2422 C C . SER A 1 347 ? 2.725 -4.538 14.355 1.00 96.25 347 SER A C 1
ATOM 2424 O O . SER A 1 347 ? 3.298 -4.482 15.450 1.00 96.25 347 SER A O 1
ATOM 2426 N N . LEU A 1 348 ? 3.359 -4.886 13.233 1.00 95.19 348 LEU A N 1
ATOM 2427 C CA . LEU A 1 348 ? 4.793 -5.169 13.136 1.00 95.19 348 LEU A CA 1
ATOM 2428 C C . LEU A 1 348 ? 5.626 -3.953 12.707 1.00 95.19 348 LEU A C 1
ATOM 2430 O O . LEU A 1 348 ? 6.849 -4.057 12.607 1.00 95.19 348 LEU A O 1
ATOM 2434 N N . GLY A 1 349 ? 4.987 -2.810 12.452 1.00 95.50 349 GLY A N 1
ATOM 2435 C CA . GLY A 1 349 ? 5.673 -1.603 12.014 1.00 95.50 349 GLY A CA 1
ATOM 2436 C C . GLY A 1 349 ? 6.560 -0.970 13.091 1.00 95.50 349 GLY A C 1
ATOM 2437 O O . GLY A 1 349 ? 6.554 -1.342 14.269 1.00 95.50 349 GLY A O 1
ATOM 2438 N N . GLN A 1 350 ? 7.315 0.046 12.678 1.00 94.25 350 GLN A N 1
ATOM 2439 C CA . GLN A 1 350 ? 8.122 0.906 13.545 1.00 94.25 350 GLN A CA 1
ATOM 2440 C C . GLN A 1 350 ? 7.285 1.562 14.653 1.00 94.25 350 GLN A C 1
ATOM 2442 O O . GLN A 1 350 ? 6.055 1.467 14.678 1.00 94.25 350 GLN A O 1
ATOM 2447 N N . ASN A 1 351 ? 7.965 2.237 15.585 1.00 92.44 351 ASN A N 1
ATOM 2448 C CA . ASN A 1 351 ? 7.350 2.859 16.764 1.00 92.44 351 ASN A CA 1
ATOM 2449 C C . ASN A 1 351 ? 6.579 1.846 17.621 1.00 92.44 351 ASN A C 1
ATOM 2451 O O . ASN A 1 351 ? 5.496 2.134 18.123 1.00 92.44 351 ASN A O 1
ATOM 2455 N N . TYR A 1 352 ? 7.142 0.641 17.772 1.00 92.56 352 TYR A N 1
ATOM 2456 C CA . TYR A 1 352 ? 6.534 -0.457 18.528 1.00 92.56 352 TYR A CA 1
ATOM 2457 C C . TYR A 1 352 ? 5.127 -0.805 18.023 1.00 92.56 352 TYR A C 1
ATOM 2459 O O . TYR A 1 352 ? 4.222 -1.011 18.829 1.00 92.56 352 TYR A O 1
ATOM 2467 N N . GLY A 1 353 ? 4.916 -0.802 16.703 1.00 94.50 353 GLY A N 1
ATOM 2468 C CA . GLY A 1 353 ? 3.621 -1.092 16.086 1.00 94.50 353 GLY A CA 1
ATOM 2469 C C . GLY A 1 353 ? 2.516 -0.076 16.393 1.00 94.50 353 GLY A C 1
ATOM 2470 O O . GLY A 1 353 ? 1.353 -0.368 16.119 1.00 94.50 353 GLY A O 1
ATOM 2471 N N . LYS A 1 354 ? 2.837 1.082 16.989 1.00 96.38 354 LYS A N 1
ATOM 2472 C CA . LYS A 1 354 ? 1.883 2.170 17.216 1.00 96.38 354 LYS A CA 1
ATOM 2473 C C . LYS A 1 354 ? 1.715 2.975 15.930 1.00 96.38 354 LYS A C 1
ATOM 2475 O O . LYS A 1 354 ? 2.701 3.469 15.378 1.00 96.38 354 LYS A O 1
ATOM 2480 N N . TRP A 1 355 ? 0.473 3.137 15.479 1.00 97.94 355 TRP A N 1
ATOM 2481 C CA . TRP A 1 355 ? 0.167 3.967 14.319 1.00 97.94 355 TRP A CA 1
ATOM 2482 C C . TRP A 1 355 ? -0.291 5.365 14.741 1.00 97.94 355 TRP A C 1
ATOM 2484 O O . TRP A 1 355 ? -1.192 5.532 15.567 1.00 97.94 355 TRP A O 1
ATOM 2494 N N . THR A 1 356 ? 0.346 6.371 14.149 1.00 97.56 356 THR A N 1
ATOM 2495 C CA . THR A 1 356 ? 0.063 7.791 14.359 1.00 97.56 356 THR A CA 1
ATOM 2496 C C . THR A 1 356 ? -0.078 8.434 12.983 1.00 97.56 356 THR A C 1
ATOM 2498 O O . THR A 1 356 ? 0.949 8.633 12.325 1.00 97.56 356 THR A O 1
ATOM 2501 N N . PRO A 1 357 ? -1.302 8.727 12.502 1.00 97.56 357 PRO A N 1
ATOM 2502 C CA . PRO A 1 357 ? -1.472 9.487 11.273 1.00 97.56 357 PRO A CA 1
ATOM 2503 C C . PRO A 1 357 ? -0.729 10.820 11.372 1.00 97.56 357 PRO A C 1
ATOM 2505 O O . PRO A 1 357 ? -0.801 11.530 12.376 1.00 97.56 357 PRO A O 1
ATOM 2508 N N . ASN A 1 358 ? 0.009 11.150 10.319 1.00 97.38 358 ASN A N 1
ATOM 2509 C CA . ASN A 1 358 ? 0.827 12.351 10.239 1.00 97.38 358 ASN A CA 1
ATOM 2510 C C . ASN A 1 358 ? 0.372 13.245 9.082 1.00 97.38 358 ASN A C 1
ATOM 2512 O O . ASN A 1 358 ? -0.524 12.906 8.316 1.00 97.38 358 ASN A O 1
ATOM 2516 N N . LYS A 1 359 ? 1.032 14.385 8.930 1.00 95.44 359 LYS A N 1
ATOM 2517 C CA . LYS A 1 359 ? 0.973 15.189 7.711 1.00 95.44 359 LYS A CA 1
ATOM 2518 C C . LYS A 1 359 ? 2.345 15.213 7.049 1.00 95.44 359 LYS A C 1
ATOM 2520 O O . LYS A 1 359 ? 3.358 15.009 7.723 1.00 95.44 359 LYS A O 1
ATOM 2525 N N . GLY A 1 360 ? 2.368 15.507 5.761 1.00 92.25 360 GLY A N 1
ATOM 2526 C CA . GLY A 1 360 ? 3.567 15.909 5.048 1.00 92.25 360 GLY A CA 1
ATOM 2527 C C . GLY A 1 360 ? 3.812 17.422 5.135 1.00 92.25 360 GLY A C 1
ATOM 2528 O O . GLY A 1 360 ? 3.707 18.041 6.204 1.00 92.25 360 GLY A O 1
ATOM 2529 N N . ALA A 1 361 ? 4.165 18.020 3.996 1.00 92.06 361 ALA A N 1
ATOM 2530 C CA . ALA A 1 361 ? 4.487 19.443 3.865 1.00 92.06 361 ALA A CA 1
ATOM 2531 C C . ALA A 1 361 ? 3.259 20.378 3.878 1.00 92.06 361 ALA A C 1
ATOM 2533 O O . ALA A 1 361 ? 3.414 21.587 4.034 1.00 92.06 361 ALA A O 1
ATOM 2534 N N . GLU A 1 362 ? 2.049 19.838 3.750 1.00 93.81 362 GLU A N 1
ATOM 2535 C CA . GLU A 1 362 ? 0.795 20.588 3.747 1.00 93.81 362 GLU A CA 1
ATOM 2536 C C . GLU A 1 362 ? 0.486 21.244 5.104 1.00 93.81 362 GLU A C 1
ATOM 2538 O O . GLU A 1 362 ? 1.043 20.883 6.150 1.00 93.81 362 GLU A O 1
ATOM 2543 N N . THR A 1 363 ? -0.437 22.213 5.110 1.00 94.81 363 THR A N 1
ATOM 2544 C CA . THR A 1 363 ? -0.857 22.898 6.342 1.00 94.81 363 THR A CA 1
ATOM 2545 C C . THR A 1 363 ? -1.633 21.956 7.253 1.00 94.81 363 THR A C 1
ATOM 2547 O O . THR A 1 363 ? -1.412 21.948 8.462 1.00 94.81 363 THR A O 1
ATOM 2550 N N . THR A 1 364 ? -2.528 21.147 6.687 1.00 95.75 364 THR A N 1
ATOM 2551 C CA . THR A 1 364 ? -3.344 20.185 7.432 1.00 95.75 364 THR A CA 1
ATOM 2552 C C . THR A 1 364 ? -3.524 18.905 6.626 1.00 95.75 364 THR A C 1
ATOM 2554 O O . THR A 1 364 ? -3.779 18.956 5.425 1.00 95.75 364 THR A O 1
ATOM 2557 N N . ALA A 1 365 ? -3.436 17.759 7.295 1.00 97.56 365 ALA A N 1
ATOM 2558 C CA . ALA A 1 365 ? -3.801 16.472 6.714 1.00 97.56 365 ALA A CA 1
ATOM 2559 C C . ALA A 1 365 ? -5.187 16.047 7.202 1.00 97.56 365 ALA A C 1
ATOM 2561 O O . ALA A 1 365 ? -5.466 16.124 8.398 1.00 97.56 365 ALA A O 1
ATOM 2562 N N . LEU A 1 366 ? -6.028 15.560 6.296 1.00 98.12 366 LEU A N 1
ATOM 2563 C CA . LEU A 1 366 ? -7.250 14.835 6.624 1.00 98.12 366 LEU A CA 1
ATOM 2564 C C . LEU A 1 366 ? -7.022 13.346 6.362 1.00 98.12 366 LEU A C 1
ATOM 2566 O O . LEU A 1 366 ? -6.855 12.945 5.217 1.00 98.12 366 LEU A O 1
ATOM 2570 N N . TRP A 1 367 ? -7.044 12.529 7.409 1.00 98.56 367 TRP A N 1
ATOM 2571 C CA . TRP A 1 367 ? -7.094 11.076 7.296 1.00 98.56 367 TRP A CA 1
ATOM 2572 C C . TRP A 1 367 ? -8.541 10.608 7.293 1.00 98.56 367 TRP A C 1
ATOM 2574 O O . TRP A 1 367 ? -9.238 10.737 8.296 1.00 98.56 367 TRP A O 1
ATOM 2584 N N . ASP A 1 368 ? -8.984 10.079 6.159 1.00 98.25 368 ASP A N 1
ATOM 2585 C CA . ASP A 1 368 ? -10.336 9.562 5.953 1.00 98.25 368 ASP A CA 1
ATOM 2586 C C . ASP A 1 368 ? -10.291 8.030 5.938 1.00 98.25 368 ASP A C 1
ATOM 2588 O O . ASP A 1 368 ? -9.795 7.411 4.995 1.00 98.25 368 ASP A O 1
ATOM 2592 N N . LEU A 1 369 ? -10.743 7.408 7.022 1.00 97.94 369 LEU A N 1
ATOM 2593 C CA . LEU A 1 369 ? -10.704 5.961 7.206 1.00 97.94 369 LEU A CA 1
ATOM 2594 C C . LEU A 1 369 ? -12.094 5.406 6.915 1.00 97.94 369 LEU A C 1
ATOM 2596 O O . LEU A 1 369 ? -13.058 5.748 7.597 1.00 97.94 369 LEU A O 1
ATOM 2600 N N . ARG A 1 370 ? -12.203 4.545 5.906 1.00 95.00 370 ARG A N 1
ATOM 2601 C CA . ARG A 1 370 ? -13.462 3.973 5.416 1.00 95.00 370 ARG A CA 1
ATOM 2602 C C . ARG A 1 370 ? -13.411 2.456 5.435 1.00 95.00 370 ARG A C 1
ATOM 2604 O O . ARG A 1 370 ? -12.341 1.867 5.315 1.00 95.00 370 ARG A O 1
ATOM 2611 N N . GLY A 1 371 ? -14.574 1.830 5.546 1.00 86.06 371 GLY A N 1
ATOM 2612 C CA . GLY A 1 371 ? -14.715 0.381 5.535 1.00 86.06 371 GLY A CA 1
ATOM 2613 C C . GLY A 1 371 ? -16.097 -0.039 5.064 1.00 86.06 371 GLY A C 1
ATOM 2614 O O . GLY A 1 371 ? -16.974 0.793 4.839 1.00 86.06 371 GLY A O 1
ATOM 2615 N N . SER A 1 372 ? -16.276 -1.344 4.893 1.00 75.38 372 SER A N 1
ATOM 2616 C CA . SER A 1 372 ? -17.566 -1.962 4.604 1.00 75.38 372 SER A CA 1
ATOM 2617 C C . SER A 1 372 ? -17.972 -2.844 5.785 1.00 75.38 372 SER A C 1
ATOM 2619 O O . SER A 1 372 ? -17.274 -3.787 6.145 1.00 75.38 372 SER A O 1
ATOM 2621 N N . ASN A 1 373 ? -19.107 -2.508 6.401 1.00 62.78 373 ASN A N 1
ATOM 2622 C CA . ASN A 1 373 ? -19.893 -3.368 7.293 1.00 62.78 373 ASN A CA 1
ATOM 2623 C C . ASN A 1 373 ? -19.114 -4.172 8.363 1.00 62.78 373 ASN A C 1
ATOM 2625 O O . ASN A 1 373 ? -19.424 -5.339 8.593 1.00 62.78 373 ASN A O 1
ATOM 2629 N N . GLY A 1 374 ? -18.132 -3.575 9.048 1.00 61.59 374 GLY A N 1
ATOM 2630 C CA . GLY A 1 374 ? -17.557 -4.141 10.278 1.00 61.59 374 GLY A CA 1
ATOM 2631 C C . GLY A 1 374 ? -16.601 -5.330 10.118 1.00 61.59 374 GLY A C 1
ATOM 2632 O O . GLY A 1 374 ? -16.112 -5.826 11.132 1.00 61.59 374 GLY A O 1
ATOM 2633 N N . THR A 1 375 ? -16.311 -5.794 8.896 1.00 70.25 375 THR A N 1
ATOM 2634 C CA . THR A 1 375 ? -15.390 -6.928 8.669 1.00 70.25 375 THR A CA 1
ATOM 2635 C C . THR A 1 375 ? -13.957 -6.496 8.354 1.00 70.25 375 THR A C 1
ATOM 2637 O O . THR A 1 375 ? -13.030 -7.255 8.614 1.00 70.25 375 THR A O 1
ATOM 2640 N N . GLY A 1 376 ? -13.766 -5.277 7.836 1.00 84.19 376 GLY A N 1
ATOM 2641 C CA . GLY A 1 376 ? -12.453 -4.703 7.523 1.00 84.19 376 GLY A CA 1
ATOM 2642 C C . GLY A 1 376 ? -12.000 -3.649 8.532 1.00 84.19 376 GLY A C 1
ATOM 2643 O O . GLY A 1 376 ? -12.815 -2.936 9.122 1.00 84.19 376 GLY A O 1
ATOM 2644 N N . GLY A 1 377 ? -10.689 -3.497 8.708 1.00 95.75 377 GLY A N 1
ATOM 2645 C CA . GLY A 1 377 ? -10.142 -2.616 9.734 1.00 95.75 377 GLY A CA 1
ATOM 2646 C C . GLY A 1 377 ? -8.661 -2.302 9.589 1.00 95.75 377 GLY A C 1
ATOM 2647 O O . GLY A 1 377 ? -7.968 -2.806 8.709 1.00 95.75 377 GLY A O 1
ATOM 2648 N N . ILE A 1 378 ? -8.183 -1.449 10.485 1.00 98.19 378 ILE A N 1
ATOM 2649 C CA . ILE A 1 378 ? -6.764 -1.188 10.687 1.00 98.19 378 ILE A CA 1
ATOM 2650 C C . ILE A 1 378 ? -6.389 -1.851 12.002 1.00 98.19 378 ILE A C 1
ATOM 2652 O O . ILE A 1 378 ? -7.010 -1.593 13.033 1.00 98.19 378 ILE A O 1
ATOM 2656 N N . LYS A 1 379 ? -5.370 -2.700 11.964 1.00 97.94 379 LYS A N 1
ATOM 2657 C CA . LYS A 1 379 ? -4.832 -3.389 13.129 1.00 97.94 379 LYS A CA 1
ATOM 2658 C C . LYS A 1 379 ? -3.469 -2.803 13.461 1.00 97.94 379 LYS A C 1
ATOM 2660 O O . LYS A 1 379 ? -2.612 -2.687 12.596 1.00 97.94 379 LYS A O 1
ATOM 2665 N N . ALA A 1 380 ? -3.258 -2.415 14.708 1.00 98.06 380 ALA A N 1
ATOM 2666 C CA . ALA A 1 380 ? -1.997 -1.869 15.200 1.00 98.06 380 ALA A CA 1
ATOM 2667 C C . ALA A 1 380 ? -1.793 -2.322 16.648 1.00 98.06 380 ALA A C 1
ATOM 2669 O O . ALA A 1 380 ? -2.697 -2.875 17.269 1.00 98.06 380 ALA A O 1
ATOM 2670 N N . ARG A 1 381 ? -0.617 -2.093 17.236 1.00 97.19 381 ARG A N 1
ATOM 2671 C CA . ARG A 1 381 ? -0.457 -2.335 18.680 1.00 97.19 381 ARG A CA 1
ATOM 2672 C C . ARG A 1 381 ? -1.188 -1.271 19.498 1.00 97.19 381 ARG A C 1
ATOM 2674 O O . ARG A 1 381 ? -1.856 -1.604 20.469 1.00 97.19 381 ARG A O 1
ATOM 2681 N N . ALA A 1 382 ? -1.130 -0.020 19.047 1.00 97.69 382 ALA A N 1
ATOM 2682 C CA . ALA A 1 382 ? -1.894 1.097 19.593 1.00 97.69 382 ALA A CA 1
ATOM 2683 C C . ALA A 1 382 ? -2.134 2.174 18.521 1.00 97.69 382 ALA A C 1
ATOM 2685 O O . ALA A 1 382 ? -1.467 2.184 17.483 1.00 97.69 382 ALA A O 1
ATOM 2686 N N . PHE A 1 383 ? -3.051 3.101 18.801 1.00 98.44 383 PHE A N 1
ATOM 2687 C CA . PHE A 1 383 ? -3.398 4.221 17.918 1.00 98.44 383 PHE A CA 1
ATOM 2688 C C . PHE A 1 383 ? -3.149 5.561 18.598 1.00 98.44 383 PHE A C 1
ATOM 2690 O O . PHE A 1 383 ? -3.368 5.689 19.797 1.00 98.44 383 PHE A O 1
ATOM 2697 N N . ASP A 1 384 ? -2.745 6.579 17.846 1.00 97.75 384 ASP A N 1
ATOM 2698 C CA . ASP A 1 384 ? -2.679 7.954 18.349 1.00 97.75 384 ASP A CA 1
ATOM 2699 C C . ASP A 1 384 ? -3.092 8.953 17.281 1.00 97.75 384 ASP A C 1
ATOM 2701 O O . ASP A 1 384 ? -2.321 9.285 16.388 1.00 97.75 384 ASP A O 1
ATOM 2705 N N . LEU A 1 385 ? -4.338 9.403 17.381 1.00 97.94 385 LEU A N 1
ATOM 2706 C CA . LEU A 1 385 ? -4.990 10.297 16.429 1.00 97.94 385 LEU A CA 1
ATOM 2707 C C . LEU A 1 385 ? -4.855 11.776 16.832 1.00 97.94 385 LEU A C 1
ATOM 2709 O O . LEU A 1 385 ? -5.483 12.640 16.224 1.00 97.94 385 LEU A O 1
ATOM 2713 N N . SER A 1 386 ? -4.041 12.070 17.854 1.00 96.75 386 SER A N 1
ATOM 2714 C CA . SER A 1 386 ? -3.943 13.395 18.481 1.00 96.75 386 SER A CA 1
ATOM 2715 C C . SER A 1 386 ? -2.917 14.335 17.838 1.00 96.75 386 SER A C 1
ATOM 2717 O O . SER A 1 386 ? -2.672 15.431 18.347 1.00 96.75 386 SER A O 1
ATOM 2719 N N . ALA A 1 387 ? -2.317 13.923 16.718 1.00 96.88 387 ALA A N 1
ATOM 2720 C CA . ALA A 1 387 ? -1.285 14.687 16.031 1.00 96.88 387 ALA A CA 1
ATOM 2721 C C . ALA A 1 387 ? -1.765 16.101 15.645 1.00 96.88 387 ALA A C 1
ATOM 2723 O O . ALA A 1 387 ? -2.856 16.304 15.111 1.00 96.88 387 ALA A O 1
ATOM 2724 N N . ALA A 1 388 ? -0.918 17.101 15.900 1.00 96.62 388 ALA A N 1
ATOM 2725 C CA . ALA A 1 388 ? -1.226 18.488 15.577 1.00 96.62 388 ALA A CA 1
ATOM 2726 C C . ALA A 1 388 ? -1.387 18.685 14.062 1.00 96.62 388 ALA A C 1
ATOM 2728 O O . ALA A 1 388 ? -0.595 18.171 13.271 1.00 96.62 388 ALA A O 1
ATOM 2729 N N . ASN A 1 389 ? -2.377 19.489 13.663 1.00 96.56 389 ASN A N 1
ATOM 2730 C CA . ASN A 1 389 ? -2.710 19.753 12.257 1.00 96.56 389 ASN A CA 1
ATOM 2731 C C . ASN A 1 389 ? -3.051 18.485 11.448 1.00 96.56 389 ASN A C 1
ATOM 2733 O O . ASN A 1 389 ? -2.899 18.455 10.224 1.00 96.56 389 ASN A O 1
ATOM 2737 N N . VAL A 1 390 ? -3.522 17.445 12.133 1.00 98.06 390 VAL A N 1
ATOM 2738 C CA . VAL A 1 390 ? -4.060 16.229 11.534 1.00 98.06 390 VAL A CA 1
ATOM 2739 C C . VAL A 1 390 ? -5.510 16.083 11.985 1.00 98.06 390 VAL A C 1
ATOM 2741 O O . VAL A 1 390 ? -5.814 16.123 13.174 1.00 98.06 390 VAL A O 1
ATOM 2744 N N . GLN A 1 391 ? -6.419 15.938 11.027 1.00 98.12 391 GLN A N 1
ATOM 2745 C CA . GLN A 1 391 ? -7.816 15.587 11.257 1.00 98.12 391 GLN A CA 1
ATOM 2746 C C . GLN A 1 391 ? -8.002 14.115 10.926 1.00 98.12 391 GLN A C 1
ATOM 2748 O O . GLN A 1 391 ? -7.527 13.667 9.888 1.00 98.12 391 GLN A O 1
ATOM 2753 N N . THR A 1 392 ? -8.698 13.366 11.780 1.00 98.44 392 THR A N 1
ATOM 2754 C CA . THR A 1 392 ? -9.022 11.962 11.496 1.00 98.44 392 THR A CA 1
ATOM 2755 C C . THR A 1 392 ? -10.527 11.768 11.496 1.00 98.44 392 THR A C 1
ATOM 2757 O O . THR A 1 392 ? -11.185 12.029 12.509 1.00 98.44 392 THR A O 1
ATOM 2760 N N . VAL A 1 393 ? -11.050 11.287 10.371 1.00 98.00 393 VAL A N 1
ATOM 2761 C CA . VAL A 1 393 ? -12.427 10.831 10.204 1.00 98.00 393 VAL A CA 1
ATOM 2762 C C . VAL A 1 393 ? -12.428 9.308 10.208 1.00 98.00 393 VAL A C 1
ATOM 2764 O O . VAL A 1 393 ? -11.797 8.684 9.359 1.00 98.00 393 VAL A O 1
ATOM 2767 N N . LEU A 1 394 ? -13.123 8.714 11.176 1.00 96.88 394 LEU A N 1
ATOM 2768 C CA . LEU A 1 394 ? -13.353 7.276 11.240 1.00 96.88 394 LEU A CA 1
ATOM 2769 C C . LEU A 1 394 ? -14.779 6.996 10.768 1.00 96.88 394 LEU A C 1
ATOM 2771 O O . LEU A 1 394 ? -15.735 7.309 11.474 1.00 96.88 394 LEU A O 1
ATOM 2775 N N . GLY A 1 395 ? -14.910 6.471 9.553 1.00 95.12 395 GLY A N 1
ATOM 2776 C CA . GLY A 1 395 ? -16.188 6.201 8.907 1.00 95.12 395 GLY A CA 1
ATOM 2777 C C . GLY A 1 395 ? -16.940 5.006 9.492 1.00 95.12 395 GLY A C 1
ATOM 2778 O O . GLY A 1 395 ? -16.413 4.221 10.285 1.00 95.12 395 GLY A O 1
ATOM 2779 N N . ALA A 1 396 ? -18.194 4.868 9.060 1.00 92.94 396 ALA A N 1
ATOM 2780 C CA . ALA A 1 396 ? -19.090 3.800 9.482 1.00 92.94 396 ALA A CA 1
ATOM 2781 C C . ALA A 1 396 ? -18.488 2.405 9.252 1.00 92.94 396 ALA A C 1
ATOM 2783 O O . ALA A 1 396 ? -17.887 2.132 8.210 1.00 92.94 396 ALA A O 1
ATOM 2784 N N . GLY A 1 397 ? -18.653 1.517 10.235 1.00 89.88 397 GLY A N 1
ATOM 2785 C CA . GLY A 1 397 ? -18.210 0.125 10.155 1.00 89.88 397 GLY A CA 1
ATOM 2786 C C . GLY A 1 397 ? -16.694 -0.099 10.073 1.00 89.88 397 GLY A C 1
ATOM 2787 O O . GLY A 1 397 ? -16.284 -1.231 9.828 1.00 89.88 397 GLY A O 1
ATOM 2788 N N . VAL A 1 398 ? -15.850 0.924 10.258 1.00 95.38 398 VAL A N 1
ATOM 2789 C CA . VAL A 1 398 ? -14.393 0.732 10.350 1.00 95.38 398 VAL A CA 1
ATOM 2790 C C . VAL A 1 398 ? -14.020 0.207 11.727 1.00 95.38 398 VAL A C 1
ATOM 2792 O O . VAL A 1 398 ? -14.449 0.761 12.737 1.00 95.38 398 VAL A O 1
ATOM 2795 N N . VAL A 1 399 ? -13.161 -0.811 11.765 1.00 97.00 399 VAL A N 1
ATOM 2796 C CA . VAL A 1 399 ? -12.561 -1.313 13.004 1.00 97.00 399 VAL A CA 1
ATOM 2797 C C . VAL A 1 399 ? -11.137 -0.775 13.165 1.00 97.00 399 VAL A C 1
ATOM 2799 O O . VAL A 1 399 ? -10.302 -0.960 12.283 1.00 97.00 399 VAL A O 1
ATOM 2802 N N . LEU A 1 400 ? -10.838 -0.158 14.306 1.00 98.00 400 LEU A N 1
ATOM 2803 C CA . LEU A 1 400 ? -9.476 0.062 14.796 1.00 98.00 400 LEU A CA 1
ATOM 2804 C C . LEU A 1 400 ? -9.174 -0.991 15.867 1.00 98.00 400 LEU A C 1
ATOM 2806 O O . LEU A 1 400 ? -9.694 -0.908 16.978 1.00 98.00 400 LEU A O 1
ATOM 2810 N N . GLU A 1 401 ? -8.362 -1.993 15.536 1.00 97.75 401 GLU A N 1
ATOM 2811 C CA . GLU A 1 401 ? -8.000 -3.077 16.454 1.00 97.75 401 GLU A CA 1
ATOM 2812 C C . GLU A 1 401 ? -6.618 -2.845 17.075 1.00 97.75 401 GLU A C 1
ATOM 2814 O O . GLU A 1 401 ? -5.594 -2.876 16.391 1.00 97.75 401 GLU A O 1
ATOM 2819 N N . ALA A 1 402 ? -6.595 -2.601 18.384 1.00 98.00 402 ALA A N 1
ATOM 2820 C CA . ALA A 1 402 ? -5.397 -2.434 19.191 1.00 98.00 402 ALA A CA 1
ATOM 2821 C C . ALA A 1 402 ? -5.016 -3.773 19.837 1.00 98.00 402 ALA A C 1
ATOM 2823 O O . ALA A 1 402 ? -5.658 -4.217 20.792 1.00 98.00 402 ALA A O 1
ATOM 2824 N N . ILE A 1 403 ? -3.949 -4.400 19.337 1.00 96.31 403 ILE A N 1
ATOM 2825 C CA . ILE A 1 403 ? -3.464 -5.693 19.850 1.00 96.31 403 ILE A CA 1
ATOM 2826 C C . ILE A 1 403 ? -2.467 -5.582 20.999 1.00 96.31 403 ILE A C 1
ATOM 2828 O O . ILE A 1 403 ? -1.957 -6.596 21.483 1.00 96.31 403 ILE A O 1
ATOM 2832 N N . SER A 1 404 ? -2.169 -4.357 21.428 1.00 90.25 404 SER A N 1
ATOM 2833 C CA . SER A 1 404 ? -1.239 -4.068 22.508 1.00 90.25 404 SER A CA 1
ATOM 2834 C C . SER A 1 404 ? 0.157 -4.683 22.289 1.00 90.25 404 SER A C 1
ATOM 2836 O O . SER A 1 404 ? 0.470 -5.360 21.303 1.00 90.25 404 SER A O 1
ATOM 2838 N N . GLY A 1 405 ? 1.082 -4.435 23.198 1.00 86.38 405 GLY A N 1
ATOM 2839 C CA . GLY A 1 405 ? 2.395 -5.066 23.150 1.00 86.38 405 GLY A CA 1
ATOM 2840 C C . GLY A 1 405 ? 3.086 -5.046 24.492 1.00 86.38 405 GLY A C 1
ATOM 2841 O O . GLY A 1 405 ? 2.568 -4.511 25.467 1.00 86.38 405 GLY A O 1
ATOM 2842 N N . SER A 1 406 ? 4.273 -5.638 24.563 1.00 84.19 406 SER A N 1
ATOM 2843 C CA . SER A 1 406 ? 5.061 -5.662 25.798 1.00 84.19 406 SER A CA 1
ATOM 2844 C C . SER A 1 406 ? 5.544 -4.267 26.217 1.00 84.19 406 SER A C 1
ATOM 2846 O O . SER A 1 406 ? 5.742 -4.017 27.402 1.00 84.19 406 SER A O 1
ATOM 2848 N N . ASN A 1 407 ? 5.700 -3.339 25.268 1.00 87.69 407 ASN A N 1
ATOM 2849 C CA . ASN A 1 407 ? 6.157 -1.975 25.523 1.00 87.69 407 ASN A CA 1
ATOM 2850 C C . ASN A 1 407 ? 4.997 -1.074 25.976 1.00 87.69 407 ASN A C 1
ATOM 2852 O O . ASN A 1 407 ? 3.966 -1.041 25.312 1.00 87.69 407 ASN A O 1
ATOM 2856 N N . VAL A 1 408 ? 5.179 -0.271 27.027 1.00 83.31 408 VAL A N 1
ATOM 2857 C CA . VAL A 1 408 ? 4.156 0.665 27.542 1.00 83.31 408 VAL A CA 1
ATOM 2858 C C . VAL A 1 408 ? 3.584 1.606 26.473 1.00 83.31 408 VAL A C 1
ATOM 2860 O O . VAL A 1 408 ? 2.376 1.816 26.423 1.00 83.31 408 VAL A O 1
ATOM 2863 N N . ASN A 1 409 ? 4.411 2.090 25.542 1.00 84.12 409 ASN A N 1
ATOM 2864 C CA . ASN A 1 409 ? 3.967 2.961 24.449 1.00 84.12 409 ASN A CA 1
ATOM 2865 C C . ASN A 1 409 ? 3.081 2.224 23.438 1.00 84.12 409 ASN A C 1
ATOM 2867 O O . ASN A 1 409 ? 2.267 2.844 22.763 1.00 84.12 409 ASN A O 1
ATOM 2871 N N . SER A 1 410 ? 3.223 0.901 23.347 1.00 87.25 410 SER A N 1
ATOM 2872 C CA . SER A 1 410 ? 2.377 0.038 22.521 1.00 87.25 410 SER A CA 1
ATOM 2873 C C . SER A 1 410 ? 1.084 -0.390 23.224 1.00 87.25 410 SER A C 1
ATOM 2875 O O . SER A 1 410 ? 0.310 -1.130 22.633 1.00 87.25 410 SER A O 1
ATOM 2877 N N . ARG A 1 411 ? 0.842 0.069 24.463 1.00 91.56 411 ARG A N 1
ATOM 2878 C CA . ARG A 1 411 ? -0.378 -0.205 25.248 1.00 91.56 411 ARG A CA 1
ATOM 2879 C C . ARG A 1 411 ? -1.320 0.997 25.347 1.00 91.56 411 ARG A C 1
ATOM 2881 O O . ARG A 1 411 ? -2.473 0.823 25.726 1.00 91.56 411 ARG A O 1
ATOM 2888 N N . ALA A 1 412 ? -0.843 2.197 25.017 1.00 95.19 412 ALA A N 1
ATOM 2889 C CA . ALA A 1 412 ? -1.587 3.441 25.183 1.00 95.19 412 ALA A CA 1
ATOM 2890 C C . ALA A 1 412 ? -2.193 3.920 23.859 1.00 95.19 412 ALA A C 1
ATOM 2892 O O . ALA A 1 412 ? -1.476 4.392 22.970 1.00 95.19 412 ALA A O 1
ATOM 2893 N N . SER A 1 413 ? -3.518 3.817 23.745 1.00 97.56 413 SER A N 1
ATOM 2894 C CA . SER A 1 413 ? -4.284 4.337 22.613 1.00 97.56 413 SER A CA 1
ATOM 2895 C C . SER A 1 413 ? -4.892 5.702 22.930 1.00 97.56 413 SER A C 1
ATOM 2897 O O . SER A 1 413 ? -5.464 5.925 23.994 1.00 97.56 413 SER A O 1
ATOM 2899 N N . ASN A 1 414 ? -4.800 6.626 21.980 1.00 97.25 414 ASN A N 1
ATOM 2900 C CA . ASN A 1 414 ? -5.335 7.972 22.086 1.00 97.25 414 ASN A CA 1
ATOM 2901 C C . ASN A 1 414 ? -6.146 8.308 20.830 1.00 97.25 414 ASN A C 1
ATOM 2903 O O . ASN A 1 414 ? -5.591 8.589 19.773 1.00 97.25 414 ASN A O 1
ATOM 2907 N N . LEU A 1 415 ? -7.470 8.295 20.944 1.00 97.50 415 LEU A N 1
ATOM 2908 C CA . LEU A 1 415 ? -8.389 8.690 19.874 1.00 97.50 415 LEU A CA 1
ATOM 2909 C C . LEU A 1 415 ? -8.773 10.173 19.961 1.00 97.50 415 LEU A C 1
ATOM 2911 O O . LEU A 1 415 ? -9.680 10.620 19.255 1.00 97.50 415 LEU A O 1
ATOM 2915 N N . SER A 1 416 ? -8.089 10.953 20.803 1.00 96.19 416 SER A N 1
ATOM 2916 C CA . SER A 1 416 ? -8.297 12.399 20.876 1.00 96.19 416 SER A CA 1
ATOM 2917 C C . SER A 1 416 ? -7.870 13.100 19.586 1.00 96.19 416 SER A C 1
ATOM 2919 O O . SER A 1 416 ? -7.156 12.528 18.770 1.00 96.19 416 SER A O 1
ATOM 2921 N N . GLY A 1 417 ? -8.281 14.354 19.418 1.00 95.50 417 GLY A N 1
ATOM 2922 C CA . GLY A 1 417 ? -7.904 15.198 18.286 1.00 95.50 417 GLY A CA 1
ATOM 2923 C C . GLY A 1 417 ? -9.111 15.912 17.691 1.00 95.50 417 GLY A C 1
ATOM 2924 O O . GLY A 1 417 ? -10.061 16.246 18.399 1.00 95.50 417 GLY A O 1
ATOM 2925 N N . VAL A 1 418 ? -9.061 16.141 16.381 1.00 96.44 418 VAL A N 1
ATOM 2926 C CA . VAL A 1 418 ? -10.120 16.780 15.587 1.00 96.44 418 VAL A CA 1
ATOM 2927 C C . VAL A 1 418 ? -10.603 15.847 14.470 1.00 96.44 418 VAL A C 1
ATOM 2929 O O . VAL A 1 418 ? -9.892 14.931 14.052 1.00 96.44 418 VAL A O 1
ATOM 2932 N N . GLY A 1 419 ? -11.825 16.076 13.986 1.00 96.31 419 GLY A N 1
ATOM 2933 C CA . GLY A 1 419 ? -12.527 15.200 13.040 1.00 96.31 419 GLY A CA 1
ATOM 2934 C C . GLY A 1 419 ? -13.629 14.376 13.713 1.00 96.31 419 GLY A C 1
ATOM 2935 O O . GLY A 1 419 ? -13.861 14.508 14.916 1.00 96.31 419 GLY A O 1
ATOM 2936 N N . VAL A 1 420 ? -14.306 13.526 12.944 1.00 96.12 420 VAL A N 1
ATOM 2937 C CA . VAL A 1 420 ? -15.508 12.789 13.376 1.00 96.12 420 VAL A CA 1
ATOM 2938 C C . VAL A 1 420 ? -15.204 11.302 13.544 1.00 96.12 420 VAL A C 1
ATOM 2940 O O . VAL A 1 420 ? -14.502 10.718 12.725 1.00 96.12 420 VAL A O 1
ATOM 2943 N N . ILE A 1 421 ? -15.751 10.684 14.588 1.00 97.31 421 ILE A N 1
ATOM 2944 C CA . ILE A 1 421 ? -15.783 9.229 14.741 1.00 97.31 421 ILE A CA 1
ATOM 2945 C C . ILE A 1 421 ? -17.239 8.797 14.609 1.00 97.31 421 ILE A C 1
ATOM 2947 O O . ILE A 1 421 ? -18.088 9.234 15.385 1.00 97.31 421 ILE A O 1
ATOM 2951 N N . ASP A 1 422 ? -17.533 7.985 13.598 1.00 95.75 422 ASP A N 1
ATOM 2952 C CA . ASP A 1 422 ? -18.880 7.486 13.352 1.00 95.75 422 ASP A CA 1
ATOM 2953 C C . ASP A 1 422 ? -19.349 6.581 14.499 1.00 95.75 422 ASP A C 1
ATOM 2955 O O . ASP A 1 422 ? -18.579 5.769 15.022 1.00 95.75 422 ASP A O 1
ATOM 2959 N N . ALA A 1 423 ? -20.626 6.687 14.874 1.00 95.19 423 ALA A N 1
ATOM 2960 C CA . ALA A 1 423 ? -21.198 5.920 15.979 1.00 95.19 423 ALA A CA 1
ATOM 2961 C C . ALA A 1 423 ? -21.156 4.396 15.746 1.00 95.19 423 ALA A C 1
ATOM 2963 O O . ALA A 1 423 ? -21.177 3.630 16.705 1.00 95.19 423 ALA A O 1
ATOM 2964 N N . THR A 1 424 ? -21.079 3.954 14.488 1.00 94.12 424 THR A N 1
ATOM 2965 C CA . THR A 1 424 ? -21.006 2.538 14.093 1.00 94.12 424 THR A CA 1
ATOM 2966 C C . THR A 1 424 ? -19.579 2.045 13.841 1.00 94.12 424 THR A C 1
ATOM 2968 O O . THR A 1 424 ? -19.380 0.867 13.542 1.00 94.12 424 THR A O 1
ATOM 2971 N N . SER A 1 425 ? -18.575 2.922 13.937 1.00 95.75 425 SER A N 1
ATOM 2972 C CA . SER A 1 425 ? -17.173 2.496 13.950 1.00 95.75 425 SER A CA 1
ATOM 2973 C C . SER A 1 425 ? -16.853 1.732 15.237 1.00 95.75 425 SER A C 1
ATOM 2975 O O . SER A 1 425 ? -17.553 1.872 16.239 1.00 95.75 425 SER A O 1
ATOM 2977 N N . VAL A 1 426 ? -15.796 0.925 15.227 1.00 96.81 426 VAL A N 1
ATOM 2978 C CA . VAL A 1 426 ? -15.405 0.087 16.364 1.00 96.81 426 VAL A CA 1
ATOM 2979 C C . VAL A 1 426 ? -13.975 0.410 16.766 1.00 96.81 426 VAL A C 1
ATOM 2981 O O . VAL A 1 426 ? -13.060 0.287 15.956 1.00 96.81 426 VAL A O 1
ATOM 2984 N N . PHE A 1 427 ? -13.755 0.749 18.033 1.00 97.94 427 PHE A N 1
ATOM 2985 C CA . PHE A 1 427 ? -12.444 0.589 18.653 1.00 97.94 427 PHE A CA 1
ATOM 2986 C C . PHE A 1 427 ? -12.428 -0.733 19.414 1.00 97.94 427 PHE A C 1
ATOM 2988 O O . PHE A 1 427 ? -13.225 -0.939 20.330 1.00 97.94 427 PHE A O 1
ATOM 2995 N N . ARG A 1 428 ? -11.516 -1.627 19.040 1.00 97.88 428 ARG A N 1
ATOM 2996 C CA . ARG A 1 428 ? -11.378 -2.956 19.631 1.00 97.88 428 ARG A CA 1
ATOM 2997 C C . ARG A 1 428 ? -10.039 -3.075 20.334 1.00 97.88 428 ARG A C 1
ATOM 2999 O O . ARG A 1 428 ? -8.998 -3.010 19.694 1.00 97.88 428 ARG A O 1
ATOM 3006 N N . PHE A 1 429 ? -10.063 -3.326 21.633 1.00 98.31 429 PHE A N 1
ATOM 3007 C CA . PHE A 1 429 ? -8.896 -3.761 22.385 1.00 98.31 429 PHE A CA 1
ATOM 3008 C C . PHE A 1 429 ? -8.867 -5.289 22.432 1.00 98.31 429 PHE A C 1
ATOM 3010 O O . PHE A 1 429 ? -9.775 -5.920 22.976 1.00 98.31 429 PHE A O 1
ATOM 3017 N N . ASN A 1 430 ? -7.843 -5.881 21.825 1.00 96.94 430 ASN A N 1
ATOM 3018 C CA . ASN A 1 430 ? -7.697 -7.328 21.696 1.00 96.94 430 ASN A CA 1
ATOM 3019 C C . ASN A 1 430 ? -6.224 -7.725 21.873 1.00 96.94 430 ASN A C 1
ATOM 3021 O O . ASN A 1 430 ? -5.546 -8.053 20.895 1.00 96.94 430 ASN A O 1
ATOM 3025 N N . PRO A 1 431 ? -5.683 -7.590 23.095 1.00 96.00 431 PRO A N 1
ATOM 3026 C CA . PRO A 1 431 ? -4.269 -7.772 23.337 1.00 96.00 431 PRO A CA 1
ATOM 3027 C C . PRO A 1 431 ? -3.817 -9.195 22.997 1.00 96.00 431 PRO A C 1
ATOM 3029 O O . PRO A 1 431 ? -4.513 -10.161 23.295 1.00 96.00 431 PRO A O 1
ATOM 3032 N N . ALA A 1 432 ? -2.614 -9.333 22.434 1.00 89.56 432 ALA A N 1
ATOM 3033 C CA . ALA A 1 432 ? -2.027 -10.648 22.149 1.00 89.56 432 ALA A CA 1
ATOM 3034 C C . ALA A 1 432 ? -1.739 -11.483 23.418 1.00 89.56 432 ALA A C 1
ATOM 3036 O O . ALA A 1 432 ? -1.593 -12.699 23.338 1.00 89.56 432 ALA A O 1
ATOM 3037 N N . ASP A 1 433 ? -1.644 -10.826 24.575 1.00 92.38 433 ASP A N 1
ATOM 3038 C CA . ASP A 1 433 ? -1.451 -11.427 25.894 1.00 92.38 433 ASP A CA 1
ATOM 3039 C C . ASP A 1 433 ? -2.469 -10.802 26.857 1.00 92.38 433 ASP A C 1
ATOM 3041 O O . ASP A 1 433 ? -2.515 -9.580 27.023 1.00 92.38 433 ASP A O 1
ATOM 3045 N N . THR A 1 434 ? -3.293 -11.634 27.495 1.00 93.25 434 THR A N 1
ATOM 3046 C CA . THR A 1 434 ? -4.372 -11.197 28.395 1.00 93.25 434 THR A CA 1
ATOM 3047 C C . THR A 1 434 ? -3.861 -10.493 29.652 1.00 93.25 434 THR A C 1
ATOM 3049 O O . THR A 1 434 ? -4.630 -9.796 30.303 1.00 93.25 434 THR A O 1
ATOM 3052 N N . SER A 1 435 ? -2.582 -10.646 30.008 1.00 91.56 435 SER A N 1
ATOM 3053 C CA . SER A 1 435 ? -1.968 -9.911 31.122 1.00 91.56 435 SER A CA 1
ATOM 3054 C C . SER A 1 435 ? -1.682 -8.442 30.790 1.00 91.56 435 SER A C 1
ATOM 3056 O O . SER A 1 435 ? -1.361 -7.649 31.680 1.00 91.56 435 SER A O 1
ATOM 3058 N N . TYR A 1 436 ? -1.760 -8.049 29.514 1.00 90.88 436 TYR A N 1
ATOM 3059 C CA . TYR A 1 436 ? -1.466 -6.681 29.110 1.00 90.88 436 TYR A CA 1
ATOM 3060 C C . TYR A 1 436 ? -2.637 -5.760 29.429 1.00 90.88 436 TYR A C 1
ATOM 3062 O O . TYR A 1 436 ? -3.726 -5.884 28.873 1.00 90.88 436 TYR A O 1
ATOM 3070 N N . VAL A 1 437 ? -2.356 -4.773 30.276 1.00 94.12 437 VAL A N 1
ATOM 3071 C CA . VAL A 1 437 ? -3.267 -3.666 30.562 1.00 94.12 437 VAL A CA 1
ATOM 3072 C C . VAL A 1 437 ? -3.042 -2.558 29.537 1.00 94.12 437 VAL A C 1
ATOM 3074 O O . VAL A 1 437 ? -1.933 -2.027 29.429 1.00 94.12 437 VAL A O 1
ATOM 3077 N N . GLY A 1 438 ? -4.075 -2.238 28.764 1.00 96.44 438 GLY A N 1
ATOM 3078 C CA . GLY A 1 438 ? -4.088 -1.120 27.823 1.00 96.44 438 GLY A CA 1
ATOM 3079 C C . GLY A 1 438 ? -4.697 0.138 28.428 1.00 96.44 438 GLY A C 1
ATOM 3080 O O . GLY A 1 438 ? -5.442 0.065 29.405 1.00 96.44 438 GLY A O 1
ATOM 3081 N N . THR A 1 439 ? -4.437 1.290 27.812 1.00 96.19 439 THR A N 1
ATOM 3082 C CA . THR A 1 439 ? -5.179 2.523 28.099 1.00 96.19 439 THR A CA 1
ATOM 3083 C C . THR A 1 439 ? -5.846 3.082 26.850 1.00 96.19 439 THR A C 1
ATOM 3085 O O . THR A 1 439 ? -5.337 2.932 25.735 1.00 96.19 439 THR A O 1
ATOM 3088 N N . LEU A 1 440 ? -6.997 3.728 27.035 1.00 96.75 440 LEU A N 1
ATOM 3089 C CA . LEU A 1 440 ? -7.706 4.463 25.995 1.00 96.75 440 LEU A CA 1
ATOM 3090 C C . LEU A 1 440 ? -8.065 5.860 26.491 1.00 96.75 440 LEU A C 1
ATOM 3092 O O . LEU A 1 440 ? -8.766 6.012 27.486 1.00 96.75 440 LEU A O 1
ATOM 3096 N N . ARG A 1 441 ? -7.653 6.876 25.737 1.00 95.69 441 ARG A N 1
ATOM 3097 C CA . ARG A 1 441 ? -8.066 8.268 25.932 1.00 95.69 441 ARG A CA 1
ATOM 3098 C C . ARG A 1 441 ? -8.783 8.796 24.695 1.00 95.69 441 ARG A C 1
ATOM 3100 O O . ARG A 1 441 ? -8.366 8.518 23.572 1.00 95.69 441 ARG A O 1
ATOM 3107 N N . SER A 1 442 ? -9.825 9.601 24.886 1.00 95.88 442 SER A N 1
ATOM 3108 C CA . SER A 1 442 ? -10.482 10.348 23.808 1.00 95.88 442 SER A CA 1
ATOM 3109 C C . SER A 1 442 ? -11.123 11.626 24.348 1.00 95.88 442 SER A C 1
ATOM 3111 O O . SER A 1 442 ? -11.774 11.589 25.385 1.00 95.88 442 SER A O 1
ATOM 3113 N N . ASN A 1 443 ? -10.978 12.745 23.633 1.00 94.62 443 ASN A N 1
ATOM 3114 C CA . ASN A 1 443 ? -11.766 13.972 23.839 1.00 94.62 443 ASN A CA 1
ATOM 3115 C C . ASN A 1 443 ? -12.976 14.065 22.886 1.00 94.62 443 ASN A C 1
ATOM 3117 O O . ASN A 1 443 ? -13.615 15.110 22.787 1.00 94.62 443 ASN A O 1
ATOM 3121 N N . ARG A 1 444 ? -13.243 12.995 22.134 1.00 94.75 444 ARG A N 1
ATOM 3122 C CA . ARG A 1 444 ? -14.345 12.867 21.179 1.00 94.75 444 ARG A CA 1
ATOM 3123 C C . ARG A 1 444 ? -15.235 11.707 21.590 1.00 94.75 444 ARG A C 1
ATOM 3125 O O . ARG A 1 444 ? -14.745 10.718 22.142 1.00 94.75 444 ARG A O 1
ATOM 3132 N N . ASN A 1 445 ? -16.510 11.795 21.230 1.00 95.38 445 ASN A N 1
ATOM 3133 C CA . ASN A 1 445 ? -17.387 10.632 21.229 1.00 95.38 445 ASN A CA 1
ATOM 3134 C C . ASN A 1 445 ? -16.786 9.562 20.314 1.00 95.38 445 ASN A C 1
ATOM 3136 O O . ASN A 1 445 ? -16.366 9.880 19.200 1.00 95.38 445 ASN A O 1
ATOM 3140 N N . ILE A 1 446 ? -16.746 8.320 20.779 1.00 96.12 446 ILE A N 1
ATOM 3141 C CA . ILE A 1 446 ? -16.365 7.174 19.956 1.00 96.12 446 ILE A CA 1
ATOM 3142 C C . ILE A 1 446 ? -17.608 6.363 19.584 1.00 96.12 446 ILE A C 1
ATOM 3144 O O . ILE A 1 446 ? -18.677 6.551 20.173 1.00 96.12 446 ILE A O 1
ATOM 3148 N N . GLY A 1 447 ? -17.465 5.473 18.603 1.00 96.31 447 GLY A N 1
ATOM 3149 C CA . GLY A 1 447 ? -18.506 4.522 18.232 1.00 96.31 447 GLY A CA 1
ATOM 3150 C C . GLY A 1 447 ? -18.668 3.410 19.268 1.00 96.31 447 GLY A C 1
ATOM 3151 O O . GLY A 1 447 ? -18.951 3.665 20.439 1.00 96.31 447 GLY A O 1
ATOM 3152 N N . ILE A 1 448 ? -18.509 2.170 18.828 1.00 96.88 448 ILE A N 1
ATOM 3153 C CA . ILE A 1 448 ? -18.544 0.979 19.671 1.00 96.88 448 ILE A CA 1
ATOM 3154 C C . ILE A 1 448 ? -17.168 0.789 20.318 1.00 96.88 448 ILE A C 1
ATOM 3156 O O . ILE A 1 448 ? -16.143 0.786 19.633 1.00 96.88 448 ILE A O 1
ATOM 3160 N N . LEU A 1 449 ? -17.147 0.588 21.634 1.00 98.25 449 LEU A N 1
ATOM 3161 C CA . LEU A 1 449 ? -15.966 0.141 22.369 1.00 98.25 449 LEU A CA 1
ATOM 3162 C C . LEU A 1 449 ? -16.057 -1.362 22.624 1.00 98.25 449 LEU A C 1
ATOM 3164 O O . LEU A 1 449 ? -16.960 -1.807 23.327 1.00 98.25 449 LEU A O 1
ATOM 3168 N N . GLU A 1 450 ? -15.102 -2.135 22.115 1.00 97.94 450 GLU A N 1
ATOM 3169 C CA . GLU A 1 450 ? -14.996 -3.568 22.391 1.00 97.94 450 GLU A CA 1
ATOM 3170 C C . GLU A 1 450 ? -13.723 -3.890 23.175 1.00 97.94 450 GLU A C 1
ATOM 3172 O O . GLU A 1 450 ? -12.618 -3.582 22.733 1.00 97.94 450 GLU A O 1
ATOM 3177 N N . VAL A 1 451 ? -13.862 -4.587 24.300 1.00 98.44 451 VAL A N 1
ATOM 3178 C CA . VAL A 1 451 ? -12.751 -5.198 25.038 1.00 98.44 451 VAL A CA 1
ATOM 3179 C C . VAL A 1 451 ? -12.870 -6.709 24.875 1.00 98.44 451 VAL A C 1
ATOM 3181 O O . VAL A 1 451 ? -13.740 -7.340 25.474 1.00 98.44 451 VAL A O 1
ATOM 3184 N N . LYS A 1 452 ? -12.039 -7.291 24.008 1.00 97.38 452 LYS A N 1
ATOM 3185 C CA . LYS A 1 452 ? -12.081 -8.726 23.680 1.00 97.38 452 LYS A CA 1
ATOM 3186 C C . LYS A 1 452 ? -11.272 -9.586 24.644 1.00 97.38 452 LYS A C 1
ATOM 3188 O O . LYS A 1 452 ? -11.605 -10.749 24.832 1.00 97.38 452 LYS A O 1
ATOM 3193 N N . ALA A 1 453 ? -10.225 -9.023 25.237 1.00 95.94 453 ALA A N 1
ATOM 3194 C CA . ALA A 1 453 ? -9.320 -9.724 26.134 1.00 95.94 453 ALA A CA 1
ATOM 3195 C C . ALA A 1 453 ? -8.573 -8.733 27.039 1.00 95.94 453 ALA A C 1
ATOM 3197 O O . ALA A 1 453 ? -8.451 -7.552 26.708 1.00 95.94 453 ALA A O 1
ATOM 3198 N N . GLY A 1 454 ? -8.046 -9.240 28.155 1.00 95.94 454 GLY A N 1
ATOM 3199 C CA . GLY A 1 454 ? -7.260 -8.467 29.117 1.00 95.94 454 GLY A CA 1
ATOM 3200 C C . GLY A 1 454 ? -8.033 -7.314 29.756 1.00 95.94 454 GLY A C 1
ATOM 3201 O O . GLY A 1 454 ? -9.262 -7.350 29.843 1.00 95.94 454 GLY A O 1
ATOM 3202 N N . THR A 1 455 ? -7.301 -6.294 30.201 1.00 96.62 455 THR A N 1
ATOM 3203 C CA . THR A 1 455 ? -7.875 -5.112 30.856 1.00 96.62 455 THR A CA 1
ATOM 3204 C C . THR A 1 455 ? -7.623 -3.866 30.017 1.00 96.62 455 THR A C 1
ATOM 3206 O O . THR A 1 455 ? -6.476 -3.563 29.681 1.00 96.62 455 THR A O 1
ATOM 3209 N N . LEU A 1 456 ? -8.677 -3.110 29.718 1.00 97.50 456 LEU A N 1
ATOM 3210 C CA . LEU A 1 456 ? -8.574 -1.770 29.147 1.00 97.50 456 LEU A CA 1
ATOM 3211 C C . LEU A 1 456 ? -8.971 -0.732 30.196 1.00 97.50 456 LEU A C 1
ATOM 3213 O O . LEU A 1 456 ? -10.073 -0.800 30.729 1.00 97.50 456 LEU A O 1
ATOM 3217 N N . THR A 1 457 ? -8.117 0.258 30.438 1.00 95.81 457 THR A N 1
ATOM 3218 C CA . THR A 1 457 ? -8.417 1.381 31.337 1.00 95.81 457 THR A CA 1
ATOM 3219 C C . THR A 1 457 ? -8.698 2.658 30.549 1.00 95.81 457 THR A C 1
ATOM 3221 O O . THR A 1 457 ? -7.923 3.035 29.671 1.00 95.81 457 THR A O 1
ATOM 3224 N N . ILE A 1 458 ? -9.779 3.362 30.874 1.00 95.12 458 ILE A N 1
ATOM 3225 C CA . ILE A 1 458 ? -10.059 4.692 30.331 1.00 95.12 458 ILE A CA 1
ATOM 3226 C C . ILE A 1 458 ? -9.201 5.735 31.060 1.00 95.12 458 ILE A C 1
ATOM 3228 O O . ILE A 1 458 ? -9.283 5.886 32.279 1.00 95.12 458 ILE A O 1
ATOM 3232 N N . ASP A 1 459 ? -8.381 6.455 30.299 1.00 91.69 459 ASP A N 1
ATOM 3233 C CA . ASP A 1 459 ? -7.409 7.440 30.781 1.00 91.69 459 ASP A CA 1
ATOM 3234 C C . ASP A 1 459 ? -7.885 8.892 30.556 1.00 91.69 459 ASP A C 1
ATOM 3236 O O . ASP A 1 459 ? -8.588 9.187 29.585 1.00 91.69 459 ASP A O 1
ATOM 3240 N N . GLY A 1 460 ? -7.485 9.821 31.435 1.00 85.69 460 GLY A N 1
ATOM 3241 C CA . GLY A 1 460 ? -7.840 11.255 31.393 1.00 85.69 460 GLY A CA 1
ATOM 3242 C C . GLY A 1 460 ? -8.344 11.808 32.733 1.00 85.69 460 GLY A C 1
ATOM 3243 O O . GLY A 1 460 ? -8.058 11.212 33.752 1.00 85.69 460 GLY A O 1
ATOM 3244 N N . ASP A 1 461 ? -9.117 12.907 32.742 1.00 78.50 461 ASP A N 1
ATOM 3245 C CA . ASP A 1 461 ? -9.868 13.442 33.920 1.00 78.50 461 ASP A CA 1
ATOM 3246 C C . ASP A 1 461 ? -11.315 13.865 33.562 1.00 78.50 461 ASP A C 1
ATOM 3248 O O . ASP A 1 461 ? -12.032 14.487 34.333 1.00 78.50 461 ASP A O 1
ATOM 3252 N N . THR A 1 462 ? -11.748 13.501 32.359 1.00 83.19 462 THR A N 1
ATOM 3253 C CA . THR A 1 462 ? -13.008 13.873 31.718 1.00 83.19 462 THR A CA 1
ATOM 3254 C C . THR A 1 462 ? -13.904 12.651 31.534 1.00 83.19 462 THR A C 1
ATOM 3256 O O . THR A 1 462 ? -13.393 11.533 31.414 1.00 83.19 462 THR A O 1
ATOM 3259 N N . ASP A 1 463 ? -15.217 12.871 31.472 1.00 85.44 463 ASP A N 1
ATOM 3260 C CA . ASP A 1 463 ? -16.192 11.834 31.128 1.00 85.44 463 ASP A CA 1
ATOM 3261 C C . ASP A 1 463 ? -15.915 11.261 29.733 1.00 85.44 463 ASP A C 1
ATOM 3263 O O . ASP A 1 463 ? -15.353 11.930 28.858 1.00 85.44 463 ASP A O 1
ATOM 3267 N N . PHE A 1 464 ? -16.294 10.000 29.541 1.00 89.94 464 PHE A N 1
ATOM 3268 C CA . PHE A 1 464 ? -16.046 9.236 28.321 1.00 89.94 464 PHE A CA 1
ATOM 3269 C C . PHE A 1 464 ? -17.366 8.905 27.623 1.00 89.94 464 PHE A C 1
ATOM 3271 O O . PHE A 1 464 ? -18.364 8.647 28.282 1.00 89.94 464 PHE A O 1
ATOM 3278 N N . ASN A 1 465 ? -17.409 8.899 26.291 1.00 94.38 465 ASN A N 1
ATOM 3279 C CA . ASN A 1 465 ? -18.658 8.671 25.563 1.00 94.38 465 ASN A CA 1
ATOM 3280 C C . ASN A 1 465 ? -18.453 7.650 24.437 1.00 94.38 465 ASN A C 1
ATOM 3282 O O . ASN A 1 465 ? -17.718 7.916 23.483 1.00 94.38 465 ASN A O 1
ATOM 3286 N N . ALA A 1 466 ? -19.108 6.494 24.557 1.00 95.75 466 ALA A N 1
ATOM 3287 C CA . ALA A 1 466 ? -19.119 5.403 23.584 1.00 95.75 466 ALA A CA 1
ATOM 3288 C C . ALA A 1 466 ? -20.538 5.249 23.029 1.00 95.75 466 ALA A C 1
ATOM 3290 O O . ALA A 1 466 ? -21.343 4.435 23.492 1.00 95.75 466 ALA A O 1
ATOM 3291 N N . VAL A 1 467 ? -20.859 6.090 22.048 1.00 95.25 467 VAL A N 1
ATOM 3292 C CA . VAL A 1 467 ? -22.225 6.310 21.554 1.00 95.25 467 VAL A CA 1
ATOM 3293 C C . VAL A 1 467 ? -22.780 5.068 20.853 1.00 95.25 467 VAL A C 1
ATOM 3295 O O . VAL A 1 467 ? -23.986 4.834 20.888 1.00 95.25 467 VAL A O 1
ATOM 3298 N N . GLY A 1 468 ? -21.905 4.250 20.258 1.00 93.50 468 GLY A N 1
ATOM 3299 C CA . GLY A 1 468 ? -22.277 2.988 19.614 1.00 93.50 468 GLY A CA 1
ATOM 3300 C C . GLY A 1 468 ? -22.549 1.838 20.586 1.00 93.50 468 GLY A C 1
ATOM 3301 O O . GLY A 1 468 ? -23.144 0.835 20.193 1.00 93.50 468 GLY A O 1
ATOM 3302 N N . GLY A 1 469 ? -22.139 1.973 21.849 1.00 96.69 469 GLY A N 1
ATOM 3303 C CA . GLY A 1 469 ? -22.245 0.926 22.862 1.00 96.69 469 GLY A CA 1
ATOM 3304 C C . GLY A 1 469 ? -20.894 0.470 23.404 1.00 96.69 469 GLY A C 1
ATOM 3305 O O . GLY A 1 469 ? -19.837 0.729 22.826 1.00 96.69 469 GLY A O 1
ATOM 3306 N N . ILE A 1 470 ? -20.946 -0.251 24.519 1.00 97.94 470 ILE A N 1
ATOM 3307 C CA . ILE A 1 470 ? -19.800 -0.920 25.137 1.00 97.94 470 ILE A CA 1
ATOM 3308 C C . ILE A 1 470 ? -20.015 -2.428 25.091 1.00 97.94 470 ILE A C 1
ATOM 3310 O O . ILE A 1 470 ? -21.090 -2.922 25.430 1.00 97.94 470 ILE A O 1
ATOM 3314 N N . VAL A 1 471 ? -18.977 -3.164 24.705 1.00 98.06 471 VAL A N 1
ATOM 3315 C CA . VAL A 1 471 ? -18.943 -4.626 24.690 1.00 98.06 471 VAL A CA 1
ATOM 3316 C C . VAL A 1 471 ? -17.710 -5.098 25.453 1.00 98.06 471 VAL A C 1
ATOM 3318 O O . VAL A 1 471 ? -16.585 -4.760 25.091 1.00 98.06 471 VAL A O 1
ATOM 3321 N N . VAL A 1 472 ? -17.908 -5.915 26.482 1.00 98.38 472 VAL A N 1
ATOM 3322 C CA . VAL A 1 472 ? -16.827 -6.546 27.247 1.00 98.38 472 VAL A CA 1
ATOM 3323 C C . VAL A 1 472 ? -16.989 -8.055 27.132 1.00 98.38 472 VAL A C 1
ATOM 3325 O O . VAL A 1 472 ? -17.987 -8.608 27.589 1.00 98.38 472 VAL A O 1
ATOM 3328 N N . ALA A 1 473 ? -16.044 -8.722 26.474 1.00 98.00 473 ALA A N 1
ATOM 3329 C CA . ALA A 1 473 ? -16.075 -10.170 26.284 1.00 98.00 473 ALA A CA 1
ATOM 3330 C C . ALA A 1 473 ? -15.881 -10.923 27.610 1.00 98.00 473 ALA A C 1
ATOM 3332 O O . ALA A 1 473 ? -15.360 -10.374 28.582 1.00 98.00 473 ALA A O 1
ATOM 3333 N N . ALA A 1 474 ? -16.283 -12.196 27.645 1.00 96.69 474 ALA A N 1
ATOM 3334 C CA . ALA A 1 474 ? -16.131 -13.035 28.829 1.00 96.69 474 ALA A CA 1
ATOM 3335 C C . ALA A 1 474 ? -14.658 -13.105 29.278 1.00 96.69 474 ALA A C 1
ATOM 3337 O O . ALA A 1 474 ? -13.783 -13.451 28.487 1.00 96.69 474 ALA A O 1
ATOM 3338 N N . GLY A 1 475 ? -14.384 -12.785 30.547 1.00 95.38 475 GLY A N 1
ATOM 3339 C CA . GLY A 1 475 ? -13.026 -12.782 31.105 1.00 95.38 475 GLY A CA 1
ATOM 3340 C C . GLY A 1 475 ? -12.189 -11.535 30.789 1.00 95.38 475 GLY A C 1
ATOM 3341 O O . GLY A 1 475 ? -11.064 -11.438 31.275 1.00 95.38 475 GLY A O 1
ATOM 3342 N N . ALA A 1 476 ? -12.716 -10.580 30.018 1.00 97.69 476 ALA A N 1
ATOM 3343 C CA . ALA A 1 476 ? -12.104 -9.269 29.820 1.00 97.69 476 ALA A CA 1
ATOM 3344 C C . ALA A 1 476 ? -12.631 -8.245 30.842 1.00 97.69 476 ALA A C 1
ATOM 3346 O O . ALA A 1 476 ? -13.715 -8.412 31.406 1.00 97.69 476 ALA A O 1
ATOM 3347 N N . GLU A 1 477 ? -11.883 -7.162 31.053 1.00 97.31 477 GLU A N 1
ATOM 3348 C CA . GLU A 1 477 ? -12.256 -6.075 31.962 1.00 97.31 477 GLU A CA 1
ATOM 3349 C C . GLU A 1 477 ? -12.139 -4.705 31.286 1.00 97.31 477 GLU A C 1
ATOM 3351 O O . GLU A 1 477 ? -11.117 -4.369 30.684 1.00 97.31 477 GLU A O 1
ATOM 3356 N N . LEU A 1 478 ? -13.176 -3.882 31.438 1.00 96.88 478 LEU A N 1
ATOM 3357 C CA . LEU A 1 478 ? -13.128 -2.449 31.170 1.00 96.88 478 LEU A CA 1
ATOM 3358 C C . LEU A 1 478 ? -13.087 -1.692 32.499 1.00 96.88 478 LEU A C 1
ATOM 3360 O O . LEU A 1 478 ? -14.035 -1.754 33.277 1.00 96.88 478 LEU A O 1
ATOM 3364 N N . ASN A 1 479 ? -12.020 -0.937 32.736 1.00 95.06 479 ASN A N 1
ATOM 3365 C CA . ASN A 1 479 ? -11.869 -0.065 33.893 1.00 95.06 479 ASN A CA 1
ATOM 3366 C C . ASN A 1 479 ? -12.111 1.397 33.500 1.00 95.06 479 ASN A C 1
ATOM 3368 O O . ASN A 1 479 ? -11.404 1.957 32.666 1.00 95.06 479 ASN A O 1
ATOM 3372 N N . LEU A 1 480 ? -13.109 2.028 34.111 1.00 92.12 480 LEU A N 1
ATOM 3373 C CA . LEU A 1 480 ? -13.523 3.401 33.834 1.00 92.12 480 LEU A CA 1
ATOM 3374 C C . LEU A 1 480 ? -12.759 4.448 34.650 1.00 92.12 480 LEU A C 1
ATOM 3376 O O . LEU A 1 480 ? -12.868 5.632 34.349 1.00 92.12 480 LEU A O 1
ATOM 3380 N N . GLY A 1 481 ? -11.997 4.050 35.674 1.00 87.44 481 GLY A N 1
ATOM 3381 C CA . GLY A 1 481 ? -11.172 4.972 36.457 1.00 87.44 481 GLY A CA 1
ATOM 3382 C C . GLY A 1 481 ? -11.964 6.095 37.140 1.00 87.44 481 GLY A C 1
ATOM 3383 O O . GLY A 1 481 ? -11.526 7.242 37.103 1.00 87.44 481 GLY A O 1
ATOM 3384 N N . ALA A 1 482 ? -13.115 5.771 37.740 1.00 84.75 482 ALA A N 1
ATOM 3385 C CA . ALA A 1 482 ? -14.015 6.694 38.444 1.00 84.75 482 ALA A CA 1
ATOM 3386 C C . ALA A 1 482 ? -14.738 7.742 37.572 1.00 84.75 482 ALA A C 1
ATOM 3388 O O . ALA A 1 482 ? -15.048 8.836 38.045 1.00 84.75 482 ALA A O 1
ATOM 3389 N N . ARG A 1 483 ? -15.031 7.415 36.305 1.00 85.50 483 ARG A N 1
ATOM 3390 C CA . ARG A 1 483 ? -15.667 8.320 35.324 1.00 85.50 483 ARG A CA 1
ATOM 3391 C C . ARG A 1 483 ? -17.118 7.975 35.042 1.00 85.50 483 ARG A C 1
ATOM 3393 O O . ARG A 1 483 ? -17.485 6.799 35.043 1.00 85.50 483 ARG A O 1
ATOM 3400 N N . ALA A 1 484 ? -17.907 8.982 34.663 1.00 84.75 484 ALA A N 1
ATOM 3401 C CA . ALA A 1 484 ? -19.176 8.722 34.004 1.00 84.75 484 ALA A CA 1
ATOM 3402 C C . ALA A 1 484 ? -18.943 8.321 32.541 1.00 84.75 484 ALA A C 1
ATOM 3404 O O . ALA A 1 484 ? -18.007 8.781 31.874 1.00 84.75 484 ALA A O 1
ATOM 3405 N N . VAL A 1 485 ? -19.823 7.452 32.044 1.00 87.50 485 VAL A N 1
ATOM 3406 C CA . VAL A 1 485 ? -19.807 7.009 30.655 1.00 87.50 485 VAL A CA 1
ATOM 3407 C C . VAL A 1 485 ? -21.135 7.322 29.992 1.00 87.50 485 VAL A C 1
ATOM 3409 O O . VAL A 1 485 ? -22.182 6.829 30.405 1.00 87.50 485 VAL A O 1
ATOM 3412 N N . GLY A 1 486 ? -21.082 8.107 28.922 1.00 90.75 486 GLY A N 1
ATOM 3413 C CA . GLY A 1 486 ? -22.189 8.233 27.989 1.00 90.75 486 GLY A CA 1
ATOM 3414 C C . GLY A 1 486 ? -22.260 6.987 27.112 1.00 90.75 486 GLY A C 1
ATOM 3415 O O . GLY A 1 486 ? -21.402 6.758 26.263 1.00 90.75 486 GLY A O 1
ATOM 3416 N N . THR A 1 487 ? -23.264 6.146 27.320 1.00 94.56 487 THR A N 1
ATOM 3417 C CA . THR A 1 487 ? -23.636 5.098 26.369 1.00 94.56 487 THR A CA 1
ATOM 3418 C C . THR A 1 487 ? -25.075 4.669 26.626 1.00 94.56 487 THR A C 1
ATOM 3420 O O . THR A 1 487 ? -25.587 4.828 27.729 1.00 94.56 487 THR A O 1
ATOM 3423 N N . SER A 1 488 ? -25.747 4.143 25.605 1.00 94.81 488 SER A N 1
ATOM 3424 C CA . SER A 1 488 ? -27.110 3.612 25.734 1.00 94.81 488 SER A CA 1
ATOM 3425 C C . SER A 1 488 ? -27.139 2.096 25.931 1.00 94.81 488 SER A C 1
ATOM 3427 O O . SER A 1 488 ? -28.195 1.532 26.224 1.00 94.81 488 SER A O 1
ATOM 3429 N N . LYS A 1 489 ? -26.000 1.414 25.753 1.00 96.56 489 LYS A N 1
ATOM 3430 C CA . LYS A 1 489 ? -25.945 -0.045 25.677 1.00 96.56 489 LYS A CA 1
ATOM 3431 C C . LYS A 1 489 ? -24.634 -0.598 26.226 1.00 96.56 489 LYS A C 1
ATOM 3433 O O . LYS A 1 489 ? -23.561 -0.250 25.740 1.00 96.56 489 LYS A O 1
ATOM 3438 N N . TYR A 1 490 ? -24.751 -1.541 27.156 1.00 97.25 490 TYR A N 1
ATOM 3439 C CA . TYR A 1 490 ? -23.651 -2.363 27.654 1.00 97.25 490 TYR A CA 1
ATOM 3440 C C . TYR A 1 490 ? -23.915 -3.824 27.308 1.00 97.25 490 TYR A C 1
ATOM 3442 O O . TYR A 1 490 ? -25.008 -4.334 27.540 1.00 97.25 490 TYR A O 1
ATOM 3450 N N . THR A 1 491 ? -22.920 -4.504 26.750 1.00 98.12 491 THR A N 1
ATOM 3451 C CA . THR A 1 491 ? -22.980 -5.929 26.420 1.00 98.12 491 THR A CA 1
ATOM 3452 C C . THR A 1 491 ? -21.865 -6.666 27.146 1.00 98.12 491 THR A C 1
ATOM 3454 O O . THR A 1 491 ? -20.689 -6.382 26.928 1.00 98.12 491 THR A O 1
ATOM 3457 N N . PHE A 1 492 ? -22.233 -7.632 27.976 1.00 98.12 492 PHE A N 1
ATOM 3458 C CA . PHE A 1 492 ? -21.318 -8.499 28.705 1.00 98.12 492 PHE A CA 1
ATOM 3459 C C . PHE A 1 492 ? 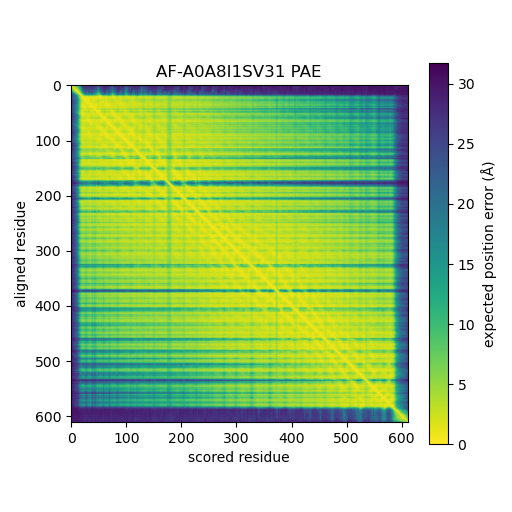-21.339 -9.886 28.076 1.00 98.12 492 PHE A C 1
ATOM 3461 O O . PHE A 1 492 ? -22.377 -10.546 28.052 1.00 98.12 492 PHE A O 1
ATOM 3468 N N . GLY A 1 493 ? -20.202 -10.328 27.548 1.00 97.88 493 GLY A N 1
ATOM 3469 C CA . GLY A 1 493 ? -20.027 -11.706 27.109 1.00 97.88 493 GLY A CA 1
ATOM 3470 C C . GLY A 1 493 ? -20.051 -12.647 28.310 1.00 97.88 493 GLY A C 1
ATOM 3471 O O . GLY A 1 493 ? -19.434 -12.353 29.333 1.00 97.88 493 GLY A O 1
ATOM 3472 N N . VAL A 1 494 ? -20.743 -13.774 28.174 1.00 97.25 494 VAL A N 1
ATOM 3473 C CA . VAL A 1 494 ? -20.818 -14.849 29.167 1.00 97.25 494 VAL A CA 1
ATOM 3474 C C . VAL A 1 494 ? -20.376 -16.152 28.503 1.00 97.25 494 VAL A C 1
ATOM 3476 O O . VAL A 1 494 ? -20.918 -16.545 27.466 1.00 97.25 494 VAL A O 1
ATOM 3479 N N . ASN A 1 495 ? -19.382 -16.820 29.090 1.00 95.19 495 ASN A N 1
ATOM 3480 C CA . ASN A 1 495 ? -18.870 -18.101 28.608 1.00 95.19 495 ASN A CA 1
ATOM 3481 C C . ASN A 1 495 ? -18.471 -19.001 29.789 1.00 95.19 495 ASN A C 1
ATOM 3483 O O . ASN A 1 495 ? -17.471 -18.750 30.469 1.00 95.19 495 ASN A O 1
ATOM 3487 N N . GLY A 1 496 ? -19.260 -20.051 30.037 1.00 91.19 496 GLY A N 1
ATOM 3488 C CA . GLY A 1 496 ? -19.123 -20.882 31.235 1.00 91.19 496 GLY A CA 1
ATOM 3489 C C . GLY A 1 496 ? -19.291 -20.042 32.502 1.00 91.19 496 GLY A C 1
ATOM 3490 O O . GLY A 1 496 ? -20.300 -19.356 32.657 1.00 91.19 496 GLY A O 1
ATOM 3491 N N . ALA A 1 497 ? -18.288 -20.058 33.381 1.00 90.75 497 ALA A N 1
ATOM 3492 C CA . ALA A 1 497 ? -18.250 -19.245 34.600 1.00 90.75 497 ALA A CA 1
ATOM 3493 C C . ALA A 1 497 ? -17.697 -17.821 34.382 1.00 90.75 497 ALA A C 1
ATOM 3495 O O . ALA A 1 497 ? -17.739 -16.997 35.293 1.00 90.75 497 ALA A O 1
ATOM 3496 N N . ASN A 1 498 ? -17.162 -17.517 33.196 1.00 94.69 498 ASN A N 1
ATOM 3497 C CA . ASN A 1 498 ? -16.568 -16.215 32.913 1.00 94.69 498 ASN A CA 1
ATOM 3498 C C . ASN A 1 498 ? -17.628 -15.230 32.414 1.00 94.69 498 ASN A C 1
ATOM 3500 O O . ASN A 1 498 ? -18.450 -15.564 31.560 1.00 94.69 498 ASN A O 1
ATOM 3504 N N . ILE A 1 499 ? -17.541 -13.991 32.893 1.00 96.56 499 ILE A N 1
ATOM 3505 C CA . ILE A 1 499 ? -18.323 -12.847 32.420 1.00 96.56 499 ILE A CA 1
ATOM 3506 C C . ILE A 1 499 ? -17.384 -11.679 32.112 1.00 96.56 499 ILE A C 1
ATOM 3508 O O . ILE A 1 499 ? -16.290 -11.597 32.677 1.00 96.56 499 ILE A O 1
ATOM 3512 N N . GLY A 1 500 ? -17.772 -10.806 31.186 1.00 97.19 500 GLY A N 1
ATOM 3513 C CA . GLY A 1 500 ? -17.111 -9.517 31.010 1.00 97.19 500 GLY A CA 1
ATOM 3514 C C . GLY A 1 500 ? -17.315 -8.630 32.235 1.00 97.19 500 GLY A C 1
ATOM 3515 O O . GLY A 1 500 ? -18.400 -8.611 32.811 1.00 97.19 500 GLY A O 1
ATOM 3516 N N . LYS A 1 501 ? -16.278 -7.897 32.637 1.00 95.75 501 LYS A N 1
ATOM 3517 C CA . LYS A 1 501 ? -16.303 -7.071 33.848 1.00 95.75 501 LYS A CA 1
ATOM 3518 C C . LYS A 1 501 ? -16.228 -5.584 33.531 1.00 95.75 501 LYS A C 1
ATOM 3520 O O . LYS A 1 501 ? -15.402 -5.150 32.731 1.00 95.75 501 LYS A O 1
ATOM 3525 N N . LEU A 1 502 ? -17.057 -4.800 34.208 1.00 94.88 502 LEU A N 1
ATOM 3526 C CA . LEU A 1 502 ? -16.987 -3.348 34.247 1.00 94.88 502 LEU A CA 1
ATOM 3527 C C . LEU A 1 502 ? -16.538 -2.899 35.635 1.00 94.88 502 LEU A C 1
ATOM 3529 O O . LEU A 1 502 ? -17.1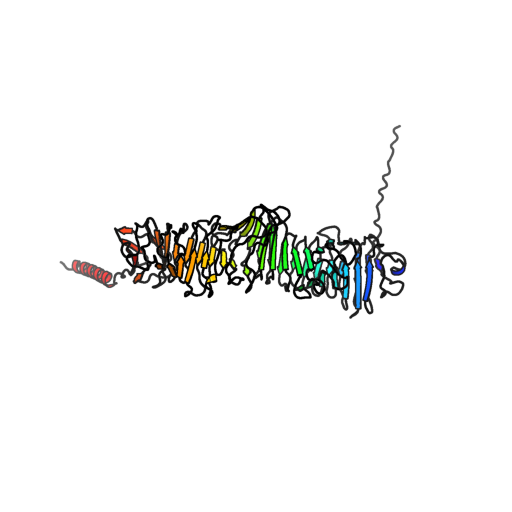72 -3.189 36.648 1.00 94.88 502 LEU A O 1
ATOM 3533 N N . ASN A 1 503 ? -15.439 -2.166 35.680 1.00 93.00 503 ASN A N 1
ATOM 3534 C CA . ASN A 1 503 ? -14.878 -1.627 36.901 1.00 93.00 503 ASN A CA 1
ATOM 3535 C C . ASN A 1 503 ? -15.059 -0.109 36.903 1.00 93.00 503 ASN A C 1
ATOM 3537 O O . ASN A 1 503 ? -14.434 0.601 36.117 1.00 93.00 503 ASN A O 1
ATOM 3541 N N . GLY A 1 504 ? -15.933 0.391 37.777 1.00 87.88 504 GLY A N 1
ATOM 3542 C CA . GLY A 1 504 ? -16.160 1.826 37.952 1.00 87.88 504 GLY A CA 1
ATOM 3543 C C . GLY A 1 504 ? -14.987 2.560 38.602 1.00 87.88 504 GLY A C 1
ATOM 3544 O O . GLY A 1 504 ? -14.969 3.782 38.605 1.00 87.88 504 GLY A O 1
ATOM 3545 N N . GLY A 1 505 ? -13.978 1.858 39.123 1.00 85.81 505 GLY A N 1
ATOM 3546 C CA . GLY A 1 505 ? -12.940 2.437 39.968 1.00 85.81 505 GLY A CA 1
ATOM 3547 C C . GLY A 1 505 ? -13.459 2.645 41.390 1.00 85.81 505 GLY A C 1
ATOM 3548 O O . GLY A 1 505 ? -14.000 1.728 42.001 1.00 85.81 505 GLY A O 1
ATOM 3549 N N . THR A 1 506 ? -13.282 3.849 41.934 1.00 82.19 506 THR A N 1
ATOM 3550 C CA . THR A 1 506 ? -13.725 4.194 43.296 1.00 82.19 506 THR A CA 1
ATOM 3551 C C . THR A 1 506 ? -15.152 4.742 43.365 1.00 82.19 506 THR A C 1
ATOM 3553 O O . THR A 1 506 ? -15.636 5.007 44.464 1.00 82.19 506 THR A O 1
ATOM 3556 N N . THR A 1 507 ? -15.834 4.920 42.229 1.00 78.69 507 THR A N 1
ATOM 3557 C CA . THR A 1 507 ? -17.206 5.445 42.159 1.00 78.69 507 THR A CA 1
ATOM 3558 C C . THR A 1 507 ? -18.162 4.443 41.502 1.00 78.69 507 THR A C 1
ATOM 3560 O O . THR A 1 507 ? -17.742 3.659 40.645 1.00 78.69 507 THR A O 1
ATOM 3563 N N . PRO A 1 508 ? -19.455 4.448 41.879 1.00 82.31 508 PRO A N 1
ATOM 3564 C CA . PRO A 1 508 ? -20.470 3.679 41.170 1.00 82.31 508 PRO A CA 1
ATOM 3565 C C . PRO A 1 508 ? -20.630 4.129 39.712 1.00 82.31 508 PRO A C 1
ATOM 3567 O O . PRO A 1 508 ? -20.655 5.323 39.411 1.00 82.31 508 PRO A O 1
ATOM 3570 N N . VAL A 1 509 ? -20.811 3.171 38.808 1.00 86.50 509 VAL A N 1
ATOM 3571 C CA . VAL A 1 509 ? -21.127 3.387 37.396 1.00 86.50 509 VAL A CA 1
ATOM 3572 C C . VAL A 1 509 ? -22.597 3.772 37.251 1.00 86.50 509 VAL A C 1
ATOM 3574 O O . VAL A 1 509 ? -23.492 3.032 37.656 1.00 86.50 509 VAL A O 1
ATOM 3577 N N . SER A 1 510 ? -22.879 4.916 36.633 1.00 88.19 510 SER A N 1
ATOM 3578 C CA . SER A 1 510 ? -24.254 5.263 36.261 1.00 88.19 510 SER A CA 1
ATOM 3579 C C . SER A 1 510 ? -24.685 4.496 35.010 1.00 88.19 510 SER A C 1
ATOM 3581 O O . SER A 1 510 ? -24.020 4.555 33.977 1.00 88.19 510 SER A O 1
ATOM 3583 N N . LEU A 1 511 ? -25.819 3.803 35.095 1.00 88.75 511 LEU A N 1
ATOM 3584 C CA . LEU A 1 511 ? -26.449 3.054 34.004 1.00 88.75 511 LEU A CA 1
ATOM 3585 C C . LEU A 1 511 ? -27.805 3.662 33.608 1.00 88.75 511 LEU A C 1
ATOM 3587 O O . LEU A 1 511 ? -28.641 2.999 32.991 1.00 88.75 511 LEU A O 1
ATOM 3591 N N . ALA A 1 512 ? -28.042 4.927 33.967 1.00 90.06 512 ALA A N 1
ATOM 3592 C CA . ALA A 1 512 ? -29.303 5.616 33.713 1.00 90.06 512 ALA A CA 1
ATOM 3593 C C . ALA A 1 512 ? -29.716 5.533 32.229 1.00 90.06 512 ALA A C 1
ATOM 3595 O O . ALA A 1 512 ? -28.963 5.916 31.334 1.00 90.06 512 ALA A O 1
ATOM 3596 N N . GLY A 1 513 ? -30.914 5.006 31.966 1.00 90.31 513 GLY A N 1
ATOM 3597 C CA . GLY A 1 513 ? -31.480 4.827 30.626 1.00 90.31 513 GLY A CA 1
ATOM 3598 C C . GLY A 1 513 ? -30.778 3.779 29.754 1.00 90.31 513 GLY A C 1
ATOM 3599 O O . GLY A 1 513 ? -31.180 3.583 28.609 1.00 90.31 513 GLY A O 1
ATOM 3600 N N . SER A 1 514 ? -29.753 3.092 30.266 1.00 94.69 514 SER A N 1
ATOM 3601 C CA . SER A 1 514 ? -28.966 2.125 29.499 1.00 94.69 514 SER A CA 1
ATOM 3602 C C . SER A 1 514 ? -29.652 0.762 29.413 1.00 94.69 514 SER A C 1
ATOM 3604 O O . SER A 1 514 ? -30.332 0.332 30.344 1.00 94.69 514 SER A O 1
ATOM 3606 N N . THR A 1 515 ? -29.435 0.053 28.306 1.00 97.25 515 THR A N 1
ATOM 3607 C CA . THR A 1 515 ? -29.798 -1.364 28.164 1.00 97.25 515 THR A CA 1
ATOM 3608 C C . THR A 1 515 ? -28.591 -2.241 28.487 1.00 97.25 515 THR A C 1
ATOM 3610 O O . THR A 1 515 ? -27.529 -2.069 27.885 1.00 97.25 515 THR A O 1
ATOM 3613 N N . LEU A 1 516 ? -28.753 -3.194 29.405 1.00 97.25 516 LEU A N 1
ATOM 3614 C CA . LEU A 1 516 ? -27.765 -4.241 29.670 1.00 97.25 516 LEU A CA 1
ATOM 3615 C C . LEU A 1 516 ? -28.089 -5.488 28.852 1.00 97.25 516 LEU A C 1
ATOM 3617 O O . LEU A 1 516 ? -29.241 -5.913 28.792 1.00 97.25 516 LEU A O 1
ATOM 3621 N N . ILE A 1 517 ? -27.076 -6.089 28.241 1.00 98.19 517 ILE A N 1
ATOM 3622 C CA . ILE A 1 517 ? -27.203 -7.325 27.471 1.00 98.19 517 ILE A CA 1
ATOM 3623 C C . ILE A 1 517 ? -26.192 -8.336 27.995 1.00 98.19 517 ILE A C 1
ATOM 3625 O O . ILE A 1 517 ? -24.989 -8.091 27.945 1.00 98.19 517 ILE A O 1
ATOM 3629 N N . PHE A 1 518 ? -26.670 -9.494 28.434 1.00 98.12 518 PHE A N 1
ATOM 3630 C CA . PHE A 1 518 ? -25.838 -10.649 28.758 1.00 98.12 518 PHE A CA 1
ATOM 3631 C C . PHE A 1 518 ? -25.813 -11.586 27.548 1.00 98.12 518 PHE A C 1
ATOM 3633 O O . PHE A 1 518 ? -26.816 -12.219 27.214 1.00 98.12 518 PHE A O 1
ATOM 3640 N N . ASN A 1 519 ? -24.685 -11.616 26.840 1.00 97.88 519 ASN A N 1
ATOM 3641 C CA . ASN A 1 519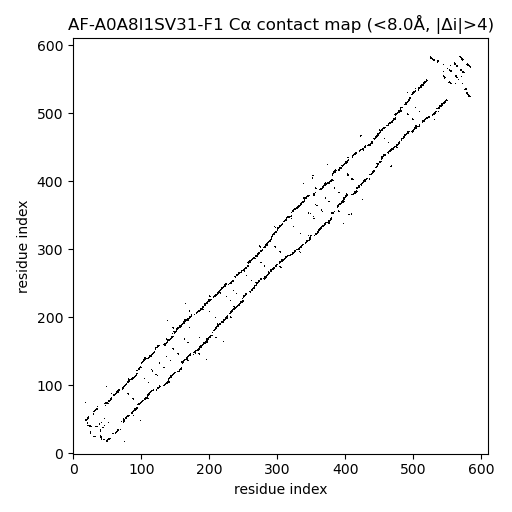 ? -24.518 -12.344 25.586 1.00 97.88 519 ASN A CA 1
ATOM 3642 C C . ASN A 1 519 ? -23.816 -13.688 25.822 1.00 97.88 519 ASN A C 1
ATOM 3644 O O . ASN A 1 519 ? -22.614 -13.720 26.077 1.00 97.88 519 ASN A O 1
ATOM 3648 N N . PHE A 1 520 ? -24.556 -14.789 25.719 1.00 96.81 520 PHE A N 1
ATOM 3649 C CA . PHE A 1 520 ? -24.051 -16.141 25.953 1.00 96.81 520 PHE A CA 1
ATOM 3650 C C . PHE A 1 520 ? -23.446 -16.743 24.684 1.00 96.81 520 PHE A C 1
ATOM 3652 O O . PHE A 1 520 ? -24.160 -17.045 23.725 1.00 96.81 520 PHE A O 1
ATOM 3659 N N . GLU A 1 521 ? -22.133 -16.966 24.703 1.00 93.44 521 GLU A N 1
ATOM 3660 C CA . GLU A 1 521 ? -21.392 -17.624 23.613 1.00 93.44 521 GLU A CA 1
ATOM 3661 C C . GLU A 1 521 ? -21.348 -19.154 23.778 1.00 93.44 521 GLU A C 1
ATOM 3663 O O . GLU A 1 521 ? -21.068 -19.884 22.828 1.00 93.44 521 GLU A O 1
ATOM 3668 N N . SER A 1 522 ? -21.655 -19.647 24.980 1.00 93.06 522 SER A N 1
ATOM 3669 C CA . SER A 1 522 ? -21.770 -21.066 25.324 1.00 93.06 522 SER A CA 1
ATOM 3670 C C . SER A 1 522 ? -22.998 -21.318 26.206 1.00 93.06 522 SER A C 1
ATOM 3672 O O . SER A 1 522 ? -23.682 -20.378 26.620 1.00 93.06 522 SER A O 1
ATOM 3674 N N . SER A 1 523 ? -23.342 -22.592 26.427 1.00 90.94 523 SER A N 1
ATOM 3675 C CA . SER A 1 523 ? -24.498 -22.971 27.248 1.00 90.94 523 SER A CA 1
ATOM 3676 C C . SER A 1 523 ? -24.436 -22.304 28.620 1.00 90.94 523 SER A C 1
ATOM 3678 O O . SER A 1 523 ? -23.372 -22.284 29.245 1.00 90.94 523 SER A O 1
ATOM 3680 N N . ALA A 1 524 ? -25.573 -21.807 29.104 1.00 91.12 524 ALA A N 1
ATOM 3681 C CA . ALA A 1 524 ? -25.642 -21.146 30.396 1.00 91.12 524 ALA A CA 1
ATOM 3682 C C . ALA A 1 524 ? -25.223 -22.107 31.520 1.00 91.12 524 ALA A C 1
ATOM 3684 O O . ALA A 1 524 ? -25.653 -23.262 31.577 1.00 91.12 524 ALA A O 1
ATOM 3685 N N . GLN A 1 525 ? -24.378 -21.621 32.427 1.00 94.44 525 GLN A N 1
ATOM 3686 C CA . GLN A 1 525 ? -23.978 -22.347 33.624 1.00 94.44 525 GLN A CA 1
ATOM 3687 C C . GLN A 1 525 ? -24.724 -21.750 34.817 1.00 94.44 525 GLN A C 1
ATOM 3689 O O . GLN A 1 525 ? -24.783 -20.534 34.974 1.00 94.44 525 GLN A O 1
ATOM 3694 N N . ALA A 1 526 ? -25.327 -22.598 35.651 1.00 93.94 526 ALA A N 1
ATOM 3695 C CA . ALA A 1 526 ? -25.976 -22.114 36.862 1.00 93.94 526 ALA A CA 1
ATOM 3696 C C . ALA A 1 526 ? -24.928 -21.504 37.808 1.00 93.94 526 ALA A C 1
ATOM 3698 O O . ALA A 1 526 ? -23.879 -22.108 38.046 1.00 93.94 526 ALA A O 1
ATOM 3699 N N . GLY A 1 527 ? -25.214 -20.320 38.340 1.00 95.25 527 GLY A N 1
ATOM 3700 C CA . GLY A 1 527 ? -24.289 -19.569 39.178 1.00 95.25 527 GLY A CA 1
ATOM 3701 C C . GLY A 1 527 ? -24.626 -18.084 39.262 1.00 95.25 527 GLY A C 1
ATOM 3702 O O . GLY A 1 527 ? -25.580 -17.602 38.646 1.00 95.25 527 GLY A O 1
ATOM 3703 N N . THR A 1 528 ? -23.812 -17.374 40.037 1.00 95.19 528 THR A N 1
ATOM 3704 C CA . THR A 1 528 ? -23.836 -15.914 40.153 1.00 95.19 528 THR A CA 1
ATOM 3705 C C . THR A 1 528 ? -22.654 -15.341 39.388 1.00 95.19 528 THR A C 1
ATOM 3707 O O . THR A 1 528 ? -21.522 -15.795 39.549 1.00 95.19 528 THR A O 1
ATOM 3710 N N . TYR A 1 529 ? -22.925 -14.337 38.568 1.00 95.12 529 TYR A N 1
ATOM 3711 C CA . TYR A 1 529 ? -21.965 -13.643 37.734 1.00 95.12 529 TYR A CA 1
ATOM 3712 C C . TYR A 1 529 ? -21.829 -12.191 38.186 1.00 95.12 529 TYR A C 1
ATOM 3714 O O . TYR A 1 529 ? -22.815 -11.466 38.344 1.00 95.12 529 TYR A O 1
ATOM 3722 N N . GLU A 1 530 ? -20.583 -11.762 38.342 1.00 93.44 530 GLU A N 1
ATOM 3723 C CA . GLU A 1 530 ? -20.222 -10.417 38.780 1.00 93.44 530 GLU A CA 1
ATOM 3724 C C . GLU A 1 530 ? -19.781 -9.588 37.572 1.00 93.44 530 GLU A C 1
ATOM 3726 O O . GLU A 1 530 ? -18.599 -9.538 37.223 1.00 93.44 530 GLU A O 1
ATOM 3731 N N . ALA A 1 531 ? -20.748 -8.964 36.896 1.00 92.31 531 ALA A N 1
ATOM 3732 C CA . ALA A 1 531 ? -20.467 -8.071 35.770 1.00 92.31 531 ALA A CA 1
ATOM 3733 C C . ALA A 1 531 ? -19.834 -6.742 36.218 1.00 92.31 531 ALA A C 1
ATOM 3735 O O . ALA A 1 531 ? -19.224 -6.049 35.407 1.00 92.31 531 ALA A O 1
ATOM 3736 N N . PHE A 1 532 ? -19.956 -6.392 37.500 1.00 92.56 532 PHE A N 1
ATOM 3737 C CA . PHE A 1 532 ? -19.447 -5.152 38.078 1.00 92.56 532 PHE A CA 1
ATOM 3738 C C . PHE A 1 532 ? -18.443 -5.461 39.187 1.00 92.56 532 PHE A C 1
ATOM 3740 O O . PHE A 1 532 ? -18.686 -6.331 40.019 1.00 92.56 532 PHE A O 1
ATOM 3747 N N . ALA A 1 533 ? -17.309 -4.756 39.200 1.00 86.88 533 ALA A N 1
ATOM 3748 C CA . ALA A 1 533 ? -16.221 -5.024 40.148 1.00 86.88 533 ALA A CA 1
ATOM 3749 C C . ALA A 1 533 ? -16.575 -4.707 41.615 1.00 86.88 533 ALA A C 1
ATOM 3751 O O . ALA A 1 533 ? -15.935 -5.226 42.527 1.00 86.88 533 ALA A O 1
ATOM 3752 N N . THR A 1 534 ? -17.576 -3.857 41.852 1.00 79.12 534 THR A N 1
ATOM 3753 C CA . THR A 1 534 ? -18.063 -3.491 43.185 1.00 79.12 534 THR A CA 1
ATOM 3754 C C . THR A 1 534 ? -19.566 -3.805 43.290 1.00 79.12 534 THR A C 1
ATOM 3756 O O . THR A 1 534 ? -20.344 -3.234 42.527 1.00 79.12 534 THR A O 1
ATOM 3759 N N . PRO A 1 535 ? -20.002 -4.678 44.224 1.00 63.06 535 PRO A N 1
ATOM 3760 C CA . PRO A 1 535 ? -21.403 -5.122 44.370 1.00 63.06 535 PRO A CA 1
ATOM 3761 C C . PRO A 1 535 ? -22.454 -4.077 44.794 1.00 63.06 535 PRO A C 1
ATOM 3763 O O . PRO A 1 535 ? -23.596 -4.423 45.047 1.00 63.06 535 PRO A O 1
ATOM 3766 N N . GLU A 1 536 ? -22.098 -2.799 44.874 1.00 68.25 536 GLU A N 1
ATOM 3767 C CA . GLU A 1 536 ? -23.016 -1.652 45.055 1.00 68.25 536 GLU A CA 1
ATOM 3768 C C . GLU A 1 536 ? -22.651 -0.530 44.057 1.00 68.25 536 GLU A C 1
ATOM 3770 O O . GLU A 1 536 ? -22.992 0.643 44.197 1.00 68.25 536 GLU A O 1
ATOM 3775 N N . GLY A 1 537 ? -21.860 -0.894 43.046 1.00 66.12 537 GLY A N 1
ATOM 3776 C CA . GLY A 1 537 ? -21.177 -0.003 42.126 1.00 66.12 537 GLY A CA 1
ATOM 3777 C C . GLY A 1 537 ? -22.008 0.397 40.922 1.00 66.12 537 GLY A C 1
ATOM 3778 O O . GLY A 1 537 ? -21.413 0.766 39.915 1.00 66.12 537 GLY A O 1
ATOM 3779 N N . ILE A 1 538 ? -23.340 0.321 40.985 1.00 85.25 538 ILE A N 1
ATOM 3780 C CA . ILE A 1 538 ? -24.224 0.789 39.912 1.00 85.25 538 ILE A CA 1
ATOM 3781 C C . ILE A 1 538 ? -25.273 1.768 40.439 1.00 85.25 538 ILE A C 1
ATOM 3783 O O . ILE A 1 538 ? -25.793 1.620 41.538 1.00 85.25 538 ILE A O 1
ATOM 3787 N N . THR A 1 539 ? -25.576 2.802 39.656 1.00 87.56 539 THR A N 1
ATOM 3788 C CA . THR A 1 539 ? -26.591 3.819 39.983 1.00 87.56 539 THR A CA 1
ATOM 3789 C C . THR A 1 539 ? -27.433 4.171 38.757 1.00 87.56 539 THR A C 1
ATOM 3791 O O . THR A 1 539 ? -27.040 3.907 37.622 1.00 87.56 539 THR A O 1
ATOM 3794 N N . GLY A 1 540 ? -28.592 4.801 38.970 1.00 84.12 540 GLY A N 1
ATOM 3795 C CA . GLY A 1 540 ? -29.498 5.210 37.892 1.00 84.12 540 GLY A CA 1
ATOM 3796 C C . GLY A 1 540 ? -30.393 4.074 37.376 1.00 84.12 540 GLY A C 1
ATOM 3797 O O . GLY A 1 540 ? -30.017 2.907 37.373 1.00 84.12 540 GLY A O 1
ATOM 3798 N N . GLY A 1 541 ? -31.615 4.414 36.955 1.00 86.56 541 GLY A N 1
ATOM 3799 C CA . GLY A 1 541 ? -32.588 3.428 36.473 1.00 86.56 541 GLY A CA 1
ATOM 3800 C C . GLY A 1 541 ? -32.254 2.912 35.073 1.00 86.56 541 GLY A C 1
ATOM 3801 O O . GLY A 1 541 ? -32.027 3.711 34.167 1.00 86.56 541 GLY A O 1
ATOM 3802 N N . LEU A 1 542 ? -32.261 1.592 34.885 1.00 93.06 542 LEU A N 1
ATOM 3803 C CA . LEU A 1 542 ? -32.007 0.948 33.593 1.00 93.06 542 LEU A CA 1
ATOM 3804 C C . LEU A 1 542 ? -33.153 1.162 32.597 1.00 93.06 542 LEU A C 1
ATOM 3806 O O . LEU A 1 542 ? -34.325 1.170 32.969 1.00 93.06 542 LEU A O 1
ATOM 3810 N N . GLY A 1 543 ? -32.806 1.261 31.313 1.00 94.06 543 GLY A N 1
ATOM 3811 C CA . GLY A 1 543 ? -33.763 1.225 30.205 1.00 94.06 543 GLY A CA 1
ATOM 3812 C C . GLY A 1 543 ? -34.234 -0.194 29.859 1.00 94.06 543 GLY A C 1
ATOM 3813 O O . GLY A 1 543 ? -35.345 -0.365 29.363 1.00 94.06 543 GLY A O 1
ATOM 3814 N N . GLY A 1 544 ? -33.420 -1.217 30.146 1.00 96.69 544 GLY A N 1
ATOM 3815 C CA . GLY A 1 544 ? -33.774 -2.621 29.927 1.00 96.69 544 GLY A CA 1
ATOM 3816 C C . GLY A 1 544 ? -32.657 -3.601 30.283 1.00 96.69 544 GLY A C 1
ATOM 3817 O O . GLY A 1 544 ? -31.486 -3.225 30.339 1.00 96.69 544 GLY A O 1
ATOM 3818 N N . VAL A 1 545 ? -33.016 -4.872 30.481 1.00 97.81 545 VAL A N 1
ATOM 3819 C CA . VAL A 1 545 ? -32.068 -5.988 30.624 1.00 97.81 545 VAL A CA 1
ATOM 3820 C C . VAL A 1 545 ? -32.452 -7.110 29.664 1.00 97.81 545 VAL A C 1
ATOM 3822 O O . VAL A 1 545 ? -33.614 -7.513 29.596 1.00 97.81 545 VAL A O 1
ATOM 3825 N N . GLN A 1 546 ? -31.478 -7.605 28.906 1.00 98.19 546 GLN A N 1
ATOM 3826 C CA . GLN A 1 546 ? -31.677 -8.581 27.840 1.00 98.19 546 GLN A CA 1
ATOM 3827 C C . GLN A 1 546 ? -30.667 -9.723 27.932 1.00 98.19 546 GLN A C 1
ATOM 3829 O O . GLN A 1 546 ? -29.533 -9.544 28.374 1.00 98.19 546 GLN A O 1
ATOM 3834 N N . ILE A 1 547 ? -31.073 -10.885 27.437 1.00 97.69 547 ILE A N 1
ATOM 3835 C CA . ILE A 1 547 ? -30.230 -12.047 27.182 1.00 97.69 547 ILE A CA 1
ATOM 3836 C C . ILE A 1 547 ? -30.116 -12.223 25.667 1.00 97.69 547 ILE A C 1
ATOM 3838 O O . ILE A 1 547 ? -31.128 -12.173 24.960 1.00 97.69 547 ILE A O 1
ATOM 3842 N N . ALA A 1 548 ? -28.896 -12.427 25.179 1.00 97.25 548 ALA A N 1
ATOM 3843 C CA . ALA A 1 548 ? -28.580 -12.630 23.766 1.00 97.25 548 ALA A CA 1
ATOM 3844 C C . ALA A 1 548 ? -27.615 -13.818 23.564 1.00 97.25 548 ALA A C 1
ATOM 3846 O O . ALA A 1 548 ? -27.130 -14.410 24.532 1.00 97.25 548 ALA A O 1
ATOM 3847 N N . GLY A 1 549 ? -27.329 -14.155 22.302 1.00 95.19 549 GLY A N 1
ATOM 3848 C CA . GLY A 1 549 ? -26.426 -15.245 21.923 1.00 95.19 549 GLY A CA 1
ATOM 3849 C C . GLY A 1 549 ? -27.180 -16.555 21.707 1.00 95.19 549 GLY A C 1
ATOM 3850 O O . GLY A 1 549 ? -28.124 -16.598 20.919 1.00 95.19 549 GLY A O 1
ATOM 3851 N N . LEU A 1 550 ? -26.782 -17.624 22.403 1.00 94.56 550 LEU A N 1
ATOM 3852 C CA . LEU A 1 550 ? -27.485 -18.919 22.357 1.00 94.56 550 LEU A CA 1
ATOM 3853 C C . LEU A 1 550 ? -28.912 -18.872 22.925 1.00 94.56 550 LEU A C 1
ATOM 3855 O O . LEU A 1 550 ? -29.724 -19.749 22.634 1.00 94.56 550 LEU A O 1
ATOM 3859 N N . TYR A 1 551 ? -29.219 -17.845 23.713 1.00 94.12 551 TYR A N 1
ATOM 3860 C CA . TYR A 1 551 ? -30.548 -17.565 24.240 1.00 94.12 551 TYR A CA 1
ATOM 3861 C C . TYR A 1 551 ? -30.999 -16.183 23.758 1.00 94.12 551 TYR A C 1
ATOM 3863 O O . TYR A 1 551 ? -30.178 -15.320 23.457 1.00 94.12 551 TYR A O 1
ATOM 3871 N N . SER A 1 552 ? -32.308 -15.948 23.704 1.00 95.81 552 SER A N 1
ATOM 3872 C CA . SER A 1 552 ? -32.864 -14.631 23.384 1.00 95.81 552 SER A CA 1
ATOM 3873 C C . SER A 1 552 ? -34.073 -14.359 24.266 1.00 95.81 552 SER A C 1
ATOM 3875 O O . SER A 1 552 ? -35.050 -15.109 24.226 1.00 95.81 552 SER A O 1
ATOM 3877 N N . LEU A 1 553 ? -33.979 -13.332 25.112 1.00 96.94 553 LEU A N 1
ATOM 3878 C CA . LEU A 1 553 ? -35.014 -12.993 26.088 1.00 96.94 553 LEU A CA 1
ATOM 3879 C C . LEU A 1 553 ? -34.874 -11.538 26.553 1.00 96.94 553 LEU A C 1
ATOM 3881 O O . LEU A 1 553 ? -33.780 -11.105 26.895 1.00 96.94 553 LEU A O 1
ATOM 3885 N N . ASN A 1 554 ? -35.982 -10.801 26.642 1.00 97.56 554 ASN A N 1
ATOM 3886 C CA . ASN A 1 554 ? -36.039 -9.551 27.407 1.00 97.56 554 ASN A CA 1
ATOM 3887 C C . ASN A 1 554 ? -36.521 -9.876 28.822 1.00 97.56 554 ASN A C 1
ATOM 3889 O O . ASN A 1 554 ? -37.557 -10.526 28.972 1.00 97.56 554 ASN A O 1
ATOM 3893 N N . LEU A 1 555 ? -35.789 -9.440 29.846 1.00 97.94 555 LEU A N 1
ATOM 3894 C CA . LEU A 1 555 ? -36.195 -9.656 31.232 1.00 97.94 555 LEU A CA 1
ATOM 3895 C C . LEU A 1 555 ? -37.286 -8.654 31.630 1.00 97.94 555 LEU A C 1
ATOM 3897 O O . LEU A 1 555 ? -37.277 -7.497 31.204 1.00 97.94 555 LEU A O 1
ATOM 3901 N N . ALA A 1 556 ? -38.228 -9.098 32.457 1.00 97.50 556 ALA A N 1
ATOM 3902 C CA . ALA A 1 556 ? -39.289 -8.264 33.003 1.00 97.50 556 ALA A CA 1
ATOM 3903 C C . ALA A 1 556 ? -38.824 -7.588 34.298 1.00 97.50 556 ALA A C 1
ATOM 3905 O O . ALA A 1 556 ? -38.287 -8.249 35.187 1.00 97.50 556 ALA A O 1
ATOM 3906 N N . ASN A 1 557 ? -39.058 -6.282 34.412 1.00 96.25 557 ASN A N 1
ATOM 3907 C CA . ASN A 1 557 ? -38.730 -5.504 35.603 1.00 96.25 557 ASN A CA 1
ATOM 3908 C C . ASN A 1 557 ? -39.784 -5.706 36.708 1.00 96.25 557 ASN A C 1
ATOM 3910 O O . ASN A 1 557 ? -40.979 -5.534 36.467 1.00 96.25 557 ASN A O 1
ATOM 3914 N N . SER A 1 558 ? -39.329 -6.017 37.920 1.00 92.94 558 SER A N 1
ATOM 3915 C CA . SER A 1 558 ? -40.120 -6.081 39.147 1.00 92.94 558 SER A CA 1
ATOM 3916 C C . SER A 1 558 ? -39.404 -5.353 40.297 1.00 92.94 558 SER A C 1
ATOM 3918 O O . SER A 1 558 ? -39.023 -5.961 41.298 1.00 92.94 558 SER A O 1
ATOM 3920 N N . GLY A 1 559 ? -39.224 -4.037 40.166 1.00 88.94 559 GLY A N 1
ATOM 3921 C CA . GLY A 1 559 ? -38.587 -3.194 41.183 1.00 88.94 559 GLY A CA 1
ATOM 3922 C C . GLY A 1 559 ? -37.076 -3.120 40.974 1.00 88.94 559 GLY A C 1
ATOM 3923 O O . GLY A 1 559 ? -36.631 -2.557 39.978 1.00 88.94 559 GLY A O 1
ATOM 3924 N N . ASN A 1 560 ? -36.303 -3.688 41.903 1.00 89.75 560 ASN A N 1
ATOM 3925 C CA . ASN A 1 560 ? -34.841 -3.784 41.787 1.00 89.75 560 ASN A CA 1
ATOM 3926 C C . ASN A 1 560 ? -34.381 -5.057 41.050 1.00 89.75 560 ASN A C 1
ATOM 3928 O O . ASN A 1 560 ? -33.185 -5.283 40.906 1.00 89.75 560 ASN A O 1
ATOM 3932 N N . GLU A 1 561 ? -35.310 -5.899 40.595 1.00 94.62 561 GLU A N 1
ATOM 3933 C CA . GLU A 1 561 ? -35.016 -7.206 40.003 1.00 94.62 561 GLU A CA 1
ATOM 3934 C C . GLU A 1 561 ? -35.580 -7.321 38.586 1.00 94.62 561 GLU A C 1
ATOM 3936 O O . GLU A 1 561 ? -36.738 -6.986 38.326 1.00 94.62 561 GLU A O 1
ATOM 3941 N N . TRP A 1 562 ? -34.775 -7.862 37.677 1.00 97.19 562 TRP A N 1
ATOM 3942 C CA . TRP A 1 562 ? -35.139 -8.160 36.295 1.00 97.19 562 TRP A CA 1
ATOM 3943 C C . TRP A 1 562 ? -35.136 -9.667 36.092 1.00 97.19 562 TRP A C 1
ATOM 3945 O O . TRP A 1 562 ? -34.091 -10.286 36.239 1.00 97.19 562 TRP A O 1
ATOM 3955 N N . ASN A 1 563 ? -36.276 -10.261 35.739 1.00 97.75 563 ASN A N 1
ATOM 3956 C CA . ASN A 1 563 ? -36.443 -11.715 35.726 1.00 97.75 563 ASN A CA 1
ATOM 3957 C C . ASN A 1 563 ? -37.000 -12.246 34.406 1.00 97.75 563 ASN A C 1
ATOM 3959 O O . ASN A 1 563 ? -37.785 -11.584 33.725 1.00 97.75 563 ASN A O 1
ATOM 3963 N N . GLY A 1 564 ? -36.660 -13.486 34.074 1.00 97.00 564 GLY A N 1
ATOM 3964 C CA . GLY A 1 564 ? -37.279 -14.221 32.977 1.00 97.00 564 GLY A CA 1
ATOM 3965 C C . GLY A 1 564 ? -36.688 -15.618 32.823 1.00 97.00 564 GLY A C 1
ATOM 3966 O O . GLY A 1 564 ? -35.678 -15.944 33.439 1.00 97.00 564 GLY A O 1
ATOM 3967 N N . SER A 1 565 ? -37.313 -16.462 32.007 1.00 95.62 565 SER A N 1
ATOM 3968 C CA . SER A 1 565 ? -36.848 -17.830 31.783 1.00 95.62 565 SER A CA 1
ATOM 3969 C C . SER A 1 565 ? -36.862 -18.201 30.306 1.00 95.62 565 SER A C 1
ATOM 3971 O O . SER A 1 565 ? -37.731 -17.784 29.541 1.00 95.62 565 SER A O 1
ATOM 3973 N N . THR A 1 566 ? -35.857 -18.964 29.886 1.00 95.12 566 THR A N 1
ATOM 3974 C CA . THR A 1 566 ? -35.768 -19.544 28.541 1.00 95.12 566 THR A CA 1
ATOM 3975 C C . THR A 1 566 ? -34.770 -20.700 28.546 1.00 95.12 566 THR A C 1
ATOM 3977 O O . THR A 1 566 ? -33.891 -20.766 29.404 1.00 95.12 566 THR A O 1
ATOM 3980 N N . GLY A 1 567 ? -34.915 -21.648 27.619 1.00 91.12 567 GLY A N 1
ATOM 3981 C CA . GLY A 1 567 ? -33.941 -22.729 27.422 1.00 91.12 567 GLY A CA 1
ATOM 3982 C C . GLY A 1 567 ? -33.651 -23.605 28.650 1.00 91.12 567 GLY A C 1
ATOM 3983 O O . GLY A 1 567 ? -32.550 -24.133 28.745 1.00 91.12 567 GLY A O 1
ATOM 3984 N N . GLY A 1 568 ? -34.595 -23.737 29.591 1.00 93.06 568 GLY A N 1
ATOM 3985 C CA . GLY A 1 568 ? -34.413 -24.521 30.823 1.00 93.06 568 GLY A CA 1
ATOM 3986 C C . GLY A 1 568 ? -33.704 -23.782 31.963 1.00 93.06 568 GLY A C 1
ATOM 3987 O O . GLY A 1 568 ? -33.369 -24.403 32.968 1.00 93.06 568 GLY A O 1
ATOM 3988 N N . TYR A 1 569 ? -33.501 -22.469 31.843 1.00 95.62 569 TYR A N 1
ATOM 3989 C CA . TYR A 1 569 ? -32.871 -21.639 32.868 1.00 95.62 569 TYR A CA 1
ATOM 3990 C C . TYR A 1 569 ? -33.773 -20.469 33.263 1.00 95.62 569 TYR A C 1
ATOM 3992 O O . TYR A 1 569 ? -34.494 -19.915 32.428 1.00 95.62 569 TYR A O 1
ATOM 4000 N N . ASN A 1 570 ? -33.701 -20.075 34.533 1.00 96.50 570 ASN A N 1
ATOM 4001 C CA . ASN A 1 570 ? -34.185 -18.785 35.007 1.00 96.50 570 ASN A CA 1
ATOM 4002 C C . ASN A 1 570 ? -33.004 -17.818 35.095 1.00 96.50 570 ASN A C 1
ATOM 4004 O O . ASN A 1 570 ? -31.950 -18.163 35.635 1.00 96.50 570 ASN A O 1
ATOM 4008 N N . PHE A 1 571 ? -33.220 -16.607 34.604 1.00 97.75 571 PHE A N 1
ATOM 4009 C CA . PHE A 1 571 ? -32.277 -15.502 34.599 1.00 97.75 571 PHE A CA 1
ATOM 4010 C C . PHE A 1 571 ? -32.815 -14.397 35.505 1.00 97.75 571 PHE A C 1
ATOM 4012 O O . PHE A 1 571 ? -33.980 -14.011 35.374 1.00 97.75 571 PHE A O 1
ATOM 4019 N N . SER A 1 572 ? -31.970 -13.889 36.397 1.00 97.19 572 SER A N 1
ATOM 4020 C CA . SER A 1 572 ? -32.266 -12.742 37.256 1.00 97.19 572 SER A CA 1
ATOM 4021 C C . SER A 1 572 ? -31.108 -11.749 37.207 1.00 97.19 572 SER A C 1
ATOM 4023 O O . SER A 1 572 ? -29.944 -12.143 37.172 1.00 97.19 572 SER A O 1
ATOM 4025 N N . PHE A 1 573 ? -31.416 -10.458 37.186 1.00 96.19 573 PHE A N 1
ATOM 4026 C CA . PHE A 1 573 ? -30.443 -9.391 37.379 1.00 96.19 573 PHE A CA 1
ATOM 4027 C C . PHE A 1 573 ? -30.942 -8.406 38.432 1.00 96.19 573 PHE A C 1
ATOM 4029 O O . PHE A 1 573 ? -32.033 -7.849 38.294 1.00 96.19 573 PHE A O 1
ATOM 4036 N N . SER A 1 574 ? -30.100 -8.142 39.424 1.00 93.50 574 SER A N 1
ATOM 4037 C CA . SER A 1 574 ? -30.388 -7.219 40.514 1.00 93.50 574 SER A CA 1
ATOM 4038 C C . SER A 1 574 ? -29.755 -5.856 40.240 1.00 93.50 574 SER A C 1
ATOM 4040 O O . SER A 1 574 ? -28.532 -5.736 40.189 1.00 93.50 574 SER A O 1
ATOM 4042 N N . SER A 1 575 ? -30.557 -4.800 40.096 1.00 89.75 575 SER A N 1
ATOM 4043 C CA . SER A 1 575 ? -30.043 -3.431 39.949 1.00 89.75 575 SER A CA 1
ATOM 4044 C C . SER A 1 575 ? -29.528 -2.829 41.259 1.00 89.75 575 SER A C 1
ATOM 4046 O O . SER A 1 575 ? -28.931 -1.760 41.232 1.00 89.75 575 SER A O 1
ATOM 4048 N N . GLU A 1 576 ? -29.778 -3.484 42.394 1.00 87.38 576 GLU A N 1
ATOM 4049 C CA . GLU A 1 576 ? -29.265 -3.074 43.706 1.00 87.38 576 GLU A CA 1
ATOM 4050 C C . GLU A 1 576 ? -27.859 -3.626 43.950 1.00 87.38 576 GLU A C 1
ATOM 4052 O O . GLU A 1 576 ? -26.975 -2.890 44.374 1.00 87.38 576 GLU A O 1
ATOM 4057 N N . THR A 1 577 ? -27.640 -4.903 43.617 1.00 88.12 577 THR A N 1
ATOM 4058 C CA . THR A 1 577 ? -26.354 -5.581 43.861 1.00 88.12 577 THR A CA 1
ATOM 4059 C C . THR A 1 577 ? -25.457 -5.692 42.622 1.00 88.12 577 THR A C 1
ATOM 4061 O O . THR A 1 577 ? -24.286 -6.053 42.711 1.00 88.12 577 THR A O 1
ATOM 4064 N N . GLY A 1 578 ? -26.001 -5.445 41.427 1.00 90.06 578 GLY A N 1
ATOM 4065 C CA . GLY A 1 578 ? -25.307 -5.656 40.154 1.00 90.06 578 GLY A CA 1
ATOM 4066 C C . GLY A 1 578 ? -25.067 -7.129 39.795 1.00 90.06 578 GLY A C 1
ATOM 4067 O O . GLY A 1 578 ? -24.426 -7.408 38.779 1.00 90.06 578 GLY A O 1
ATOM 4068 N N . TYR A 1 579 ? -25.566 -8.082 40.588 1.00 92.69 579 TYR A N 1
ATOM 4069 C CA . TYR A 1 579 ? -25.396 -9.503 40.309 1.00 92.69 579 TYR A CA 1
ATOM 4070 C C . TYR A 1 579 ? -26.340 -9.985 39.213 1.00 92.69 579 TYR A C 1
ATOM 4072 O O . TYR A 1 579 ? -27.539 -9.702 39.216 1.00 92.69 579 TYR A O 1
ATOM 4080 N N . PHE A 1 580 ? -25.787 -10.785 38.304 1.00 95.56 580 PHE A N 1
ATOM 4081 C CA . PHE A 1 580 ? -26.546 -11.547 37.325 1.00 95.56 580 PHE A CA 1
ATOM 4082 C C . PHE A 1 580 ? -26.549 -13.019 37.733 1.00 95.56 580 PHE A C 1
ATOM 4084 O O . PHE A 1 580 ? -25.492 -13.613 37.918 1.00 95.56 580 PHE A O 1
ATOM 4091 N N . THR A 1 581 ? -27.719 -13.622 37.898 1.00 96.50 581 THR A N 1
ATOM 4092 C CA . THR A 1 581 ? -27.861 -15.004 38.357 1.00 96.50 581 THR A CA 1
ATOM 4093 C C . THR A 1 581 ? -28.541 -15.867 37.307 1.00 96.50 581 THR A C 1
ATOM 4095 O O . THR A 1 581 ? -29.488 -15.461 36.630 1.00 96.50 581 THR A O 1
ATOM 4098 N N . VAL A 1 582 ? -28.042 -17.093 37.187 1.00 96.94 582 VAL A N 1
ATOM 4099 C CA . VAL A 1 582 ? -28.607 -18.142 36.345 1.00 96.94 582 VAL A CA 1
ATOM 4100 C C . VAL A 1 582 ? -28.911 -19.333 37.239 1.00 96.94 582 VAL A C 1
ATOM 4102 O O . VAL A 1 582 ? -28.030 -19.836 37.936 1.00 96.94 582 VAL A O 1
ATOM 4105 N N . SER A 1 583 ? -30.142 -19.830 37.202 1.00 95.62 583 SER A N 1
ATOM 4106 C CA . SER A 1 583 ? -30.521 -21.076 37.874 1.00 95.62 583 SER A CA 1
ATOM 4107 C C . SER A 1 583 ? -31.129 -22.052 36.879 1.00 95.62 583 SER A C 1
ATOM 4109 O O . SER A 1 583 ? -31.917 -21.667 36.018 1.00 95.62 583 SER A O 1
ATOM 4111 N N . ALA A 1 584 ? -30.747 -23.325 36.971 1.00 90.81 584 ALA A N 1
ATOM 4112 C CA . ALA A 1 584 ? -31.387 -24.368 36.182 1.00 90.81 584 ALA A CA 1
ATOM 4113 C C . ALA A 1 584 ? -32.821 -24.569 36.686 1.00 90.81 584 ALA A C 1
ATOM 4115 O O . ALA A 1 584 ? -33.051 -24.660 37.894 1.00 90.81 584 ALA A O 1
ATOM 4116 N N . VAL A 1 585 ? -33.781 -24.653 35.768 1.00 85.19 585 VAL A N 1
ATOM 4117 C CA . VAL A 1 585 ? -35.141 -25.081 36.091 1.00 85.19 585 VAL A CA 1
ATOM 4118 C C . VAL A 1 585 ? -35.083 -26.594 36.291 1.00 85.19 585 VAL A C 1
ATOM 4120 O O . VAL A 1 585 ? -34.725 -27.296 35.343 1.00 85.19 585 VAL A O 1
ATOM 4123 N N . PRO A 1 586 ? -35.395 -27.126 37.489 1.00 74.62 586 PRO A N 1
ATOM 4124 C CA . PRO A 1 586 ? -35.419 -28.566 37.688 1.00 74.62 586 PRO A CA 1
ATOM 4125 C C . PRO A 1 586 ? -36.376 -29.192 36.676 1.00 74.62 586 PRO A C 1
ATOM 4127 O O . PRO A 1 586 ? -37.530 -28.762 36.578 1.00 74.62 586 PRO A O 1
ATOM 4130 N N . GLU A 1 587 ? -35.921 -30.204 35.933 1.00 63.09 587 GLU A N 1
ATOM 4131 C CA . GLU A 1 587 ? -36.852 -31.010 35.149 1.00 63.09 587 GLU A CA 1
ATOM 4132 C C . GLU A 1 587 ? -37.931 -31.538 36.106 1.00 63.09 587 GLU A C 1
ATOM 4134 O O . GLU A 1 587 ? -37.596 -31.988 37.213 1.00 63.09 587 GLU A O 1
ATOM 4139 N N . PRO A 1 588 ? -39.226 -31.468 35.747 1.00 57.88 588 PRO A N 1
ATOM 4140 C CA . PRO A 1 588 ? -40.260 -32.059 36.575 1.00 57.88 588 PRO A CA 1
ATOM 4141 C C . PRO A 1 588 ? -39.919 -33.538 36.733 1.00 57.88 588 PRO A C 1
ATOM 4143 O O . PRO A 1 588 ? -39.949 -34.292 35.762 1.00 57.88 588 PRO A O 1
ATOM 4146 N N . SER A 1 589 ? -39.540 -33.935 37.953 1.00 50.59 589 SER A N 1
ATOM 4147 C CA . SER A 1 589 ? -39.115 -35.307 38.216 1.00 50.59 589 SER A CA 1
ATOM 4148 C C . SER A 1 589 ? -40.166 -36.268 37.661 1.00 50.59 589 SER A C 1
ATOM 4150 O O . SER A 1 589 ? -41.367 -36.079 37.872 1.00 50.59 589 SER A O 1
ATOM 4152 N N . THR A 1 590 ? -39.731 -37.303 36.951 1.00 53.34 590 THR A N 1
ATOM 4153 C CA . THR A 1 590 ? -40.601 -38.354 36.401 1.00 53.34 590 THR A CA 1
ATOM 4154 C C . THR A 1 590 ? -41.507 -38.984 37.471 1.00 53.34 590 THR A C 1
ATOM 4156 O O . THR A 1 590 ? -42.590 -39.477 37.160 1.00 53.34 590 THR A O 1
ATOM 4159 N N . THR A 1 591 ? -41.145 -38.868 38.753 1.00 52.19 591 THR A N 1
ATOM 4160 C CA . THR A 1 591 ? -41.984 -39.176 39.920 1.00 52.19 591 THR A CA 1
ATOM 4161 C C . THR A 1 591 ? -43.285 -38.369 39.997 1.00 52.19 591 THR A C 1
ATOM 4163 O O . THR A 1 591 ? -44.309 -38.931 40.372 1.00 52.19 591 THR A O 1
ATOM 4166 N N . ALA A 1 592 ? -43.311 -37.092 39.608 1.00 50.09 592 ALA A N 1
ATOM 4167 C CA . ALA A 1 592 ? -44.531 -36.279 39.637 1.00 50.09 592 ALA A CA 1
ATOM 4168 C C . ALA A 1 592 ? -45.547 -36.707 38.557 1.00 50.09 592 ALA A C 1
ATOM 4170 O O . ALA A 1 592 ? -46.752 -36.727 38.818 1.00 50.09 592 ALA A O 1
ATOM 4171 N N . LEU A 1 593 ? -45.068 -37.134 37.381 1.00 51.28 593 LEU A N 1
ATOM 4172 C CA . LEU A 1 593 ? -45.894 -37.732 36.319 1.00 51.28 593 LEU A CA 1
ATOM 4173 C C . LEU A 1 593 ? -46.311 -39.177 36.658 1.00 51.28 593 LEU A C 1
ATOM 4175 O O . LEU A 1 593 ? -47.426 -39.591 36.346 1.00 51.28 593 LEU A O 1
ATOM 4179 N N . GLY A 1 594 ? -45.460 -39.929 37.364 1.00 51.69 594 GLY A N 1
ATOM 4180 C CA . GLY A 1 594 ? -45.770 -41.278 37.847 1.00 51.69 594 GLY A CA 1
ATOM 4181 C C . GLY A 1 594 ? -46.818 -41.309 38.965 1.00 51.69 594 GLY A C 1
ATOM 4182 O O . GLY A 1 594 ? -47.700 -42.164 38.948 1.00 51.69 594 GLY A O 1
ATOM 4183 N N . VAL A 1 595 ? -46.783 -40.363 39.910 1.00 54.59 595 VAL A N 1
ATOM 4184 C CA . VAL A 1 595 ? -47.749 -40.298 41.025 1.00 54.59 595 VAL A CA 1
ATOM 4185 C C . VAL A 1 595 ? -49.115 -39.785 40.558 1.00 54.59 595 VAL A C 1
ATOM 4187 O O . VAL A 1 595 ? -50.141 -40.297 41.000 1.00 54.59 595 VAL A O 1
ATOM 4190 N N . SER A 1 596 ? -49.156 -38.850 39.606 1.00 52.25 596 SER A N 1
ATOM 4191 C CA . SER A 1 596 ? -50.417 -38.413 38.987 1.00 52.25 596 SER A CA 1
ATOM 4192 C C . SER A 1 596 ? -51.000 -39.474 38.037 1.00 52.25 596 SER A C 1
ATOM 4194 O O . SER A 1 596 ? -52.212 -39.696 38.045 1.00 52.25 596 SER A O 1
ATOM 4196 N N . GLY A 1 597 ? -50.158 -40.227 37.318 1.00 53.25 597 GLY A N 1
ATOM 4197 C CA . GLY A 1 597 ? -50.576 -41.405 36.547 1.00 53.25 597 GLY A CA 1
ATOM 4198 C C . GLY A 1 597 ? -51.098 -42.557 37.421 1.00 53.25 597 GLY A C 1
ATOM 4199 O O . GLY A 1 597 ? -52.148 -43.129 37.125 1.00 53.25 597 GLY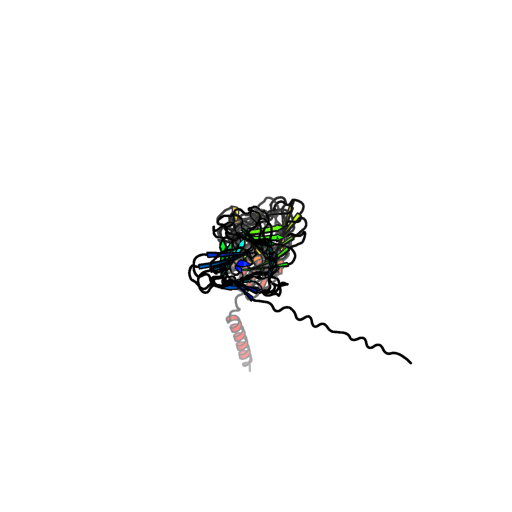 A O 1
ATOM 4200 N N . ALA A 1 598 ? -50.430 -42.862 38.539 1.00 53.16 598 ALA A N 1
ATOM 4201 C CA . ALA A 1 598 ? -50.866 -43.890 39.486 1.00 53.16 598 ALA A CA 1
ATOM 4202 C C . ALA A 1 598 ? -52.151 -43.495 40.231 1.00 53.16 598 ALA A C 1
ATOM 4204 O O . ALA A 1 598 ? -53.018 -44.344 40.438 1.00 53.16 598 ALA A O 1
ATOM 4205 N N . ALA A 1 599 ? -52.327 -42.213 40.571 1.00 53.94 599 ALA A N 1
ATOM 4206 C CA . ALA A 1 599 ? -53.568 -41.710 41.155 1.00 53.94 599 ALA A CA 1
ATOM 4207 C C . ALA A 1 599 ? -54.747 -41.814 40.168 1.00 53.94 599 ALA A C 1
ATOM 4209 O O . ALA A 1 599 ? -55.836 -42.238 40.559 1.00 53.94 599 ALA A O 1
ATOM 4210 N N . LEU A 1 600 ? -54.544 -41.523 38.877 1.00 55.41 600 LEU A N 1
ATOM 4211 C CA . LEU A 1 600 ? -55.593 -41.664 37.860 1.00 55.41 600 LEU A CA 1
ATOM 4212 C C . LEU A 1 600 ? -55.987 -43.139 37.644 1.00 55.41 600 LEU A C 1
ATOM 4214 O O . LEU A 1 600 ? -57.175 -43.455 37.568 1.00 55.41 600 LEU A O 1
ATOM 4218 N N . VAL A 1 601 ? -55.011 -44.056 37.629 1.00 57.75 601 VAL A N 1
ATOM 4219 C CA . VAL A 1 601 ? -55.248 -45.507 37.504 1.00 57.75 601 VAL A CA 1
ATOM 4220 C C . VAL A 1 601 ? -55.912 -46.088 38.760 1.00 57.75 601 VAL A C 1
ATOM 4222 O O . VAL A 1 601 ? -56.848 -46.878 38.637 1.00 57.75 601 VAL A O 1
ATOM 4225 N N . ALA A 1 602 ? -55.526 -45.655 39.963 1.00 56.88 602 ALA A N 1
ATOM 4226 C CA . ALA A 1 602 ? -56.179 -46.059 41.211 1.00 56.88 602 ALA A CA 1
ATOM 4227 C C . ALA A 1 602 ? -57.632 -45.552 41.302 1.00 56.88 602 ALA A C 1
ATOM 4229 O O . ALA A 1 602 ? -58.514 -46.280 41.758 1.00 56.88 602 ALA A O 1
ATOM 4230 N N . THR A 1 603 ? -57.915 -44.349 40.793 1.00 56.84 603 THR A N 1
ATOM 4231 C CA . THR A 1 603 ? -59.278 -43.786 40.771 1.00 56.84 603 THR A CA 1
ATOM 4232 C C . THR A 1 603 ? -60.159 -44.461 39.705 1.00 56.84 603 THR A C 1
ATOM 4234 O O . THR A 1 603 ? -61.346 -44.699 39.940 1.00 56.84 603 THR A O 1
ATOM 4237 N N . LEU A 1 604 ? -59.586 -44.858 38.560 1.00 54.59 604 LEU A N 1
ATOM 4238 C CA . LEU A 1 604 ? -60.277 -45.638 37.520 1.00 54.59 604 LEU A CA 1
ATOM 4239 C C . LEU A 1 604 ? -60.534 -47.098 37.939 1.00 54.59 604 LEU A C 1
ATOM 4241 O O . LEU A 1 604 ? -61.580 -47.652 37.599 1.00 54.59 604 LEU A O 1
ATOM 4245 N N . LEU A 1 605 ? -59.637 -47.711 38.718 1.00 54.75 605 LEU A N 1
ATOM 4246 C CA . LEU A 1 605 ? -59.828 -49.058 39.275 1.00 54.75 605 LEU A CA 1
ATOM 4247 C C . LEU A 1 605 ? -60.770 -49.067 40.494 1.00 54.75 605 LEU A C 1
ATOM 4249 O O . LEU A 1 605 ? -61.516 -50.030 40.672 1.00 54.75 605 LEU A O 1
ATOM 4253 N N . GLY A 1 606 ? -60.812 -47.989 41.285 1.00 52.44 606 GLY A N 1
ATOM 4254 C CA . GLY A 1 606 ? -61.742 -47.826 42.410 1.00 52.44 606 GLY A CA 1
ATOM 4255 C C . GLY A 1 606 ? -63.208 -47.650 41.989 1.00 52.44 606 GLY A C 1
ATOM 4256 O O . GLY A 1 606 ? -64.105 -48.147 42.665 1.00 52.44 606 GLY A O 1
ATOM 4257 N N . ARG A 1 607 ? -63.477 -47.030 40.830 1.00 52.69 607 ARG A N 1
ATOM 4258 C CA . ARG A 1 607 ? -64.848 -46.844 40.306 1.00 52.69 607 ARG A CA 1
ATOM 4259 C C . ARG A 1 607 ? -65.488 -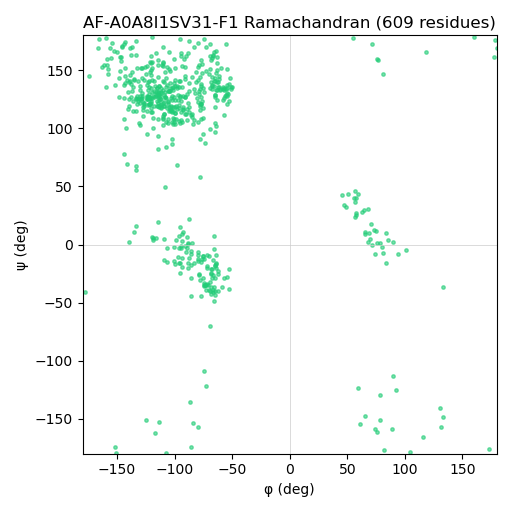48.100 39.700 1.00 52.69 607 ARG A C 1
ATOM 4261 O O . ARG A 1 607 ? -66.683 -48.084 39.432 1.00 52.69 607 ARG A O 1
ATOM 4268 N N . ARG A 1 608 ? -64.734 -49.188 39.494 1.00 50.72 608 ARG A N 1
ATOM 4269 C CA . ARG A 1 608 ? -65.251 -50.467 38.956 1.00 50.72 608 ARG A CA 1
ATOM 4270 C C . ARG A 1 608 ? -65.668 -51.479 40.032 1.00 50.72 608 ARG A C 1
ATOM 4272 O O . ARG A 1 608 ? -66.042 -52.598 39.693 1.00 50.72 608 ARG A O 1
ATOM 4279 N N . ARG A 1 609 ? -65.595 -51.108 41.315 1.00 49.53 609 ARG A N 1
ATOM 4280 C CA . ARG A 1 609 ? -66.005 -51.943 42.454 1.00 49.53 609 ARG A CA 1
ATOM 4281 C C . ARG A 1 609 ? -66.855 -51.153 43.450 1.00 49.53 609 ARG A C 1
ATOM 4283 O O . ARG A 1 609 ? -66.433 -50.944 44.578 1.00 49.53 609 ARG A O 1
ATOM 4290 N N . GLN A 1 610 ? -68.058 -50.761 43.054 1.00 46.59 610 GLN A N 1
ATOM 4291 C CA . GLN A 1 610 ? -69.205 -50.738 43.967 1.00 46.59 610 GLN A CA 1
ATOM 4292 C C . GLN A 1 610 ? -70.440 -51.238 43.192 1.00 46.59 610 GLN A C 1
ATOM 4294 O O . GLN A 1 610 ? -70.492 -50.993 41.986 1.00 46.59 610 GLN A O 1
ATOM 4299 N N . PRO A 1 611 ? -71.297 -52.046 43.847 1.00 57.78 611 PRO A N 1
ATOM 4300 C CA . PRO A 1 611 ? -72.187 -53.039 43.229 1.00 57.78 611 PRO A CA 1
ATOM 4301 C C . PRO A 1 611 ? -73.293 -52.481 42.335 1.00 57.78 611 PRO A C 1
ATOM 4303 O O . PRO A 1 611 ? -73.764 -51.353 42.602 1.00 57.78 611 PRO A O 1
#

pLDDT: mean 90.32, std 13.43, range [34.0, 98.75]

Foldseek 3Di:
DDDDDDDDDDDPPPPPDAAEEFEFCLLVNLQAADEQLDCSRRVHDRAEARYEYHNDEHQDAEHEYEPDPNGHQEHAYYHHEYEHAQYEYEYHYQAHHEYAAEDEFEYNHAAYEYEYELYQDAYEYAYHDDQPGHFYEFDARYEYEQAARAPDLEGYEYHGEYEYAANGEYEYHDPPRHDDDLNYEYEYQEEYEYHREEYEYECVVHLATEYEYAYEYEYQHHEYEYPVQHHAEYEYNHAEYYAHHYHYTHYEYEDEEADEHEHEHAEEEEEYEYEYDPQHEYEYEDDYAEYLEYEYEYQDAPYEYEYAYPEAYEYDAQRAAYEYAYNHQEHEYEYEYEQALYEYEQARYPPNQEHEYDYHNYQAYEYEYHYPAQNGEYETLEYADADPRYAYEADANYEYERQHDPDLSSQEYEPAHHYDADQRYEYEYRHPDQCDEHEYEYPYAHHEYHYAGHEYEYDDDAAYEHANEYEFAWHYEYEDQQHEYHYQEYEWHDEAQTIGAYENHPAAYEQANHEYEYEYQDDDDFDKHQNYPFQQRYDHDYNFYFYHHPDGDTFDDDDQKTWDDDDQWIWIAGRRRRIIGIDGNPDPPVVVVVVVVVVVVVVVVVVVDDD

Mean predicted aligned error: 8.64 Å

Radius of gyration: 37.3 Å; Cα contacts (8 Å, |Δi|>4): 1983; chains: 1; bounding box: 107×78×128 Å

Secondary structure (DSSP, 8-state):
---------------PPPPPEEE--STT-TT--EETT-GGGGTT----TTPEEEEPPP-SSEEEEEE-TTS-SEESEEEE---STT-EEEEEE-S-EEESS-EEE--SSSEEEEEE--SSS--EEEESSSTTS--EEE-TTEEEEEPPPTT-SS--EEES-EEEETT-EEEE--TTS----TT--EEE-S-EEEEEEEEEE--SS-S-EEEEE-S-EEEEEEEEEESSSS-EEEEE-SSEEEE-S-EE-SEEEEEEESEEEEEEESS-EEEEEEEE-TTS-EEEEEE-SEEEEEEEEESSTT-EEEEEESS-EEEEEEEEEEEE----SSSEEEEEEE-TTSEEE-TTSTTTTEE-----SSSEEEEEEE-STTT-EEEESEEB---TTEEEEE-TT-EEEE---SSGGGTEEE--SBS-B-TT-EEEE--SSTTPEEEEE-SS-EEEEEE-SSEEEE-SSS-EEEEEEEEE-TT-EEE-SS--EE-SEEEEEEETTEE-EEE-TTSPEE-TTPEEEEEESS---SEEEE-BSSTT-EES--SEEEEEET--EEPEE-SSEEEEEETTEEEEEETTT-EEEEEEPPP--HHHHHHHHHHHHHHHHHTT---